Protein AF-A0A377ZGS7-F1 (afdb_monomer_lite)

InterPro domains:
  IPR016156 FAD/NAD-linked reductase, dimerisation domain superfamily [G3DSA:3.30.390.30] (242-316)
  IPR023753 FAD/NAD(P)-binding domain [PF07992] (11-210)
  IPR036188 FAD/NAD(P)-binding domain superfamily [G3DSA:3.50.50.60] (7-205)
  IPR036188 FAD/NAD(P)-binding domain superfamily [G3DSA:3.50.50.60] (42-169)
  IPR036188 FAD/NAD(P)-binding domain superfamily [G3DSA:3.50.50.60] (330-398)
  IPR036188 FAD/NAD(P)-binding domain superfamily [SSF51905] (23-230)
  IPR041575 NADH-rubredoxin oxidoreductase, C-terminal [PF18267] (243-308)
  IPR050260 FAD-dependent oxidoreductase [PTHR43429] (11-305)

Secondary structure (DSSP, 8-state):
---TTS-----S----EEETTTTEEEETTEEEE-SSEEE---EEE-----TTTTSTTEEESSSHHHHHHHHHS-S-EEEE--SHHHHHHHHHHHHT-S-EEEE-SSSSTTTTSS-HHHHHHHHHHHHTTTEEEE-S--EEEE-SSEEEETTS-EEE-SEEEE-S-EEE--HHHHHTT--BSSSEE--TTSB-SSTTEEE-STTEEBTTB---SHHHHHHHHHHHHHHHTT---SPP------EE--BTTB-EEEEE--S--TTEEEEEEEETTTTEEEEEEEETTEEEEEEEES--TTHHHHHHHTT--PPP-THHHH---TT------S----S-EEEEE--SHHHHHHHHHHHHTTHHHHSEEEEE-SSSS--B-GGGGGGGGGT------BSSSS----

Structure (mmCIF, N/CA/C/O backbone):
data_AF-A0A377ZGS7-F1
#
_entry.id   AF-A0A377ZGS7-F1
#
loop_
_atom_site.group_PDB
_atom_site.id
_atom_site.type_symbol
_atom_site.label_atom_id
_atom_site.label_alt_id
_atom_site.label_comp_id
_atom_site.label_asym_id
_atom_site.label_entity_id
_atom_site.label_seq_id
_atom_site.pdbx_PDB_ins_code
_atom_site.Cartn_x
_atom_site.Cartn_y
_atom_site.Cartn_z
_atom_site.occupancy
_atom_site.B_iso_or_equiv
_atom_site.auth_seq_id
_atom_site.auth_comp_id
_atom_site.auth_asym_id
_atom_site.auth_atom_id
_atom_site.pdbx_PDB_model_num
ATOM 1 N N . MET A 1 1 ? 0.607 -9.854 23.680 1.00 36.59 1 MET A N 1
ATOM 2 C CA . MET A 1 1 ? -0.324 -11.001 23.587 1.00 36.59 1 MET A CA 1
ATOM 3 C C . MET A 1 1 ? -1.555 -10.665 24.405 1.00 36.59 1 MET A C 1
ATOM 5 O O . MET A 1 1 ? -1.431 -10.515 25.613 1.00 36.59 1 MET A O 1
ATOM 9 N N . VAL A 1 2 ? -2.705 -10.470 23.760 1.00 42.41 2 VAL A N 1
ATOM 10 C CA . VAL A 1 2 ? -3.985 -10.282 24.458 1.00 42.41 2 VAL A CA 1
ATOM 11 C C . VAL A 1 2 ? -4.354 -11.612 25.118 1.00 42.41 2 VAL A C 1
ATOM 13 O O . VAL A 1 2 ? -4.279 -12.654 24.472 1.00 42.41 2 VAL A O 1
ATOM 16 N N . HIS A 1 3 ? -4.687 -11.601 26.409 1.00 35.06 3 HIS A N 1
ATOM 17 C CA . HIS A 1 3 ? -5.043 -12.819 27.138 1.00 35.06 3 HIS A CA 1
ATOM 18 C C . HIS A 1 3 ? -6.382 -13.357 26.584 1.00 35.06 3 HIS A C 1
ATOM 20 O O . HIS A 1 3 ? -7.385 -12.645 26.661 1.00 35.06 3 HIS A O 1
ATOM 26 N N . PRO A 1 4 ? -6.453 -14.593 26.059 1.00 49.25 4 PRO A N 1
ATOM 27 C CA . PRO A 1 4 ? -7.631 -15.107 25.344 1.00 49.25 4 PRO A CA 1
ATOM 28 C C . PRO A 1 4 ? -8.897 -15.283 26.208 1.00 49.25 4 PRO A C 1
ATOM 30 O O . PRO A 1 4 ? -9.948 -15.632 25.694 1.00 49.25 4 PRO A O 1
ATOM 33 N N . ALA A 1 5 ? -8.834 -15.015 27.516 1.00 55.41 5 ALA A N 1
ATOM 34 C CA . ALA A 1 5 ? -9.937 -15.247 28.449 1.00 55.41 5 ALA A CA 1
ATOM 35 C C . ALA A 1 5 ? -10.957 -14.089 28.551 1.00 55.41 5 ALA A C 1
ATOM 37 O O . ALA A 1 5 ? -11.921 -14.211 29.300 1.00 55.41 5 ALA A O 1
ATOM 38 N N . ARG A 1 6 ? -10.757 -12.957 27.855 1.00 80.25 6 ARG A N 1
ATOM 39 C CA . ARG A 1 6 ? -11.663 -11.784 27.929 1.00 80.25 6 ARG A CA 1
ATOM 40 C C . ARG A 1 6 ? -12.091 -11.203 26.579 1.00 80.25 6 ARG A C 1
ATOM 42 O O . ARG A 1 6 ? -12.817 -10.217 26.556 1.00 80.25 6 ARG A O 1
ATOM 49 N N . VAL A 1 7 ? -11.666 -11.803 25.468 1.00 86.06 7 VAL A N 1
ATOM 50 C CA . VAL A 1 7 ? -12.041 -11.378 24.112 1.00 86.06 7 VAL A CA 1
ATOM 51 C C . VAL A 1 7 ? -12.717 -12.548 23.409 1.00 86.06 7 VAL A C 1
ATOM 53 O O . VAL A 1 7 ? -12.102 -13.595 23.228 1.00 86.06 7 VAL A O 1
ATOM 56 N N . CYS A 1 8 ? -13.980 -12.370 23.019 1.00 88.69 8 CYS A N 1
ATOM 57 C CA . CYS A 1 8 ? -14.705 -13.337 22.200 1.00 88.69 8 CYS A CA 1
ATOM 58 C C . CYS A 1 8 ? -14.406 -13.064 20.721 1.00 88.69 8 CYS A C 1
ATOM 60 O O . CYS A 1 8 ? -14.863 -12.064 20.170 1.00 88.69 8 CYS A O 1
ATOM 62 N N . LEU A 1 9 ? -13.616 -13.933 20.088 1.00 89.69 9 LEU A N 1
ATOM 63 C CA . LEU A 1 9 ? -13.312 -13.849 18.661 1.00 89.69 9 LEU A CA 1
ATOM 64 C C . LEU A 1 9 ? -14.273 -14.741 17.867 1.00 89.69 9 LEU A C 1
ATOM 66 O O . LEU A 1 9 ? -14.303 -15.952 18.072 1.00 89.69 9 LEU A O 1
ATOM 70 N N . ARG A 1 10 ? -15.005 -14.145 16.922 1.00 89.19 10 ARG A N 1
ATOM 71 C CA . ARG A 1 10 ? -15.890 -14.846 15.980 1.00 89.19 10 ARG A CA 1
ATOM 72 C C . ARG A 1 10 ? -15.316 -14.769 14.572 1.00 89.19 10 ARG A C 1
ATOM 74 O O . ARG A 1 10 ? -15.442 -13.753 13.896 1.00 89.19 10 ARG A O 1
ATOM 81 N N . SER A 1 11 ? -14.598 -15.811 14.163 1.00 90.75 11 SER A N 1
ATOM 82 C CA . SER A 1 11 ? -13.928 -15.879 12.858 1.00 90.75 11 SER A CA 1
ATOM 83 C C . SER A 1 11 ? -14.803 -16.562 11.809 1.00 90.75 11 SER A C 1
ATOM 85 O O . SER A 1 11 ? -15.491 -17.529 12.113 1.00 90.75 11 SER A O 1
ATOM 87 N N . GLY A 1 12 ? -14.737 -16.088 10.561 1.00 89.12 12 GLY A N 1
ATOM 88 C CA . GLY A 1 12 ? -15.550 -16.623 9.458 1.00 89.12 12 GLY A CA 1
ATOM 89 C C . GLY A 1 12 ? -17.001 -16.131 9.450 1.00 89.12 12 GLY A C 1
ATOM 90 O O . GLY A 1 12 ? -17.795 -16.594 8.640 1.00 89.12 12 GLY A O 1
ATOM 91 N N . GLU A 1 13 ? -17.337 -15.184 10.324 1.00 93.06 13 GLU A N 1
ATOM 92 C CA . GLU A 1 13 ? -18.677 -14.626 10.468 1.00 93.06 13 GLU A CA 1
ATOM 93 C C . GLU A 1 13 ? -18.689 -13.173 9.980 1.00 93.06 13 GLU A C 1
ATOM 95 O O . GLU A 1 13 ? -17.974 -12.327 10.520 1.00 93.06 13 GLU A O 1
ATOM 100 N N . ALA A 1 14 ? -19.473 -12.883 8.940 1.00 93.25 14 ALA A N 1
ATOM 101 C CA . ALA A 1 14 ? -19.617 -11.535 8.397 1.00 93.25 14 ALA A CA 1
ATOM 102 C C . ALA A 1 14 ? -20.833 -10.832 9.012 1.00 93.25 14 ALA A C 1
ATOM 104 O O . ALA A 1 14 ? -21.884 -11.442 9.193 1.00 93.25 14 ALA A O 1
ATOM 105 N N . VAL A 1 15 ? -20.687 -9.542 9.317 1.00 96.31 15 VAL A N 1
ATOM 106 C CA . VAL A 1 15 ? -21.824 -8.692 9.683 1.00 96.31 15 VAL A CA 1
ATOM 107 C C . VAL A 1 15 ? -22.479 -8.198 8.399 1.00 96.31 15 VAL A C 1
ATOM 109 O O . VAL A 1 15 ? -21.845 -7.492 7.613 1.00 96.31 15 VAL A O 1
ATOM 112 N N . ASP A 1 16 ? -23.738 -8.571 8.202 1.00 94.94 16 ASP A N 1
ATOM 113 C CA . ASP A 1 16 ? -24.502 -8.259 6.993 1.00 94.94 16 ASP A CA 1
ATOM 114 C C . ASP A 1 16 ? -25.229 -6.915 7.100 1.00 94.94 16 ASP A C 1
ATOM 116 O O . ASP A 1 16 ? -25.477 -6.255 6.094 1.00 94.94 16 ASP A O 1
ATOM 120 N N . GLU A 1 17 ? -25.598 -6.522 8.320 1.00 97.56 17 GLU A N 1
ATOM 121 C CA . GLU A 1 17 ? -26.434 -5.351 8.581 1.00 97.56 17 GLU A CA 1
ATOM 122 C C . GLU A 1 17 ? -26.199 -4.810 9.994 1.00 97.56 17 GLU A C 1
ATOM 124 O O . GLU A 1 17 ? -25.944 -5.576 10.930 1.00 97.56 17 GLU A O 1
ATOM 129 N N . VAL A 1 18 ? -26.314 -3.491 10.161 1.00 98.19 18 VAL A N 1
ATOM 130 C CA . VAL A 1 18 ? -26.332 -2.834 11.471 1.00 98.19 18 VAL A CA 1
ATOM 131 C C . VAL A 1 18 ? -27.584 -1.966 11.576 1.00 98.19 18 VAL A C 1
ATOM 133 O O . VAL A 1 18 ? -27.831 -1.084 10.760 1.00 98.19 18 VAL A O 1
ATOM 136 N N . ASP A 1 19 ? -28.359 -2.200 12.630 1.00 97.50 19 ASP A N 1
ATOM 137 C CA . ASP A 1 19 ? -29.525 -1.409 13.005 1.00 97.50 19 ASP A CA 1
ATOM 138 C C . ASP A 1 19 ? -29.121 -0.486 14.160 1.00 97.50 19 ASP A C 1
ATOM 140 O O . ASP A 1 19 ? -28.997 -0.905 15.317 1.00 97.50 19 ASP A O 1
ATOM 144 N N . ILE A 1 20 ? -28.868 0.781 13.828 1.00 96.50 20 ILE A N 1
ATOM 145 C CA . ILE A 1 20 ? -28.411 1.794 14.788 1.00 96.50 20 ILE A CA 1
ATOM 146 C C . ILE A 1 20 ? -29.514 2.249 15.749 1.00 96.50 20 ILE A C 1
ATOM 148 O O . ILE A 1 20 ? -29.205 2.716 16.843 1.00 96.50 20 ILE A O 1
ATOM 152 N N . GLN A 1 21 ? -30.791 2.110 15.369 1.00 95.31 21 GLN A N 1
ATOM 153 C CA . GLN A 1 21 ? -31.918 2.533 16.205 1.00 95.31 21 GLN A CA 1
ATOM 154 C C . GLN A 1 21 ? -32.143 1.541 17.342 1.00 95.31 21 GLN A C 1
ATOM 156 O O . GLN A 1 21 ? -32.358 1.944 18.483 1.00 95.31 21 GLN A O 1
ATOM 161 N N . GLN A 1 22 ? -32.060 0.245 17.035 1.00 96.75 22 GLN A N 1
ATOM 162 C CA . GLN A 1 22 ? -32.219 -0.827 18.020 1.00 96.75 22 GLN A CA 1
ATOM 163 C C . GLN A 1 22 ? -30.892 -1.297 18.629 1.00 96.75 22 GLN A C 1
ATOM 165 O O . GLN A 1 22 ? -30.895 -2.221 19.439 1.00 96.75 22 GLN A O 1
ATOM 170 N N . ARG A 1 23 ? -29.771 -0.677 18.237 1.00 97.38 23 ARG A N 1
ATOM 171 C CA . ARG A 1 23 ? -28.407 -1.014 18.664 1.00 97.38 23 ARG A CA 1
ATOM 172 C C . ARG A 1 23 ? -28.097 -2.504 18.565 1.00 97.38 23 ARG A C 1
ATOM 174 O O . ARG A 1 23 ? -27.745 -3.167 19.539 1.00 97.38 23 ARG A O 1
ATOM 181 N N . ARG A 1 24 ? -28.262 -3.044 17.360 1.00 97.94 24 ARG A N 1
ATOM 182 C CA . ARG A 1 24 ? -27.987 -4.453 17.061 1.00 97.94 24 ARG A CA 1
ATOM 183 C C . ARG A 1 24 ? -27.326 -4.627 15.700 1.00 97.94 24 ARG A C 1
ATOM 185 O O . ARG A 1 24 ? -27.407 -3.755 14.840 1.00 97.94 24 ARG A O 1
ATOM 192 N N . LEU A 1 25 ? -26.646 -5.746 15.514 1.00 97.38 25 LEU A N 1
ATOM 193 C CA . LEU A 1 25 ? -26.038 -6.152 14.250 1.00 97.38 25 LEU A CA 1
ATOM 194 C C . LEU A 1 25 ? -26.523 -7.542 13.852 1.00 97.38 25 LEU A C 1
ATOM 196 O O . LEU A 1 25 ? -26.893 -8.336 14.721 1.00 97.38 25 LEU A O 1
ATOM 200 N N . ARG A 1 26 ? -26.543 -7.828 12.551 1.00 97.44 26 ARG A N 1
ATOM 201 C CA . ARG A 1 26 ? -26.991 -9.109 12.005 1.00 97.44 26 ARG A CA 1
ATOM 202 C C . ARG A 1 26 ? -25.827 -9.892 11.421 1.00 97.44 26 ARG A C 1
ATOM 204 O O . ARG A 1 26 ? -25.023 -9.351 10.667 1.00 97.44 26 ARG A O 1
ATOM 211 N N . ILE A 1 27 ? -25.780 -11.173 11.762 1.00 95.50 27 ILE A N 1
ATOM 212 C CA . ILE A 1 27 ? -24.880 -12.168 11.182 1.00 95.50 27 ILE A CA 1
ATOM 213 C C . ILE A 1 27 ? -25.765 -13.307 10.685 1.00 95.50 27 ILE A C 1
ATOM 215 O O . ILE A 1 27 ? -26.423 -13.968 11.496 1.00 95.50 27 ILE A O 1
ATOM 219 N N . ALA A 1 28 ? -25.809 -13.518 9.369 1.00 92.69 28 ALA A N 1
ATOM 220 C CA . ALA A 1 28 ? -26.783 -14.391 8.723 1.00 92.69 28 ALA A CA 1
ATOM 221 C C . ALA A 1 28 ? -28.218 -14.049 9.186 1.00 92.69 28 ALA A C 1
ATOM 223 O O . ALA A 1 28 ? -28.695 -12.938 8.957 1.00 92.69 28 ALA A O 1
ATOM 224 N N . GLU A 1 29 ? -28.885 -14.963 9.893 1.00 93.38 29 GLU A N 1
ATOM 225 C CA . GLU A 1 29 ? -30.254 -14.783 10.402 1.00 93.38 29 GLU A CA 1
ATOM 226 C C . GLU A 1 29 ? -30.311 -14.334 11.876 1.00 93.38 29 GLU A C 1
ATOM 228 O O . GLU A 1 29 ? -31.390 -14.169 12.444 1.00 93.38 29 GLU A O 1
ATOM 233 N N . THR A 1 30 ? -29.161 -14.158 12.538 1.00 96.19 30 THR A N 1
ATOM 234 C CA . THR A 1 30 ? -29.099 -13.864 13.980 1.00 96.19 30 THR A CA 1
ATOM 235 C C . THR A 1 30 ? -28.814 -12.392 14.245 1.00 96.19 30 THR A C 1
ATOM 237 O O . THR A 1 30 ? -27.829 -11.848 13.750 1.00 96.19 30 THR A O 1
ATOM 240 N N . TRP A 1 31 ? -29.636 -11.770 15.092 1.00 97.50 31 TRP A N 1
ATOM 241 C CA . TRP A 1 31 ? -29.426 -10.413 15.597 1.00 97.50 31 TRP A CA 1
ATOM 242 C C . TRP A 1 31 ? -28.744 -10.419 16.960 1.00 97.50 31 TRP A C 1
ATOM 244 O O . TRP A 1 31 ? -29.136 -11.174 17.848 1.00 97.50 31 TRP A O 1
ATOM 254 N N . LEU A 1 32 ? -27.768 -9.532 17.142 1.00 95.56 32 LEU A N 1
ATOM 255 C CA . LEU A 1 32 ? -27.032 -9.373 18.391 1.00 95.56 32 LEU A CA 1
ATOM 256 C C . LEU A 1 32 ? -26.983 -7.915 18.830 1.00 95.56 32 LEU A C 1
ATOM 258 O O . LEU A 1 32 ? -26.652 -7.067 18.003 1.00 95.56 32 LEU A O 1
ATOM 262 N N . PRO A 1 33 ? -27.281 -7.618 20.105 1.00 97.44 33 PRO A N 1
ATOM 263 C CA . PRO A 1 33 ? -27.214 -6.262 20.627 1.00 97.44 33 PRO A CA 1
ATOM 264 C C . PRO A 1 33 ? -25.763 -5.802 20.827 1.00 97.44 33 PRO A C 1
ATOM 266 O O . PRO A 1 33 ? -24.854 -6.623 20.974 1.00 97.44 33 PRO A O 1
ATOM 269 N N . TRP A 1 34 ? -25.563 -4.489 20.877 1.00 96.44 34 TRP A N 1
ATOM 270 C CA . TRP A 1 34 ? -24.298 -3.848 21.229 1.00 96.44 34 TRP A CA 1
ATOM 271 C C . TRP A 1 34 ? -24.536 -2.565 22.037 1.00 96.44 34 TRP A C 1
ATOM 273 O O . TRP A 1 34 ? -25.557 -1.900 21.882 1.00 96.44 34 TRP A O 1
ATOM 283 N N . ASP A 1 35 ? -23.572 -2.203 22.883 1.00 95.88 35 ASP A N 1
ATOM 284 C CA . ASP A 1 35 ? -23.576 -0.931 23.621 1.00 95.88 35 ASP A CA 1
ATOM 285 C C . ASP A 1 35 ? -22.726 0.133 22.910 1.00 95.88 35 ASP A C 1
ATOM 287 O O . ASP A 1 35 ? -23.163 1.271 22.738 1.00 95.88 35 ASP A O 1
ATOM 291 N N . GLU A 1 36 ? -21.548 -0.280 22.435 1.00 97.25 36 GLU A N 1
ATOM 292 C CA . GLU A 1 36 ? -20.596 0.497 21.639 1.00 97.25 36 GLU A CA 1
ATOM 293 C C . GLU A 1 36 ? -20.268 -0.278 20.355 1.00 97.25 36 GLU A C 1
ATOM 295 O O . GLU A 1 36 ? -20.015 -1.486 20.396 1.00 97.25 36 GLU A O 1
ATOM 300 N N . LEU A 1 37 ? -20.243 0.414 19.216 1.00 98.00 37 LEU A N 1
ATOM 301 C CA . LEU A 1 37 ? -19.935 -0.155 17.908 1.00 98.00 37 LEU A CA 1
ATOM 302 C C . LEU A 1 37 ? -18.715 0.532 17.291 1.00 98.00 37 LEU A C 1
ATOM 304 O O . LEU A 1 37 ? -18.649 1.757 17.191 1.00 98.00 37 LEU A O 1
ATOM 308 N N . VAL A 1 38 ? -17.769 -0.268 16.802 1.00 98.44 38 VAL A N 1
ATOM 309 C CA . VAL A 1 38 ? -16.580 0.223 16.098 1.00 98.44 38 VAL A CA 1
ATOM 310 C C . VAL A 1 38 ? -16.503 -0.420 14.720 1.00 98.44 38 VAL A C 1
ATOM 312 O O . VAL A 1 38 ? -16.361 -1.637 14.601 1.00 98.44 38 VAL A O 1
ATOM 315 N N . PHE A 1 39 ? -16.550 0.394 13.669 1.00 98.50 39 PHE A N 1
ATOM 316 C CA . PHE A 1 39 ? -16.242 -0.058 12.318 1.00 98.50 39 PHE A CA 1
ATOM 317 C C . PHE A 1 39 ? -14.725 -0.122 12.118 1.00 98.50 39 PHE A C 1
ATOM 319 O O . PHE A 1 39 ? -14.031 0.887 12.208 1.00 98.50 39 PHE A O 1
ATOM 326 N N . ALA A 1 40 ? -14.217 -1.316 11.822 1.00 97.56 40 ALA A N 1
ATOM 327 C CA . ALA A 1 40 ? -12.815 -1.568 11.481 1.00 97.56 40 ALA A CA 1
ATOM 328 C C . ALA A 1 40 ? -12.712 -2.394 10.186 1.00 97.56 40 ALA A C 1
ATOM 330 O O . ALA A 1 40 ? -11.941 -3.344 10.077 1.00 97.56 40 ALA A O 1
ATOM 331 N N . THR A 1 41 ? -13.553 -2.062 9.205 1.00 96.25 41 THR A N 1
ATOM 332 C CA . THR A 1 41 ? -13.762 -2.820 7.957 1.00 96.25 41 THR A CA 1
ATOM 333 C C . THR A 1 41 ? -12.644 -2.635 6.927 1.00 96.25 41 THR A C 1
ATOM 335 O O . THR A 1 41 ? -12.637 -3.303 5.894 1.00 96.25 41 THR A O 1
ATOM 338 N N . GLY A 1 42 ? -11.672 -1.762 7.207 1.00 96.56 42 GLY A N 1
ATOM 339 C CA . GLY A 1 42 ? -10.496 -1.555 6.367 1.00 96.56 42 GLY A CA 1
ATOM 340 C C . GLY A 1 42 ? -10.851 -1.028 4.976 1.00 96.56 42 GLY A C 1
ATOM 341 O O . GLY A 1 42 ? -11.695 -0.148 4.820 1.00 96.56 42 GLY A O 1
ATOM 342 N N . SER A 1 43 ? -10.183 -1.545 3.949 1.00 96.00 43 SER A N 1
ATOM 343 C CA . SER A 1 43 ? -10.385 -1.140 2.558 1.00 96.00 43 SER A CA 1
ATOM 344 C C . SER A 1 43 ? -10.580 -2.336 1.624 1.00 96.00 43 SER A C 1
ATOM 346 O O . SER A 1 43 ? -10.138 -3.460 1.892 1.00 96.00 43 SER A O 1
ATOM 348 N N . ARG A 1 44 ? -11.246 -2.076 0.497 1.00 94.88 44 ARG A N 1
ATOM 349 C CA . ARG A 1 44 ? -11.467 -3.017 -0.602 1.00 94.88 44 ARG A CA 1
ATOM 350 C C . ARG A 1 44 ? -10.554 -2.709 -1.783 1.00 94.88 44 ARG A C 1
ATOM 352 O O . ARG A 1 44 ? -10.238 -1.541 -2.005 1.00 94.88 44 ARG A O 1
ATOM 359 N N . PRO A 1 45 ? -10.175 -3.717 -2.585 1.00 95.44 45 PRO A N 1
ATOM 360 C CA . PRO A 1 45 ? -9.470 -3.482 -3.840 1.00 95.44 45 PRO A CA 1
ATOM 361 C C . PRO A 1 45 ? -10.280 -2.571 -4.766 1.00 95.44 45 PRO A C 1
ATOM 363 O O . PRO A 1 45 ? -11.482 -2.776 -4.947 1.00 95.44 45 PRO A O 1
ATOM 366 N N . PHE A 1 46 ? -9.619 -1.603 -5.395 1.00 94.88 46 PHE A N 1
ATOM 367 C CA . PHE A 1 46 ? -10.209 -0.868 -6.506 1.00 94.88 46 PHE A CA 1
ATOM 368 C C . PHE A 1 46 ? -10.148 -1.730 -7.770 1.00 94.88 46 PHE A C 1
ATOM 370 O O . PHE A 1 46 ? -9.061 -2.004 -8.284 1.00 94.88 46 PHE A O 1
ATOM 377 N N . ILE A 1 47 ? -11.312 -2.142 -8.274 1.00 95.31 47 ILE A N 1
ATOM 378 C CA . ILE A 1 47 ? -11.440 -2.945 -9.493 1.00 95.31 47 ILE A CA 1
ATOM 379 C C . ILE A 1 47 ? -11.690 -2.004 -10.683 1.00 95.31 47 ILE A C 1
ATOM 381 O O . ILE A 1 47 ? -12.750 -1.376 -10.742 1.00 95.31 47 ILE A O 1
ATOM 385 N N . PRO A 1 48 ? -10.737 -1.852 -11.622 1.00 93.62 48 PRO A N 1
ATOM 386 C CA . PRO A 1 48 ? -10.911 -0.954 -12.756 1.00 93.62 48 PRO A CA 1
ATOM 387 C C . PRO A 1 48 ? -11.952 -1.511 -13.744 1.00 93.62 48 PRO A C 1
ATOM 389 O O . PRO A 1 48 ? -11.985 -2.721 -13.977 1.00 93.62 48 PRO A O 1
ATOM 392 N N . PRO A 1 49 ? -12.763 -0.653 -14.387 1.00 94.69 49 PRO A N 1
ATOM 393 C CA . PRO A 1 49 ? -13.763 -1.087 -15.359 1.00 94.69 49 PRO A CA 1
ATOM 394 C C . PRO A 1 49 ? -13.089 -1.475 -16.684 1.00 94.69 49 PRO A C 1
ATOM 396 O O . PRO A 1 49 ? -12.958 -0.657 -17.593 1.00 94.69 49 PRO A O 1
ATOM 399 N N . LEU A 1 50 ? -12.621 -2.721 -16.788 1.00 94.94 50 LEU A N 1
ATOM 400 C CA . LEU A 1 50 ? -11.956 -3.259 -17.977 1.00 94.94 50 LEU A CA 1
ATOM 401 C C . LEU A 1 50 ? -12.752 -4.436 -18.562 1.00 94.94 50 LEU A C 1
ATOM 403 O O . LEU A 1 50 ? -13.224 -5.291 -17.811 1.00 94.94 50 LEU A O 1
ATOM 407 N N . PRO A 1 51 ? -12.865 -4.557 -19.897 1.00 98.12 51 PRO A N 1
ATOM 408 C CA . PRO A 1 51 ? -13.406 -5.763 -20.512 1.00 98.12 51 PRO A CA 1
ATOM 409 C C . PRO A 1 51 ? -12.634 -7.008 -20.057 1.00 98.12 51 PRO A C 1
ATOM 411 O O . PRO A 1 51 ? -11.411 -7.062 -20.179 1.00 98.12 51 PRO A O 1
ATOM 414 N N . GLY A 1 52 ? -13.352 -8.006 -19.537 1.00 97.50 52 GLY A N 1
ATOM 415 C CA . GLY A 1 52 ? -12.762 -9.245 -19.021 1.00 97.50 52 GLY A CA 1
ATOM 416 C C . GLY A 1 52 ? -12.234 -9.173 -17.585 1.00 97.50 52 GLY A C 1
ATOM 417 O O . GLY A 1 52 ? -11.566 -10.111 -17.159 1.00 97.50 52 GLY A O 1
ATOM 418 N N . ILE A 1 53 ? -12.537 -8.108 -16.832 1.00 97.25 53 ILE A N 1
ATOM 419 C CA . ILE A 1 53 ? -12.112 -7.966 -15.431 1.00 97.25 53 ILE A CA 1
ATOM 420 C C . ILE A 1 53 ? -12.682 -9.053 -14.505 1.00 97.25 53 ILE A C 1
ATOM 422 O O . ILE A 1 53 ? -11.988 -9.484 -13.593 1.00 97.25 53 ILE A O 1
ATOM 426 N N . ASP A 1 54 ? -13.890 -9.556 -14.779 1.00 96.25 54 ASP A N 1
ATOM 427 C CA . ASP A 1 54 ? -14.574 -10.574 -13.958 1.00 96.25 54 ASP A CA 1
ATOM 428 C C . ASP A 1 54 ? -14.132 -12.014 -14.265 1.00 96.25 54 ASP A C 1
ATOM 430 O O . ASP A 1 54 ? -14.764 -12.989 -13.852 1.00 96.25 54 ASP A O 1
ATOM 434 N N . ARG A 1 55 ? -13.071 -12.182 -15.059 1.00 96.25 55 ARG A N 1
ATOM 435 C CA . ARG A 1 55 ? -12.564 -13.506 -15.416 1.00 96.25 55 ARG A CA 1
ATOM 436 C C . ARG A 1 55 ? -11.947 -14.213 -14.207 1.00 96.25 55 ARG A C 1
ATOM 438 O O . ARG A 1 55 ? -11.296 -13.566 -13.393 1.00 96.25 55 ARG A O 1
ATOM 445 N N . PRO A 1 56 ? -12.058 -15.550 -14.116 1.00 94.94 56 PRO A N 1
ATOM 446 C CA . PRO A 1 56 ? -11.606 -16.302 -12.944 1.00 94.94 56 PRO A CA 1
ATOM 447 C C . PRO A 1 56 ? -10.094 -16.202 -12.696 1.00 94.94 56 PRO A C 1
ATOM 449 O O . PRO A 1 56 ? -9.656 -16.295 -11.552 1.00 94.94 56 PRO A O 1
ATOM 452 N N . GLN A 1 57 ? -9.294 -15.984 -13.744 1.00 95.88 57 GLN A N 1
ATOM 453 C CA . GLN A 1 57 ? -7.850 -15.779 -13.629 1.00 95.88 57 GLN A CA 1
ATOM 454 C C . GLN A 1 57 ? -7.445 -14.357 -13.213 1.00 95.88 57 GLN A C 1
ATOM 456 O O . GLN A 1 57 ? -6.251 -14.086 -13.087 1.00 95.88 57 GLN A O 1
ATOM 461 N N . VAL A 1 58 ? -8.399 -13.439 -13.041 1.00 97.81 58 VAL A N 1
ATOM 462 C CA . VAL A 1 58 ? -8.156 -12.069 -12.584 1.00 97.81 58 VAL A CA 1
ATOM 463 C C . VAL A 1 58 ? -8.457 -11.999 -11.095 1.00 97.81 58 VAL A C 1
ATOM 465 O O . VAL A 1 58 ? -9.575 -12.252 -10.654 1.00 97.81 58 VAL A O 1
ATOM 468 N N . MET A 1 59 ? -7.445 -11.672 -10.299 1.00 97.31 59 MET A N 1
ATOM 469 C CA . MET A 1 59 ? -7.545 -11.683 -8.843 1.00 97.31 59 MET A CA 1
ATOM 470 C C . MET A 1 59 ? -7.018 -10.368 -8.267 1.00 97.31 59 MET A C 1
ATOM 472 O O . MET A 1 59 ? -5.967 -9.890 -8.703 1.00 97.31 59 MET A O 1
ATOM 476 N N . PRO A 1 60 ? -7.708 -9.765 -7.284 1.00 97.38 60 PRO A N 1
ATOM 477 C CA . PRO A 1 60 ? -7.127 -8.674 -6.514 1.00 97.38 60 PRO A CA 1
ATOM 478 C C . PRO A 1 60 ? -5.936 -9.167 -5.689 1.00 97.38 60 PRO A C 1
ATOM 480 O O . PRO A 1 60 ? -5.792 -10.360 -5.458 1.00 97.38 60 PRO A O 1
ATOM 483 N N . PHE A 1 61 ? -5.088 -8.253 -5.224 1.00 95.50 61 PHE A N 1
ATOM 484 C CA . PHE A 1 61 ? -4.001 -8.558 -4.293 1.00 95.50 61 PHE A CA 1
ATOM 485 C C . PHE A 1 61 ? -4.236 -7.854 -2.958 1.00 95.50 61 PHE A C 1
ATOM 487 O O . PHE A 1 61 ? -3.768 -6.733 -2.746 1.00 95.50 61 PHE A O 1
ATOM 494 N N . ARG A 1 62 ? -5.025 -8.479 -2.074 1.00 93.88 62 ARG A N 1
ATOM 495 C CA . ARG A 1 62 ? -5.420 -7.848 -0.806 1.00 93.88 62 ARG A CA 1
ATOM 496 C C . ARG A 1 62 ? -5.486 -8.797 0.383 1.00 93.88 62 ARG A C 1
ATOM 498 O O . ARG A 1 62 ? -5.072 -8.416 1.472 1.00 93.88 62 ARG A O 1
ATOM 505 N N . THR A 1 63 ? -6.014 -9.998 0.196 1.00 93.62 63 THR A N 1
ATOM 506 C CA . THR A 1 63 ? -6.244 -10.972 1.270 1.00 93.62 63 THR A CA 1
ATOM 507 C C . THR A 1 63 ? -5.339 -12.191 1.129 1.00 93.62 63 THR A C 1
ATOM 509 O O . THR A 1 63 ? -4.793 -12.453 0.059 1.00 93.62 63 THR A O 1
ATOM 512 N N . LEU A 1 64 ? -5.201 -12.980 2.198 1.00 94.06 64 LEU A N 1
ATOM 513 C CA . LEU A 1 64 ? -4.487 -14.259 2.128 1.00 94.06 64 LEU A CA 1
ATOM 514 C C . LEU A 1 64 ? -5.136 -15.213 1.112 1.00 94.06 64 LEU A C 1
ATOM 516 O O . LEU A 1 64 ? -4.431 -15.812 0.306 1.00 94.06 64 LEU A O 1
ATOM 520 N N . ALA A 1 65 ? -6.470 -15.271 1.085 1.00 93.12 65 ALA A N 1
ATOM 521 C CA . ALA A 1 65 ? -7.213 -16.061 0.107 1.00 93.12 65 ALA A CA 1
ATOM 522 C C . ALA A 1 65 ? -6.916 -15.628 -1.341 1.00 93.12 65 ALA A C 1
ATOM 524 O O . ALA A 1 65 ? -6.885 -16.458 -2.247 1.00 93.12 65 ALA A O 1
ATOM 525 N N . ASP A 1 66 ? -6.664 -14.339 -1.587 1.00 95.31 66 ASP A N 1
ATOM 526 C CA . ASP A 1 66 ? -6.221 -13.881 -2.905 1.00 95.31 66 ASP A CA 1
ATOM 527 C C . ASP A 1 66 ? -4.852 -14.448 -3.268 1.00 95.31 66 ASP A C 1
ATOM 529 O O . ASP A 1 66 ? -4.672 -14.963 -4.368 1.00 95.31 66 ASP A O 1
ATOM 533 N N . VAL A 1 67 ? -3.897 -14.390 -2.337 1.00 94.81 67 VAL A N 1
ATOM 534 C CA . VAL A 1 67 ? -2.544 -14.924 -2.541 1.00 94.81 67 VAL A CA 1
ATOM 535 C C . VAL A 1 67 ? -2.593 -16.421 -2.835 1.00 94.81 67 VAL A C 1
ATOM 537 O O . VAL A 1 67 ? -1.952 -16.876 -3.781 1.00 94.81 67 VAL A O 1
ATOM 540 N N . GLU A 1 68 ? -3.382 -17.181 -2.079 1.00 95.06 68 GLU A N 1
ATOM 541 C CA . GLU A 1 68 ? -3.562 -18.62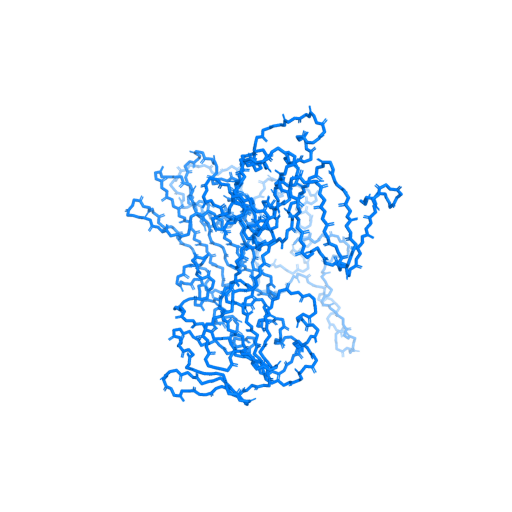0 -2.290 1.00 95.06 68 GLU A CA 1
ATOM 542 C C . GLU A 1 68 ? -4.122 -18.923 -3.685 1.00 95.06 68 GLU A C 1
ATOM 544 O O . GLU A 1 68 ? -3.559 -19.750 -4.405 1.00 95.06 68 GLU A O 1
ATOM 549 N N . ARG A 1 69 ? -5.168 -18.204 -4.118 1.00 95.88 69 ARG A N 1
ATOM 550 C CA . ARG A 1 69 ? -5.736 -18.355 -5.470 1.00 95.88 69 ARG A CA 1
ATOM 551 C C . ARG A 1 69 ? -4.736 -17.985 -6.564 1.00 95.88 69 ARG A C 1
ATOM 553 O O . ARG A 1 69 ? -4.621 -18.709 -7.551 1.00 95.88 69 ARG A O 1
ATOM 560 N N . ILE A 1 70 ? -3.986 -16.897 -6.379 1.00 95.56 70 ILE A N 1
ATOM 561 C CA . ILE A 1 70 ? -2.951 -16.461 -7.324 1.00 95.56 70 ILE A CA 1
ATOM 562 C C . ILE A 1 70 ? -1.892 -17.555 -7.472 1.00 95.56 70 ILE A C 1
ATOM 564 O O . ILE A 1 70 ? -1.539 -17.915 -8.596 1.00 95.56 70 ILE A O 1
ATOM 568 N N . LEU A 1 71 ? -1.395 -18.099 -6.358 1.00 93.81 71 LEU A N 1
ATOM 569 C CA . LEU A 1 71 ? -0.347 -19.120 -6.351 1.00 93.81 71 LEU A CA 1
ATOM 570 C C . LEU A 1 71 ? -0.827 -20.480 -6.874 1.00 93.81 71 LEU A C 1
ATOM 572 O O . LEU A 1 71 ? -0.020 -21.202 -7.459 1.00 93.81 71 LEU A O 1
ATOM 576 N N . ALA A 1 72 ? -2.114 -20.803 -6.729 1.00 94.56 72 ALA A N 1
ATOM 577 C CA . ALA A 1 72 ? -2.703 -22.044 -7.228 1.00 94.56 72 ALA A CA 1
ATOM 578 C C . ALA A 1 72 ? -2.695 -22.162 -8.765 1.00 94.56 72 ALA A C 1
ATOM 580 O O . ALA A 1 72 ? -2.745 -23.274 -9.289 1.00 94.56 72 ALA A O 1
ATOM 581 N N . ILE A 1 73 ? -2.614 -21.044 -9.496 1.00 93.94 73 ILE A N 1
ATOM 582 C CA . ILE A 1 73 ? -2.555 -21.032 -10.964 1.00 93.94 73 ILE A CA 1
ATOM 583 C C . ILE A 1 73 ? -1.087 -20.930 -11.414 1.00 93.94 73 ILE A C 1
ATOM 585 O O . ILE A 1 73 ? -0.492 -19.861 -11.280 1.00 93.94 73 ILE A O 1
ATOM 589 N N . PRO A 1 74 ? -0.460 -21.991 -11.954 1.00 92.19 74 PRO A N 1
ATOM 590 C CA . PRO A 1 74 ? 0.926 -21.926 -12.411 1.00 92.19 74 PRO A CA 1
ATOM 591 C C . PRO A 1 74 ? 1.064 -21.149 -13.729 1.00 92.19 74 PRO A C 1
ATOM 593 O O . PRO A 1 74 ? 0.118 -21.010 -14.500 1.00 92.19 74 PRO A O 1
ATOM 596 N N . GLY A 1 75 ? 2.286 -20.701 -14.025 1.00 92.50 75 GLY A N 1
ATOM 597 C CA . GLY A 1 75 ? 2.636 -20.085 -15.306 1.00 92.50 75 GLY A CA 1
ATOM 598 C C . GLY A 1 75 ? 2.828 -18.563 -15.255 1.00 92.50 75 GLY A C 1
ATOM 599 O O . GLY A 1 75 ? 2.936 -17.982 -14.169 1.00 92.50 75 GLY A O 1
ATOM 600 N N . PRO A 1 76 ? 2.936 -17.916 -16.434 1.00 96.31 76 PRO A N 1
ATOM 601 C CA . PRO A 1 76 ? 3.228 -16.490 -16.546 1.00 96.31 76 PRO A CA 1
ATOM 602 C C . PRO A 1 76 ? 2.169 -15.621 -15.871 1.00 96.31 76 PRO A C 1
ATOM 604 O O . PRO A 1 76 ? 0.972 -15.867 -16.037 1.00 96.31 76 PRO A O 1
ATOM 607 N N . ALA A 1 77 ? 2.599 -14.575 -15.170 1.00 97.94 77 ALA A N 1
ATOM 608 C CA . ALA A 1 77 ? 1.732 -13.640 -14.462 1.00 97.94 77 ALA A CA 1
ATOM 609 C C . ALA A 1 77 ? 1.836 -12.219 -15.029 1.00 97.94 77 ALA A C 1
ATOM 611 O O . ALA A 1 77 ? 2.927 -11.735 -15.343 1.00 97.94 77 ALA A O 1
ATOM 612 N N . VAL A 1 78 ? 0.702 -11.526 -15.083 1.00 98.62 78 VAL A N 1
ATOM 613 C CA . VAL A 1 78 ? 0.646 -10.080 -15.315 1.00 98.62 78 VAL A CA 1
ATOM 614 C C . VAL A 1 78 ? 0.186 -9.391 -14.036 1.00 98.62 78 VAL A C 1
ATOM 616 O O . VAL A 1 78 ? -0.867 -9.718 -13.501 1.00 98.62 78 VAL A O 1
ATOM 619 N N . VAL A 1 79 ? 0.953 -8.416 -13.556 1.00 98.62 79 VAL A N 1
ATOM 620 C CA . VAL A 1 79 ? 0.558 -7.533 -12.453 1.00 98.62 79 VAL A CA 1
ATOM 621 C C . VAL A 1 79 ? 0.124 -6.195 -13.037 1.00 98.62 79 VAL A C 1
ATOM 623 O O . VAL A 1 79 ? 0.864 -5.593 -13.812 1.00 98.62 79 VAL A O 1
ATOM 626 N N . ILE A 1 80 ? -1.068 -5.725 -12.679 1.00 98.44 80 ILE A N 1
ATOM 627 C CA . ILE A 1 80 ? -1.608 -4.435 -13.115 1.00 98.44 80 ILE A CA 1
ATOM 628 C C . ILE A 1 80 ? -1.531 -3.452 -11.949 1.00 98.44 80 ILE A C 1
ATOM 630 O O . ILE A 1 80 ? -2.203 -3.630 -10.935 1.00 98.44 80 ILE A O 1
ATOM 634 N N . GLY A 1 81 ? -0.760 -2.381 -12.133 1.00 97.62 81 GLY A N 1
ATOM 635 C CA . GLY A 1 81 ? -0.531 -1.342 -11.132 1.00 97.62 81 GLY A CA 1
ATOM 636 C C . GLY A 1 81 ? 0.912 -1.357 -10.641 1.00 97.62 81 GLY A C 1
ATOM 637 O O . GLY A 1 81 ? 1.372 -2.345 -10.095 1.00 97.62 81 GLY A O 1
ATOM 638 N N . GLY A 1 82 ? 1.624 -0.245 -10.828 1.00 97.00 82 GLY A N 1
ATOM 639 C CA . GLY A 1 82 ? 3.039 -0.079 -10.491 1.00 97.00 82 GLY A CA 1
ATOM 640 C C . GLY A 1 82 ? 3.273 0.669 -9.183 1.00 97.00 82 GLY A C 1
ATOM 641 O O . GLY A 1 82 ? 4.345 1.230 -9.010 1.00 97.00 82 GLY A O 1
ATOM 642 N N . GLY A 1 83 ? 2.279 0.737 -8.290 1.00 95.19 83 GLY A N 1
ATOM 643 C CA . GLY A 1 83 ? 2.465 1.267 -6.934 1.00 95.19 83 GLY A CA 1
ATOM 644 C C . GLY A 1 83 ? 3.244 0.292 -6.041 1.00 95.19 83 GLY A C 1
ATOM 645 O O . GLY A 1 83 ? 3.612 -0.791 -6.491 1.00 95.19 83 GLY A O 1
ATOM 646 N N . VAL A 1 84 ? 3.433 0.639 -4.762 1.00 93.38 84 VAL A N 1
ATOM 647 C CA . VAL A 1 84 ? 4.196 -0.168 -3.780 1.00 93.38 84 VAL A CA 1
ATOM 648 C C . VAL A 1 84 ? 3.793 -1.645 -3.812 1.00 93.38 84 VAL A C 1
ATOM 650 O O . VAL A 1 84 ? 4.615 -2.507 -4.109 1.00 93.38 84 VAL A O 1
ATOM 653 N N . LEU A 1 85 ? 2.505 -1.936 -3.601 1.00 93.88 85 LEU A N 1
ATOM 654 C CA . LEU A 1 85 ? 2.004 -3.314 -3.566 1.00 93.88 85 LEU A CA 1
ATOM 655 C C . LEU A 1 85 ? 2.173 -4.048 -4.897 1.00 93.88 85 LEU A C 1
ATOM 657 O O . LEU A 1 85 ? 2.404 -5.249 -4.901 1.00 93.88 85 LEU A O 1
ATOM 661 N N . GLY A 1 86 ? 2.063 -3.350 -6.027 1.00 97.00 86 GLY A N 1
ATOM 662 C CA . GLY A 1 86 ? 2.226 -3.966 -7.340 1.00 97.00 86 GLY A CA 1
ATOM 663 C C . GLY A 1 86 ? 3.676 -4.333 -7.640 1.00 97.00 86 GLY A C 1
ATOM 664 O O . GLY A 1 86 ? 3.947 -5.422 -8.143 1.00 97.00 86 GLY A O 1
ATOM 665 N N . VAL A 1 87 ? 4.614 -3.466 -7.253 1.00 97.75 87 VAL A N 1
ATOM 666 C CA . VAL A 1 87 ? 6.053 -3.749 -7.319 1.00 97.75 87 VAL A CA 1
ATOM 667 C C . VAL A 1 87 ? 6.415 -4.923 -6.402 1.00 97.75 87 VAL A C 1
ATOM 669 O O . VAL A 1 87 ? 7.079 -5.864 -6.841 1.00 97.75 87 VAL A O 1
ATOM 672 N N . GLU A 1 88 ? 5.929 -4.921 -5.159 1.00 96.44 88 GLU A N 1
ATOM 673 C CA . GLU A 1 88 ? 6.152 -6.015 -4.206 1.00 96.44 88 GLU A CA 1
ATOM 674 C C . GLU A 1 88 ? 5.537 -7.336 -4.686 1.00 96.44 88 GLU A C 1
ATOM 676 O O . GLU A 1 88 ? 6.198 -8.375 -4.633 1.00 96.44 88 GLU A O 1
ATOM 681 N N . ALA A 1 89 ? 4.311 -7.307 -5.218 1.00 96.31 89 ALA A N 1
ATOM 682 C CA . ALA A 1 89 ? 3.641 -8.480 -5.775 1.00 96.31 89 ALA A CA 1
ATOM 683 C C . ALA A 1 89 ? 4.403 -9.046 -6.979 1.00 96.31 89 ALA A C 1
ATOM 685 O O . ALA A 1 89 ? 4.630 -10.254 -7.044 1.00 96.31 89 ALA A O 1
ATOM 686 N N . ALA A 1 90 ? 4.852 -8.194 -7.906 1.00 97.94 90 ALA A N 1
ATOM 687 C CA . ALA A 1 90 ? 5.636 -8.624 -9.062 1.00 97.94 90 ALA A CA 1
ATOM 688 C C . ALA A 1 90 ? 6.959 -9.282 -8.636 1.00 97.94 90 ALA A C 1
ATOM 690 O O . ALA A 1 90 ? 7.311 -10.356 -9.132 1.00 97.94 90 ALA A O 1
ATOM 691 N N . ALA A 1 91 ? 7.660 -8.689 -7.666 1.00 96.25 91 ALA A N 1
ATOM 692 C CA . ALA A 1 91 ? 8.888 -9.254 -7.118 1.00 96.25 91 ALA A CA 1
ATOM 693 C C . ALA A 1 91 ? 8.652 -10.569 -6.361 1.00 96.25 91 ALA A C 1
ATOM 695 O O . ALA A 1 91 ? 9.426 -11.518 -6.504 1.00 96.25 91 ALA A O 1
ATOM 696 N N . ALA A 1 92 ? 7.578 -10.663 -5.575 1.00 94.44 92 ALA A N 1
ATOM 697 C CA . ALA A 1 92 ? 7.202 -11.890 -4.886 1.00 94.44 92 ALA A CA 1
ATOM 698 C C . ALA A 1 92 ? 6.872 -13.012 -5.880 1.00 94.44 92 ALA A C 1
ATOM 700 O O . ALA A 1 92 ? 7.446 -14.094 -5.778 1.00 94.44 92 ALA A O 1
ATOM 701 N N . LEU A 1 93 ? 6.035 -12.739 -6.884 1.00 95.19 93 LEU A N 1
ATOM 702 C CA . LEU A 1 93 ? 5.685 -13.699 -7.933 1.00 95.19 93 LEU A CA 1
ATOM 703 C C . LEU A 1 93 ? 6.913 -14.193 -8.688 1.00 95.19 93 LEU A C 1
ATOM 705 O O . LEU A 1 93 ? 7.046 -15.391 -8.917 1.00 95.19 93 LEU A O 1
ATOM 709 N N . ARG A 1 94 ? 7.850 -13.296 -9.014 1.00 95.44 94 ARG A N 1
ATOM 710 C CA . ARG A 1 94 ? 9.076 -13.676 -9.717 1.00 95.44 94 ARG A CA 1
ATOM 711 C C . ARG A 1 94 ? 9.921 -14.669 -8.916 1.00 95.44 94 ARG A C 1
ATOM 713 O O . ARG A 1 94 ? 10.493 -15.581 -9.509 1.00 95.44 94 ARG A O 1
ATOM 720 N N . ARG A 1 95 ? 9.957 -14.550 -7.582 1.00 91.25 95 ARG A N 1
ATOM 721 C CA . ARG A 1 95 ? 10.627 -15.525 -6.696 1.00 91.25 95 ARG A CA 1
ATOM 722 C C . ARG A 1 95 ? 9.935 -16.890 -6.674 1.00 91.25 95 ARG A C 1
ATOM 724 O O . ARG A 1 95 ? 10.611 -17.890 -6.463 1.00 91.25 95 ARG A O 1
ATOM 731 N N . HIS A 1 96 ? 8.627 -16.943 -6.926 1.00 86.81 96 HIS A N 1
ATOM 732 C CA . HIS A 1 96 ? 7.877 -18.194 -7.095 1.00 86.81 96 HIS A CA 1
ATOM 733 C C . HIS A 1 96 ? 8.039 -18.823 -8.494 1.00 86.81 96 HIS A C 1
ATOM 735 O O . HIS A 1 96 ? 7.511 -19.906 -8.740 1.00 86.81 96 HIS A O 1
ATOM 741 N N . GLY A 1 97 ? 8.795 -18.185 -9.394 1.00 82.50 97 GLY A N 1
ATOM 742 C CA . GLY A 1 97 ? 9.079 -18.678 -10.739 1.00 82.50 97 GLY A CA 1
ATOM 743 C C . GLY A 1 97 ? 8.076 -18.210 -11.799 1.00 82.50 97 GLY A C 1
ATOM 744 O O . GLY A 1 97 ? 7.060 -17.581 -11.513 1.00 82.50 97 GLY A O 1
ATOM 745 N N . GLY A 1 98 ? 8.386 -18.520 -13.059 1.00 85.75 98 GLY A N 1
ATOM 746 C CA . GLY A 1 98 ? 7.612 -18.071 -14.218 1.00 85.75 98 GLY A CA 1
ATOM 747 C C . GLY A 1 98 ? 7.956 -16.652 -14.682 1.00 85.75 98 GLY A C 1
ATOM 748 O O . GLY A 1 98 ? 8.728 -15.919 -14.056 1.00 85.75 98 GLY A O 1
ATOM 749 N N . GLU A 1 99 ? 7.416 -16.285 -15.841 1.00 96.19 99 GLU A N 1
ATOM 750 C CA . GLU A 1 99 ? 7.538 -14.936 -16.392 1.00 96.19 99 GLU A CA 1
ATOM 751 C C . GLU A 1 99 ? 6.589 -13.981 -15.662 1.00 96.19 99 GLU A C 1
ATOM 753 O O . GLU A 1 99 ? 5.428 -14.316 -15.426 1.00 96.19 99 GLU A O 1
ATOM 758 N N . VAL A 1 100 ? 7.071 -12.785 -15.322 1.00 98.50 100 VAL A N 1
ATOM 759 C CA . VAL A 1 100 ? 6.258 -11.740 -14.692 1.00 98.50 100 VAL A CA 1
ATOM 760 C C . VAL A 1 100 ? 6.350 -10.472 -15.525 1.00 98.50 100 VAL A C 1
ATOM 762 O O . VAL A 1 100 ? 7.448 -9.992 -15.810 1.00 98.50 100 VAL A O 1
ATOM 765 N N . THR A 1 101 ? 5.194 -9.926 -15.899 1.00 98.75 101 THR A N 1
ATOM 766 C CA . THR A 1 101 ? 5.088 -8.605 -16.526 1.00 98.75 101 THR A CA 1
ATOM 767 C C . THR A 1 101 ? 4.329 -7.655 -15.604 1.00 98.75 101 THR A C 1
ATOM 769 O O . THR A 1 101 ? 3.200 -7.940 -15.218 1.00 98.75 101 THR A O 1
ATOM 772 N N . LEU A 1 102 ? 4.935 -6.520 -15.268 1.00 98.69 102 LEU A N 1
ATOM 773 C CA . LEU A 1 102 ? 4.325 -5.430 -14.515 1.00 98.69 102 LEU A CA 1
ATOM 774 C C . LEU A 1 102 ? 3.837 -4.355 -15.490 1.00 98.69 102 LEU A C 1
ATOM 776 O O . LEU A 1 102 ? 4.642 -3.687 -16.137 1.00 98.69 102 LEU A O 1
ATOM 780 N N . LEU A 1 103 ? 2.520 -4.193 -15.594 1.00 98.69 103 LEU A N 1
ATOM 781 C CA . LEU A 1 103 ? 1.871 -3.179 -16.418 1.00 98.69 103 LEU A CA 1
ATOM 782 C C . LEU A 1 103 ? 1.502 -1.971 -15.558 1.00 98.69 103 LEU A C 1
ATOM 784 O O . LEU A 1 103 ? 0.781 -2.091 -14.561 1.00 98.69 103 LEU A O 1
ATOM 788 N N . HIS A 1 104 ? 1.943 -0.787 -15.967 1.00 98.12 104 HIS A N 1
ATOM 789 C CA . HIS A 1 104 ? 1.592 0.457 -15.304 1.00 98.12 104 HIS A CA 1
ATOM 790 C C . HIS A 1 104 ? 1.223 1.550 -16.307 1.00 98.12 104 HIS A C 1
ATOM 792 O O . HIS A 1 104 ? 1.856 1.710 -17.347 1.00 98.12 104 HIS A O 1
ATOM 798 N N . ARG A 1 105 ? 0.178 2.316 -15.976 1.00 96.12 105 ARG A N 1
ATOM 799 C CA . ARG A 1 105 ? -0.310 3.422 -16.811 1.00 96.12 105 ARG A CA 1
ATOM 800 C C . ARG A 1 105 ? 0.545 4.686 -16.726 1.00 96.12 105 ARG A C 1
ATOM 802 O O . ARG A 1 105 ? 0.479 5.503 -17.633 1.00 96.12 105 ARG A O 1
ATOM 809 N N . GLY A 1 106 ? 1.247 4.883 -15.611 1.00 95.56 106 GLY A N 1
ATOM 810 C CA . GLY A 1 106 ? 2.101 6.045 -15.386 1.00 95.56 106 GLY A CA 1
ATOM 811 C C . GLY A 1 106 ? 3.480 5.863 -16.008 1.00 95.56 106 GLY A C 1
ATOM 812 O O . GLY A 1 106 ? 3.864 4.744 -16.355 1.00 95.56 106 GLY A O 1
ATOM 813 N N . SER A 1 107 ? 4.215 6.967 -16.111 1.00 94.75 107 SER A N 1
ATOM 814 C CA . SER A 1 107 ? 5.593 7.010 -16.612 1.00 94.75 107 SER A CA 1
ATOM 815 C C . SER A 1 107 ? 6.633 6.520 -15.605 1.00 94.75 107 SER A C 1
ATOM 817 O O . SER A 1 107 ? 7.742 6.186 -16.000 1.00 94.75 107 SER A O 1
ATOM 819 N N . GLY A 1 108 ? 6.280 6.433 -14.319 1.00 95.44 108 GLY A N 1
ATOM 820 C CA . GLY A 1 108 ? 7.167 5.970 -13.256 1.00 95.44 108 GLY A CA 1
ATOM 821 C C . GLY A 1 108 ? 6.467 5.010 -12.301 1.00 95.44 108 GLY A C 1
ATOM 822 O O . GLY A 1 108 ? 5.288 5.177 -11.984 1.00 95.44 108 GLY A O 1
ATOM 823 N N . LEU A 1 109 ? 7.194 3.992 -11.846 1.00 97.50 109 LEU A N 1
ATOM 824 C CA . LEU A 1 109 ? 6.754 3.115 -10.761 1.00 97.50 109 LEU A CA 1
ATOM 825 C C . LEU A 1 109 ? 6.705 3.896 -9.449 1.00 97.50 109 LEU A C 1
ATOM 827 O O . LEU A 1 109 ? 7.490 4.808 -9.265 1.00 97.50 109 LEU A O 1
ATOM 831 N N . MET A 1 110 ? 5.798 3.527 -8.547 1.00 95.25 110 MET A N 1
ATOM 832 C CA . MET A 1 110 ? 5.616 4.104 -7.210 1.00 95.25 110 MET A CA 1
ATOM 833 C C . MET A 1 110 ? 5.287 5.602 -7.147 1.00 95.25 110 MET A C 1
ATOM 835 O O . MET A 1 110 ? 5.140 6.125 -6.049 1.00 95.25 110 MET A O 1
ATOM 839 N N . ALA A 1 111 ? 5.048 6.280 -8.270 1.00 90.94 111 ALA A N 1
ATOM 840 C CA . ALA A 1 111 ? 4.593 7.667 -8.262 1.00 90.94 111 ALA A CA 1
ATOM 841 C C . ALA A 1 111 ? 3.296 7.848 -7.428 1.00 90.94 111 ALA A C 1
ATOM 843 O O . ALA A 1 111 ? 2.388 7.012 -7.516 1.00 90.94 111 ALA A O 1
ATOM 844 N N . PRO A 1 112 ? 3.173 8.931 -6.635 1.00 90.88 112 PRO A N 1
ATOM 845 C CA . PRO A 1 112 ? 4.110 10.052 -6.499 1.00 90.88 112 PRO A CA 1
ATOM 846 C C . PRO A 1 112 ? 5.200 9.852 -5.426 1.00 90.88 112 PRO A C 1
ATOM 848 O O . PRO A 1 112 ? 5.885 10.808 -5.095 1.00 90.88 112 PRO A O 1
ATOM 851 N N . LEU A 1 113 ? 5.361 8.650 -4.855 1.00 92.19 113 LEU A N 1
ATOM 852 C CA . LEU A 1 113 ? 6.351 8.386 -3.797 1.00 92.19 113 LEU A CA 1
ATOM 853 C C . LEU A 1 113 ? 7.804 8.476 -4.281 1.00 92.19 113 LEU A C 1
ATOM 855 O O . LEU A 1 113 ? 8.716 8.650 -3.480 1.00 92.19 113 LEU A O 1
ATOM 859 N N . THR A 1 114 ? 8.017 8.335 -5.584 1.00 95.12 114 THR A N 1
ATOM 860 C CA . THR A 1 114 ? 9.315 8.456 -6.244 1.00 95.12 114 THR A CA 1
ATOM 861 C C . THR A 1 114 ? 9.280 9.580 -7.265 1.00 95.12 114 THR A C 1
ATOM 863 O O . THR A 1 114 ? 8.241 9.851 -7.875 1.00 95.12 114 THR A O 1
ATOM 866 N N . ASP A 1 115 ? 10.439 10.174 -7.519 1.00 94.88 115 ASP A N 1
ATOM 867 C CA . ASP A 1 115 ? 10.643 11.019 -8.685 1.00 94.88 115 ASP A CA 1
ATOM 868 C C . ASP A 1 115 ? 10.984 10.183 -9.935 1.00 94.88 115 ASP A C 1
ATOM 870 O O . ASP A 1 115 ? 11.020 8.950 -9.897 1.00 94.88 115 ASP A O 1
ATOM 874 N N . ALA A 1 116 ? 11.195 10.854 -11.071 1.00 94.62 116 ALA A N 1
ATOM 875 C CA . ALA A 1 116 ? 11.466 10.182 -12.341 1.00 94.62 116 ALA A CA 1
ATOM 876 C C . ALA A 1 116 ? 12.777 9.377 -12.317 1.00 94.62 116 ALA A C 1
ATOM 878 O O . ALA A 1 116 ? 12.833 8.294 -12.897 1.00 94.62 116 ALA A O 1
ATOM 879 N N . PHE A 1 117 ? 13.804 9.884 -11.626 1.00 94.88 117 PHE A N 1
ATOM 880 C CA . PHE A 1 117 ? 15.100 9.220 -11.531 1.00 94.88 117 PHE A CA 1
ATOM 881 C C . PHE A 1 117 ? 14.997 7.922 -10.724 1.00 94.88 117 PHE A C 1
ATOM 883 O O . PHE A 1 117 ? 15.314 6.850 -11.238 1.00 94.88 117 PHE A O 1
ATOM 890 N N . ALA A 1 118 ? 14.469 7.986 -9.498 1.00 96.31 118 ALA A N 1
ATOM 891 C CA . ALA A 1 118 ? 14.289 6.796 -8.674 1.00 96.31 118 ALA A CA 1
ATOM 892 C C . ALA A 1 118 ? 13.314 5.796 -9.316 1.00 96.31 118 ALA A C 1
ATOM 894 O O . ALA A 1 118 ? 13.505 4.588 -9.206 1.00 96.31 118 ALA A O 1
ATOM 895 N N . ALA A 1 119 ? 12.278 6.267 -10.017 1.00 97.00 119 ALA A N 1
ATOM 896 C CA . ALA A 1 119 ? 11.363 5.381 -10.730 1.00 97.00 119 ALA A CA 1
ATOM 897 C C . ALA A 1 119 ? 12.060 4.585 -11.849 1.00 97.00 119 ALA A C 1
ATOM 899 O O . ALA A 1 119 ? 11.771 3.395 -12.014 1.00 97.00 119 ALA A O 1
ATOM 900 N N . ASP A 1 120 ? 12.972 5.210 -12.602 1.00 96.69 120 ASP A N 1
ATOM 901 C CA . ASP A 1 120 ? 13.736 4.518 -13.643 1.00 96.69 120 ASP A CA 1
ATOM 902 C C . ASP A 1 120 ? 14.774 3.557 -13.049 1.00 96.69 120 ASP A C 1
ATOM 904 O O . ASP A 1 120 ? 14.870 2.407 -13.483 1.00 96.69 120 ASP A O 1
ATOM 908 N N . GLU A 1 121 ? 15.472 3.966 -11.989 1.00 96.00 121 GLU A N 1
ATOM 909 C CA . GLU A 1 121 ? 16.394 3.092 -11.261 1.00 96.00 121 GLU A CA 1
ATOM 910 C C . GLU A 1 121 ? 15.677 1.856 -10.693 1.00 96.00 121 GLU A C 1
ATOM 912 O O . GLU A 1 121 ? 16.136 0.722 -10.868 1.00 96.00 121 GLU A O 1
ATOM 917 N N . LEU A 1 122 ? 14.493 2.039 -10.099 1.00 97.38 122 LEU A N 1
ATOM 918 C CA . LEU A 1 122 ? 13.643 0.940 -9.642 1.00 97.38 122 LEU A CA 1
ATOM 919 C C . LEU A 1 122 ? 13.248 0.016 -10.800 1.00 97.38 122 LEU A C 1
ATOM 921 O O . LEU A 1 122 ? 13.348 -1.207 -10.676 1.00 97.38 122 LEU A O 1
ATOM 925 N N . ARG A 1 123 ? 12.820 0.581 -11.936 1.00 97.94 123 ARG A N 1
ATOM 926 C CA . ARG A 1 123 ? 12.455 -0.180 -13.140 1.00 97.94 123 ARG A CA 1
ATOM 927 C C . ARG A 1 123 ? 13.619 -1.055 -13.608 1.00 97.94 123 ARG A C 1
ATOM 929 O O . ARG A 1 123 ? 13.438 -2.261 -13.774 1.00 97.94 123 ARG A O 1
ATOM 936 N N . GLN A 1 124 ? 14.812 -0.481 -13.763 1.00 96.12 124 GLN A N 1
ATOM 937 C CA . GLN A 1 124 ? 16.010 -1.215 -14.177 1.00 96.12 124 GLN A CA 1
ATOM 938 C C . GLN A 1 124 ? 16.364 -2.337 -13.188 1.00 96.12 124 GLN A C 1
ATOM 940 O O . GLN A 1 124 ? 16.705 -3.451 -13.592 1.00 96.12 124 GLN A O 1
ATOM 945 N N . GLN A 1 125 ? 16.255 -2.079 -11.881 1.00 96.00 125 GLN A N 1
ATOM 946 C CA . GLN A 1 125 ? 16.516 -3.083 -10.850 1.00 96.00 125 GLN A CA 1
ATOM 947 C C . GLN A 1 125 ? 15.503 -4.240 -10.872 1.00 96.00 125 GLN A C 1
ATOM 949 O O . GLN A 1 125 ? 15.878 -5.387 -10.603 1.00 96.00 125 GLN A O 1
ATOM 954 N N . LEU A 1 126 ? 14.237 -3.981 -11.203 1.00 97.62 126 LEU A N 1
ATOM 955 C CA . LEU A 1 126 ? 13.224 -5.025 -11.390 1.00 97.62 126 LEU A CA 1
ATOM 956 C C . LEU A 1 126 ? 13.470 -5.828 -12.677 1.00 97.62 126 LEU A C 1
ATOM 958 O O . LEU A 1 126 ? 13.392 -7.059 -12.663 1.00 97.62 126 LEU A O 1
ATOM 962 N N . GLU A 1 127 ? 13.838 -5.161 -13.770 1.00 97.56 127 GLU A N 1
ATOM 963 C CA . GLU A 1 127 ? 14.171 -5.807 -15.046 1.00 97.56 127 GLU A CA 1
ATOM 964 C C . GLU A 1 127 ? 15.400 -6.711 -14.937 1.00 97.56 127 GLU A C 1
ATOM 966 O O . GLU A 1 127 ? 15.365 -7.847 -15.414 1.00 97.56 127 GLU A O 1
ATOM 971 N N . ALA A 1 128 ? 16.436 -6.282 -14.210 1.00 95.25 128 ALA A N 1
ATOM 972 C CA . ALA A 1 128 ? 17.603 -7.109 -13.896 1.00 95.25 128 ALA A CA 1
ATOM 973 C C . ALA A 1 128 ? 17.238 -8.387 -13.111 1.00 95.25 128 ALA A C 1
ATOM 975 O O . ALA A 1 128 ? 17.960 -9.382 -13.154 1.00 95.25 128 ALA A O 1
ATOM 976 N N . ARG A 1 129 ? 16.088 -8.393 -12.424 1.00 94.88 129 ARG A N 1
ATOM 977 C CA . ARG A 1 129 ? 15.531 -9.557 -11.710 1.00 94.88 129 ARG A CA 1
ATOM 978 C C . ARG A 1 129 ? 14.578 -10.391 -12.579 1.00 94.88 129 ARG A C 1
ATOM 980 O O . ARG A 1 129 ? 13.980 -11.364 -12.111 1.00 94.88 129 ARG A O 1
ATOM 987 N N . GLY A 1 130 ? 14.454 -10.059 -13.862 1.00 96.19 130 GLY A N 1
ATOM 988 C CA . GLY A 1 130 ? 13.607 -10.756 -14.827 1.00 96.19 130 GLY A CA 1
ATOM 989 C C . GLY A 1 130 ? 12.125 -10.397 -14.727 1.00 96.19 130 GLY A C 1
ATOM 990 O O . GLY A 1 130 ? 11.284 -11.212 -15.104 1.00 96.19 130 GLY A O 1
ATOM 991 N N . ILE A 1 131 ? 11.799 -9.213 -14.201 1.00 98.44 131 ILE A N 1
ATOM 992 C CA . ILE A 1 131 ? 10.438 -8.668 -14.192 1.00 98.44 131 ILE A CA 1
ATOM 993 C C . ILE A 1 131 ? 10.333 -7.679 -15.347 1.00 98.44 131 ILE A C 1
ATOM 995 O O . ILE A 1 131 ? 10.967 -6.627 -15.332 1.00 98.44 131 ILE A O 1
ATOM 999 N N . ARG A 1 132 ? 9.525 -7.997 -16.358 1.00 98.44 132 ARG A N 1
ATOM 1000 C CA . ARG A 1 132 ? 9.312 -7.088 -17.487 1.00 98.44 132 ARG A CA 1
ATOM 1001 C C . ARG A 1 132 ? 8.435 -5.925 -17.036 1.00 98.44 132 ARG A C 1
ATOM 1003 O O . ARG A 1 132 ? 7.269 -6.141 -16.723 1.00 98.44 132 ARG A O 1
ATOM 1010 N N .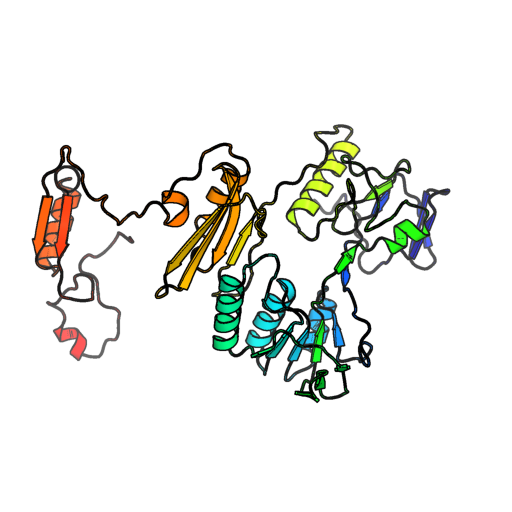 CYS A 1 133 ? 8.959 -4.707 -17.046 1.00 98.50 133 CYS A N 1
ATOM 1011 C CA . CYS A 1 133 ? 8.181 -3.513 -16.732 1.00 98.50 133 CYS A CA 1
ATOM 1012 C C . CYS A 1 133 ? 7.664 -2.866 -18.022 1.00 98.50 133 CYS A C 1
ATOM 1014 O O . CYS A 1 133 ? 8.421 -2.642 -18.962 1.00 98.50 133 CYS A O 1
ATOM 1016 N N . VAL A 1 134 ? 6.366 -2.573 -18.083 1.00 98.50 134 VAL A N 1
ATOM 1017 C CA . VAL A 1 134 ? 5.738 -1.877 -19.212 1.00 98.50 134 VAL A CA 1
ATOM 1018 C C . VAL A 1 134 ? 4.996 -0.673 -18.659 1.00 98.50 134 VAL A C 1
ATOM 1020 O O . VAL A 1 134 ? 3.926 -0.798 -18.060 1.00 98.50 134 VAL A O 1
ATOM 1023 N N . LEU A 1 135 ? 5.609 0.491 -18.830 1.00 98.12 135 LEU A N 1
ATOM 1024 C CA . LEU A 1 135 ? 5.091 1.773 -18.368 1.00 98.12 135 LEU A CA 1
ATOM 1025 C C . LEU A 1 135 ? 4.280 2.456 -19.473 1.00 98.12 135 LEU A C 1
ATOM 1027 O O . LEU A 1 135 ? 4.263 1.992 -20.617 1.00 98.12 135 LEU A O 1
ATOM 1031 N N . GLU A 1 136 ? 3.574 3.523 -19.102 1.00 97.31 136 GLU A N 1
ATOM 1032 C CA . GLU A 1 136 ? 2.761 4.348 -20.010 1.00 97.31 136 GLU A CA 1
ATOM 1033 C C . GLU A 1 136 ? 1.786 3.538 -20.879 1.00 97.31 136 GLU A C 1
ATOM 1035 O O . GLU A 1 136 ? 1.447 3.905 -22.005 1.00 97.31 136 GLU A O 1
ATOM 1040 N N . CYS A 1 137 ? 1.313 2.405 -20.354 1.00 97.25 137 CYS A N 1
ATOM 1041 C CA . CYS A 1 137 ? 0.447 1.502 -21.093 1.00 97.25 137 CYS A CA 1
ATOM 1042 C C . CYS A 1 137 ? -1.021 1.652 -20.690 1.00 97.25 137 CYS A C 1
ATOM 1044 O O . CYS A 1 137 ? -1.374 1.841 -19.524 1.00 97.25 137 CYS A O 1
ATOM 1046 N N . ARG A 1 138 ? -1.911 1.522 -21.678 1.00 97.38 138 ARG A N 1
ATOM 1047 C CA . ARG A 1 138 ? -3.357 1.417 -21.455 1.00 97.38 138 ARG A CA 1
ATOM 1048 C C . ARG A 1 138 ? -3.811 0.013 -21.799 1.00 97.38 138 ARG A C 1
ATOM 1050 O O . ARG A 1 138 ? -3.536 -0.472 -22.893 1.00 97.38 138 ARG A O 1
ATOM 1057 N N . ILE A 1 139 ? -4.515 -0.621 -20.872 1.00 98.19 139 ILE A N 1
ATOM 1058 C CA . ILE A 1 139 ? -5.099 -1.945 -21.077 1.00 98.19 139 ILE A CA 1
ATOM 1059 C C . ILE A 1 139 ? -6.411 -1.770 -21.839 1.00 98.19 139 ILE A C 1
ATOM 1061 O O . ILE A 1 139 ? -7.252 -0.970 -21.437 1.00 98.19 139 ILE A O 1
ATOM 1065 N N . ALA A 1 140 ? -6.569 -2.505 -22.937 1.00 98.00 140 ALA A N 1
ATOM 1066 C CA . ALA A 1 140 ? -7.797 -2.524 -23.724 1.00 98.00 140 ALA A CA 1
ATOM 1067 C C . ALA A 1 140 ? -8.763 -3.610 -23.236 1.00 98.00 140 ALA A C 1
ATOM 1069 O O . ALA A 1 140 ? -9.960 -3.362 -23.134 1.00 98.00 140 ALA A O 1
ATOM 1070 N N . ALA A 1 141 ? -8.252 -4.811 -22.951 1.00 98.25 141 ALA A N 1
ATOM 1071 C CA . ALA A 1 141 ? -9.051 -5.939 -22.480 1.00 98.25 141 ALA A CA 1
ATOM 1072 C C . ALA A 1 141 ? -8.181 -7.012 -21.812 1.00 98.25 141 ALA A C 1
ATOM 1074 O O . ALA A 1 141 ? -6.979 -7.115 -22.077 1.00 98.25 141 ALA A O 1
ATOM 1075 N N . ILE A 1 142 ? -8.822 -7.843 -20.994 1.00 98.50 142 ILE A N 1
ATOM 1076 C CA . ILE A 1 142 ? -8.276 -9.088 -20.463 1.00 98.50 142 ILE A CA 1
ATOM 1077 C C . ILE A 1 142 ? -8.994 -10.251 -21.161 1.00 98.50 142 ILE A C 1
ATOM 1079 O O . ILE A 1 142 ? -10.202 -10.460 -21.015 1.00 98.50 142 ILE A O 1
ATOM 1083 N N . ASP A 1 143 ? -8.248 -11.012 -21.949 1.00 96.94 143 ASP A N 1
ATOM 1084 C CA . ASP A 1 143 ? -8.737 -12.186 -22.664 1.00 96.94 143 ASP A CA 1
ATOM 1085 C C . ASP A 1 143 ? -8.482 -13.464 -21.838 1.00 96.94 143 ASP A C 1
ATOM 1087 O O . ASP A 1 143 ? -7.999 -13.415 -20.705 1.00 96.94 143 ASP A O 1
ATOM 1091 N N . ALA A 1 144 ? -8.867 -14.628 -22.368 1.00 94.25 144 ALA A N 1
ATOM 1092 C CA . ALA A 1 144 ? -8.723 -15.902 -21.657 1.00 94.25 144 ALA A CA 1
ATOM 1093 C C . ALA A 1 144 ? -7.252 -16.297 -21.422 1.00 94.25 144 ALA A C 1
ATOM 1095 O O . ALA A 1 144 ? -6.941 -16.899 -20.399 1.00 94.25 144 ALA A O 1
ATOM 1096 N N . ASP A 1 145 ? -6.364 -15.943 -22.349 1.00 92.31 145 ASP A N 1
ATOM 1097 C CA . ASP A 1 145 ? -4.957 -16.349 -22.385 1.00 92.31 145 ASP A CA 1
ATOM 1098 C C . ASP A 1 145 ? -3.976 -15.167 -22.296 1.00 92.31 145 ASP A C 1
ATOM 1100 O O . ASP A 1 145 ? -2.764 -15.349 -22.455 1.00 92.31 145 ASP A O 1
ATOM 1104 N N . GLY A 1 146 ? -4.462 -13.944 -22.052 1.00 96.19 146 GLY A N 1
ATOM 1105 C CA . GLY A 1 146 ? -3.598 -12.771 -22.058 1.00 96.19 146 GLY A CA 1
ATOM 1106 C C . GLY A 1 146 ? -4.254 -11.437 -21.722 1.00 96.19 146 GLY A C 1
ATOM 1107 O O . GLY A 1 146 ? -5.467 -11.315 -21.572 1.00 96.19 146 GLY A O 1
ATOM 1108 N N . VAL A 1 147 ? -3.415 -10.407 -21.640 1.00 98.44 147 VAL A N 1
ATOM 1109 C CA . VAL A 1 147 ? -3.817 -9.001 -21.516 1.00 98.44 147 VAL A CA 1
ATOM 1110 C C . VAL A 1 147 ? -3.458 -8.270 -22.806 1.00 98.44 147 VAL A C 1
ATOM 1112 O O . VAL A 1 147 ? -2.297 -8.282 -23.223 1.00 98.44 147 VAL A O 1
ATOM 1115 N N . ARG A 1 148 ? -4.443 -7.617 -23.431 1.00 98.31 148 ARG A N 1
ATOM 1116 C CA . ARG A 1 148 ? -4.260 -6.801 -24.638 1.00 98.31 148 ARG A CA 1
ATOM 1117 C C . ARG A 1 148 ? -4.183 -5.325 -24.268 1.00 98.31 148 ARG A C 1
ATOM 1119 O O . ARG A 1 148 ? -5.054 -4.798 -23.573 1.00 98.31 148 ARG A O 1
ATOM 1126 N N . LEU A 1 149 ? -3.158 -4.648 -24.768 1.00 98.44 149 LEU A N 1
ATOM 1127 C CA . LEU A 1 149 ? -3.002 -3.204 -24.660 1.00 98.44 149 LEU A CA 1
ATOM 1128 C C . LEU A 1 149 ? -3.726 -2.474 -25.797 1.00 98.44 149 LEU A C 1
ATOM 1130 O O . LEU A 1 149 ? -4.001 -3.041 -26.853 1.00 98.44 149 LEU A O 1
ATOM 1134 N N . ALA A 1 150 ? -4.006 -1.191 -25.585 1.00 97.94 150 ALA A N 1
ATOM 1135 C CA . ALA A 1 150 ? -4.634 -0.318 -26.576 1.00 97.94 150 ALA A CA 1
ATOM 1136 C C . ALA A 1 150 ? -3.761 -0.080 -27.821 1.00 97.94 150 ALA A C 1
ATOM 1138 O O . ALA A 1 150 ? -4.292 0.227 -28.881 1.00 97.94 150 ALA A O 1
ATOM 1139 N N . ASP A 1 151 ? -2.443 -0.255 -27.706 1.00 97.00 151 ASP A N 1
ATOM 1140 C CA . ASP A 1 151 ? -1.491 -0.168 -28.822 1.00 97.00 151 ASP A CA 1
ATOM 1141 C C . ASP A 1 151 ? -1.338 -1.487 -29.607 1.00 97.00 151 ASP A C 1
ATOM 1143 O O . ASP A 1 151 ? -0.494 -1.592 -30.494 1.00 97.00 151 ASP A O 1
ATOM 1147 N N . GLY A 1 152 ? -2.143 -2.505 -29.282 1.00 96.38 152 GLY A N 1
ATOM 1148 C CA . GLY A 1 152 ? -2.154 -3.799 -29.961 1.00 96.38 152 GLY A CA 1
ATOM 1149 C C . GLY A 1 152 ? -1.171 -4.830 -29.405 1.00 96.38 152 GLY A C 1
ATOM 1150 O O . GLY A 1 152 ? -1.269 -6.000 -29.778 1.00 96.38 152 GLY A O 1
ATOM 1151 N N . ARG A 1 153 ? -0.264 -4.465 -28.485 1.00 97.94 153 ARG A N 1
ATOM 1152 C CA . ARG A 1 153 ? 0.596 -5.452 -27.809 1.00 97.94 153 ARG A CA 1
ATOM 1153 C C . ARG A 1 153 ? -0.245 -6.414 -26.968 1.00 97.94 153 ARG A C 1
ATOM 1155 O O . ARG A 1 153 ? -1.218 -6.015 -26.327 1.00 97.94 153 ARG A O 1
ATOM 1162 N N . VAL A 1 154 ? 0.163 -7.681 -26.931 1.00 97.81 154 VAL A N 1
ATOM 1163 C CA . VAL A 1 154 ? -0.504 -8.737 -26.156 1.00 97.81 154 VAL A CA 1
ATOM 1164 C C . VAL A 1 154 ? 0.510 -9.436 -25.261 1.00 97.81 154 VAL A C 1
ATOM 1166 O O . VAL A 1 154 ? 1.571 -9.859 -25.717 1.00 97.81 154 VAL A O 1
ATOM 1169 N N . PHE A 1 155 ? 0.159 -9.582 -23.987 1.00 97.94 155 PHE A N 1
ATOM 1170 C CA . PHE A 1 155 ? 0.954 -10.283 -22.987 1.00 97.94 155 PHE A CA 1
ATOM 1171 C C . PHE A 1 155 ? 0.232 -11.561 -22.592 1.00 97.94 155 PHE A C 1
ATOM 1173 O O . PHE A 1 155 ? -0.791 -11.506 -21.911 1.00 97.94 155 PHE A O 1
ATOM 1180 N N . ARG A 1 156 ? 0.756 -12.710 -23.030 1.00 97.06 156 ARG A N 1
ATOM 1181 C CA . ARG A 1 156 ? 0.205 -14.012 -22.642 1.00 97.06 156 ARG A CA 1
ATOM 1182 C C . ARG A 1 156 ? 0.383 -14.236 -21.150 1.00 97.06 156 ARG A C 1
ATOM 1184 O O . ARG A 1 156 ? 1.465 -14.008 -20.612 1.00 97.06 156 ARG A O 1
ATOM 1191 N N . THR A 1 157 ? -0.670 -14.690 -20.487 1.00 97.38 157 THR A N 1
ATOM 1192 C CA . THR A 1 157 ? -0.633 -14.933 -19.049 1.00 97.38 157 THR A CA 1
ATOM 1193 C C . THR A 1 157 ? -1.682 -15.940 -18.616 1.00 97.38 157 THR A C 1
ATOM 1195 O O . THR A 1 157 ? -2.779 -15.986 -19.161 1.00 97.38 157 THR A O 1
ATOM 1198 N N . ALA A 1 158 ? -1.325 -16.744 -17.616 1.00 96.12 158 ALA A N 1
ATOM 1199 C CA . ALA A 1 158 ? -2.248 -17.654 -16.956 1.00 96.12 158 ALA A CA 1
ATOM 1200 C C . ALA A 1 158 ? -3.031 -16.964 -15.829 1.00 96.12 158 ALA A C 1
ATOM 1202 O O . ALA A 1 158 ? -4.090 -17.450 -15.447 1.00 96.12 158 ALA A O 1
ATOM 1203 N N . ARG A 1 159 ? -2.513 -15.855 -15.277 1.00 96.69 159 ARG A N 1
ATOM 1204 C CA . ARG A 1 159 ? -3.086 -15.161 -14.116 1.00 96.69 159 ARG A CA 1
ATOM 1205 C C . ARG A 1 159 ? -2.783 -13.667 -14.123 1.00 96.69 159 ARG A C 1
ATOM 1207 O O . ARG A 1 159 ? -1.652 -13.242 -14.355 1.00 96.69 159 ARG A O 1
ATOM 1214 N N . VAL A 1 160 ? -3.792 -12.878 -13.789 1.00 98.19 160 VAL A N 1
ATOM 1215 C CA . VAL A 1 160 ? -3.706 -11.424 -13.688 1.00 98.19 160 VAL A CA 1
ATOM 1216 C C . VAL A 1 160 ? -3.902 -11.015 -12.235 1.00 98.19 160 VAL A C 1
ATOM 1218 O O . VAL A 1 160 ? -4.877 -11.404 -11.598 1.00 98.19 160 VAL A O 1
ATOM 1221 N N . VAL A 1 161 ? -2.979 -10.211 -11.721 1.00 98.25 161 VAL A N 1
ATOM 1222 C CA . VAL A 1 161 ? -2.995 -9.697 -10.352 1.00 98.25 161 VAL A CA 1
ATOM 1223 C C . VAL A 1 161 ? -3.290 -8.204 -10.378 1.00 98.25 161 VAL A C 1
ATOM 1225 O O . VAL A 1 161 ? -2.547 -7.432 -10.985 1.00 98.25 161 VAL A O 1
ATOM 1228 N N . LEU A 1 162 ? -4.368 -7.785 -9.720 1.00 98.25 162 LEU A N 1
ATOM 1229 C CA . LEU A 1 162 ? -4.765 -6.382 -9.630 1.00 98.25 162 LEU A CA 1
ATOM 1230 C C . LEU A 1 162 ? -4.178 -5.741 -8.369 1.00 98.25 162 LEU A C 1
ATOM 1232 O O . LEU A 1 162 ? -4.565 -6.071 -7.247 1.00 98.25 162 LEU A O 1
ATOM 1236 N N . ALA A 1 163 ? -3.282 -4.780 -8.576 1.00 96.88 163 ALA A N 1
ATOM 1237 C CA . ALA A 1 163 ? -2.690 -3.914 -7.560 1.00 96.88 163 ALA A CA 1
ATOM 1238 C C . ALA A 1 163 ? -2.980 -2.435 -7.891 1.00 96.88 163 ALA A C 1
ATOM 1240 O O . ALA A 1 163 ? -2.104 -1.569 -7.878 1.00 96.88 163 ALA A O 1
ATOM 1241 N N . THR A 1 164 ? -4.236 -2.147 -8.232 1.00 94.75 164 THR A N 1
ATOM 1242 C CA . THR A 1 164 ? -4.713 -0.864 -8.778 1.00 94.75 164 THR A CA 1
ATOM 1243 C C . THR A 1 164 ? -5.192 0.136 -7.723 1.00 94.75 164 THR A C 1
ATOM 1245 O O . THR A 1 164 ? -5.869 1.105 -8.059 1.00 94.75 164 THR A O 1
ATOM 1248 N N . GLY A 1 165 ? -4.813 -0.067 -6.461 1.00 92.12 165 GLY A N 1
ATOM 1249 C CA . GLY A 1 165 ? -5.223 0.758 -5.325 1.00 92.12 165 GLY A CA 1
ATOM 1250 C C . GLY A 1 165 ? -6.384 0.157 -4.534 1.00 92.12 165 GLY A C 1
ATOM 1251 O O . GLY A 1 165 ? -6.865 -0.939 -4.829 1.00 92.12 165 GLY A O 1
ATOM 1252 N N . VAL A 1 166 ? -6.812 0.879 -3.501 1.00 93.50 166 VAL A N 1
ATOM 1253 C CA . VAL A 1 166 ? -7.879 0.466 -2.581 1.00 93.50 166 VAL A CA 1
ATOM 1254 C C . VAL A 1 166 ? -8.854 1.611 -2.319 1.00 93.50 166 VAL A C 1
ATOM 1256 O O . VAL A 1 166 ? -8.537 2.775 -2.558 1.00 93.50 166 VAL A O 1
ATOM 1259 N N . GLN A 1 167 ? -10.039 1.272 -1.820 1.00 94.56 167 GLN A N 1
ATOM 1260 C CA . GLN A 1 167 ? -11.072 2.210 -1.386 1.00 94.56 167 GLN A CA 1
ATOM 1261 C C . GLN A 1 167 ? -11.539 1.840 0.028 1.00 94.56 167 GLN A C 1
ATOM 1263 O O . GLN A 1 167 ? -11.766 0.651 0.268 1.00 94.56 167 GLN A O 1
ATOM 1268 N N . PRO A 1 168 ? -11.711 2.804 0.950 1.00 96.94 168 PRO A N 1
ATOM 1269 C CA . PRO A 1 168 ? -12.295 2.554 2.271 1.00 96.94 168 PRO A CA 1
ATOM 1270 C C . PRO A 1 168 ? -13.584 1.717 2.186 1.00 96.94 168 PRO A C 1
ATOM 1272 O O . PRO A 1 168 ? -14.453 1.988 1.352 1.00 96.94 168 PRO A O 1
ATOM 1275 N N . ASP A 1 169 ? -13.729 0.681 3.020 1.00 97.25 169 ASP A N 1
ATOM 1276 C CA . ASP A 1 169 ? -14.955 -0.126 3.048 1.00 97.25 169 ASP A CA 1
ATOM 1277 C C . ASP A 1 169 ? -15.990 0.463 4.008 1.00 97.25 169 ASP A C 1
ATOM 1279 O O . ASP A 1 169 ? -16.214 -0.035 5.108 1.00 97.25 169 ASP A O 1
ATOM 1283 N N . SER A 1 170 ? -16.640 1.537 3.572 1.00 97.56 170 SER A N 1
ATOM 1284 C CA . SER A 1 170 ? -17.690 2.230 4.323 1.00 97.56 170 SER A CA 1
ATOM 1285 C C . SER A 1 170 ? -19.105 1.699 4.052 1.00 97.56 170 SER A C 1
ATOM 1287 O O . SER A 1 170 ? -20.069 2.262 4.561 1.00 97.56 170 SER A O 1
ATOM 1289 N N . ARG A 1 171 ? -19.270 0.618 3.270 1.00 97.31 171 ARG A N 1
ATOM 1290 C CA . ARG A 1 171 ? -20.597 0.153 2.808 1.00 97.31 171 ARG A CA 1
ATOM 1291 C C . ARG A 1 171 ? -21.552 -0.163 3.948 1.00 97.31 171 ARG A C 1
ATOM 1293 O O . ARG A 1 171 ? -22.677 0.323 3.930 1.00 97.31 171 ARG A O 1
ATOM 1300 N N . LEU A 1 172 ? -21.098 -0.964 4.914 1.00 97.50 172 LEU A N 1
ATOM 1301 C CA . LEU A 1 172 ? -21.930 -1.387 6.038 1.00 97.50 172 LEU A CA 1
ATOM 1302 C C . LEU A 1 172 ? -22.363 -0.170 6.863 1.00 97.50 172 LEU A C 1
ATOM 1304 O O . LEU A 1 172 ? -23.543 -0.005 7.145 1.00 97.50 172 LEU A O 1
ATOM 1308 N N . ALA A 1 173 ? -21.431 0.735 7.167 1.00 98.12 173 ALA A N 1
ATOM 1309 C CA . ALA A 1 173 ? -21.717 1.967 7.895 1.00 98.12 173 ALA A CA 1
ATOM 1310 C C . ALA A 1 173 ? -22.706 2.876 7.139 1.00 98.12 173 ALA A C 1
ATOM 1312 O O . ALA A 1 173 ? -23.697 3.317 7.720 1.00 98.12 173 ALA A O 1
ATOM 1313 N N . ALA A 1 174 ? -22.495 3.087 5.836 1.00 97.75 174 ALA A N 1
ATOM 1314 C CA . ALA A 1 174 ? -23.367 3.905 4.994 1.00 97.75 174 ALA A CA 1
ATOM 1315 C C . ALA A 1 174 ? -24.793 3.336 4.901 1.00 97.75 174 ALA A C 1
ATOM 1317 O O . ALA A 1 174 ? -25.763 4.075 5.050 1.00 97.75 174 ALA A O 1
ATOM 1318 N N . GLN A 1 175 ? -24.930 2.019 4.710 1.00 97.62 175 GLN A N 1
ATOM 1319 C CA . GLN A 1 175 ? -26.229 1.331 4.704 1.00 97.62 175 GLN A CA 1
ATOM 1320 C C . GLN A 1 175 ? -26.959 1.449 6.046 1.00 97.62 175 GLN A C 1
ATOM 1322 O O . GLN A 1 175 ? -28.184 1.456 6.083 1.00 97.62 175 GLN A O 1
ATOM 1327 N N . SER A 1 176 ? -26.200 1.598 7.130 1.00 97.00 176 SER A N 1
ATOM 1328 C CA . SER A 1 176 ? -26.714 1.728 8.494 1.00 97.00 176 SER A CA 1
ATOM 1329 C C . SER A 1 176 ? -27.036 3.177 8.880 1.00 97.00 176 SER A C 1
ATOM 1331 O O . SER A 1 176 ? -27.412 3.440 10.018 1.00 97.00 176 SER A O 1
ATOM 1333 N N . GLY A 1 177 ? -26.875 4.131 7.953 1.00 97.12 177 GLY A N 1
ATOM 1334 C CA . GLY A 1 177 ? -27.161 5.551 8.172 1.00 97.12 177 GLY A CA 1
ATOM 1335 C C . GLY A 1 177 ? -26.021 6.358 8.803 1.00 97.12 177 GLY A C 1
ATOM 1336 O O . GLY A 1 177 ? -26.232 7.515 9.162 1.00 97.12 177 GLY A O 1
ATOM 1337 N N . VAL A 1 178 ? -24.816 5.793 8.934 1.00 98.06 178 VAL A N 1
ATOM 1338 C CA . VAL A 1 178 ? -23.631 6.531 9.401 1.00 98.06 178 VAL A CA 1
ATOM 1339 C C . VAL A 1 178 ? -23.106 7.419 8.272 1.00 98.06 178 VAL A C 1
ATOM 1341 O O . VAL A 1 178 ? -22.970 6.971 7.131 1.00 98.06 178 VAL A O 1
ATOM 1344 N N . LEU A 1 179 ? -22.768 8.674 8.586 1.00 98.44 179 LEU A N 1
ATOM 1345 C CA . LEU A 1 179 ? -22.203 9.607 7.610 1.00 98.44 179 LEU A CA 1
ATOM 1346 C C . LEU A 1 179 ? -20.899 9.058 7.014 1.00 98.44 179 LEU A C 1
ATOM 1348 O O . LEU A 1 179 ? -19.923 8.818 7.727 1.00 98.44 179 LEU A O 1
ATOM 1352 N N . CYS A 1 180 ? -20.880 8.912 5.692 1.00 98.31 180 CYS A N 1
ATOM 1353 C CA . CYS A 1 180 ? -19.716 8.476 4.935 1.00 98.31 180 CYS A CA 1
ATOM 1354 C C . CYS A 1 180 ? -19.479 9.415 3.746 1.00 98.31 180 CYS A C 1
ATOM 1356 O O . CYS A 1 180 ? -20.437 9.841 3.100 1.00 98.31 180 CYS A O 1
ATOM 1358 N N . GLN A 1 181 ? -18.215 9.699 3.434 1.00 96.81 181 GLN A N 1
ATOM 1359 C CA . GLN A 1 181 ? -17.804 10.367 2.198 1.00 96.81 181 GLN A CA 1
ATOM 1360 C C . GLN A 1 181 ? -16.770 9.510 1.456 1.00 96.81 181 GLN A C 1
ATOM 1362 O O . GLN A 1 181 ? -17.136 8.540 0.793 1.00 96.81 181 GLN A O 1
ATOM 1367 N N . ARG A 1 182 ? -15.479 9.826 1.585 1.00 96.12 182 ARG A N 1
ATOM 1368 C CA . ARG A 1 182 ? -14.373 8.978 1.118 1.00 96.12 182 ARG A CA 1
ATOM 1369 C C . ARG A 1 182 ? -14.244 7.734 1.995 1.00 96.12 182 ARG A C 1
ATOM 1371 O O . ARG A 1 182 ? -13.938 6.666 1.474 1.00 96.12 182 ARG A O 1
ATOM 1378 N N . GLY A 1 183 ? -14.492 7.882 3.294 1.00 97.94 183 GLY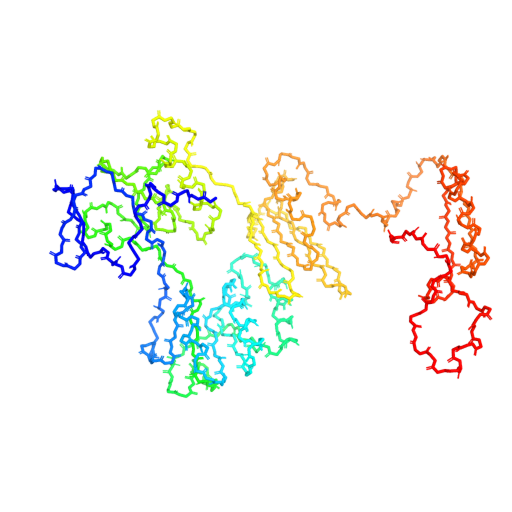 A N 1
ATOM 1379 C CA . GLY A 1 183 ? -14.588 6.829 4.303 1.00 97.94 183 GLY A CA 1
ATOM 1380 C C . GLY A 1 183 ? -15.723 7.114 5.290 1.00 97.94 183 GLY A C 1
ATOM 1381 O O . GLY A 1 183 ? -16.604 7.927 5.018 1.00 97.94 183 GLY A O 1
ATOM 1382 N N . ILE A 1 184 ? -15.725 6.419 6.424 1.00 98.69 184 ILE A N 1
ATOM 1383 C CA . ILE A 1 184 ? -16.638 6.669 7.544 1.00 98.69 184 ILE A CA 1
ATOM 1384 C C . ILE A 1 184 ? -16.148 7.921 8.267 1.00 98.69 184 ILE A C 1
ATOM 1386 O O . ILE A 1 184 ? -15.028 7.923 8.776 1.00 98.69 184 ILE A O 1
ATOM 1390 N N . VAL A 1 185 ? -16.968 8.972 8.295 1.00 98.75 185 VAL A N 1
ATOM 1391 C CA . VAL A 1 185 ? -16.567 10.275 8.839 1.00 98.75 185 VAL A CA 1
ATOM 1392 C C . VAL A 1 185 ? -16.558 10.218 10.361 1.00 98.75 185 VAL A C 1
ATOM 1394 O O . VAL A 1 185 ? -17.594 9.960 10.983 1.00 98.75 185 VAL A O 1
ATOM 1397 N N . VAL A 1 186 ? -15.400 10.503 10.952 1.00 98.69 186 VAL A N 1
ATOM 1398 C CA . VAL A 1 186 ? -15.228 10.623 12.400 1.00 98.69 186 VAL A CA 1
ATOM 1399 C C . VAL A 1 186 ? -14.409 11.858 12.771 1.00 98.69 186 VAL A C 1
ATOM 1401 O O . VAL A 1 186 ? -13.670 12.412 11.957 1.00 98.69 186 VAL A O 1
ATOM 1404 N N . ASP A 1 187 ? -14.550 12.300 14.016 1.00 98.12 187 ASP A N 1
ATOM 1405 C CA . ASP A 1 187 ? -13.714 13.349 14.590 1.00 98.12 187 ASP A CA 1
ATOM 1406 C C . ASP A 1 187 ? -12.319 12.826 14.987 1.00 98.12 187 ASP A C 1
ATOM 1408 O O . ASP A 1 187 ? -11.999 11.641 14.872 1.00 98.12 187 ASP A O 1
ATOM 1412 N N . ARG A 1 188 ? -11.463 13.709 15.512 1.00 97.69 188 ARG A N 1
ATOM 1413 C CA . ARG A 1 188 ? -10.116 13.329 15.971 1.00 97.69 188 ARG A CA 1
ATOM 1414 C C . ARG A 1 188 ? -10.118 12.407 17.193 1.00 97.69 188 ARG A C 1
ATOM 1416 O O . ARG A 1 188 ? -9.075 11.867 17.523 1.00 97.69 188 ARG A O 1
ATOM 1423 N N . GLN A 1 189 ? -11.247 12.189 17.855 1.00 97.94 189 GLN A N 1
ATOM 1424 C CA . GLN A 1 189 ? -11.415 11.206 18.928 1.00 97.94 189 GLN A CA 1
ATOM 1425 C C . GLN A 1 189 ? -12.034 9.897 18.397 1.00 97.94 189 GLN A C 1
ATOM 1427 O O . GLN A 1 189 ? -12.511 9.071 19.174 1.00 97.94 189 GLN A O 1
ATOM 1432 N N . MET A 1 190 ? -12.030 9.694 17.074 1.00 98.38 190 MET A N 1
ATOM 1433 C CA . MET A 1 190 ? -12.594 8.542 16.360 1.00 98.38 190 MET A CA 1
ATOM 1434 C C . MET A 1 190 ? -14.118 8.399 16.516 1.00 98.38 190 MET A C 1
ATOM 1436 O O . MET A 1 190 ? -14.668 7.327 16.259 1.00 98.38 190 MET A O 1
ATOM 1440 N N . ALA A 1 191 ? -14.824 9.444 16.960 1.00 98.31 191 ALA A N 1
ATOM 1441 C CA . ALA A 1 191 ? -16.275 9.431 17.127 1.00 98.31 191 ALA A CA 1
ATOM 1442 C C . ALA A 1 191 ? -16.974 9.759 15.811 1.00 98.31 191 ALA A C 1
ATOM 1444 O O . ALA A 1 191 ? -16.653 10.758 15.170 1.00 98.31 191 ALA A O 1
ATOM 1445 N N . SER A 1 192 ? -17.969 8.961 15.427 1.00 98.50 192 SER A N 1
ATOM 1446 C CA . SER A 1 192 ? -18.903 9.391 14.387 1.00 98.50 192 SER A CA 1
ATOM 1447 C C . SER A 1 192 ? -19.863 10.459 14.933 1.00 98.50 192 SER A C 1
ATOM 1449 O O . SER A 1 192 ? -19.909 10.732 16.132 1.00 98.50 192 SER A O 1
ATOM 1451 N N . SER A 1 193 ? -20.697 11.026 14.062 1.00 97.12 193 SER A N 1
ATOM 1452 C CA . SER A 1 193 ? -21.789 11.923 14.480 1.00 97.12 193 SER A CA 1
ATOM 1453 C C . SER A 1 193 ? -22.891 11.230 15.300 1.00 97.12 193 SER A C 1
ATOM 1455 O O . SER A 1 193 ? -23.750 11.908 15.865 1.00 97.12 193 SER A O 1
ATOM 1457 N N . LEU A 1 194 ? -22.883 9.894 15.371 1.00 97.81 194 LEU A N 1
ATOM 1458 C CA . LEU A 1 194 ? -23.863 9.095 16.097 1.00 97.81 194 LEU A CA 1
ATOM 1459 C C . LEU A 1 194 ? -23.275 8.586 17.429 1.00 97.81 194 LEU A C 1
ATOM 1461 O O . LEU A 1 194 ? -22.200 7.978 17.428 1.00 97.81 194 LEU A O 1
ATOM 1465 N N . PRO A 1 195 ? -23.972 8.778 18.568 1.00 95.25 195 PRO A N 1
ATOM 1466 C CA . PRO A 1 195 ? -23.488 8.333 19.874 1.00 95.25 195 PRO A CA 1
ATOM 1467 C C . PRO A 1 195 ? -23.274 6.818 19.950 1.00 95.25 195 PRO A C 1
ATOM 1469 O O . PRO A 1 195 ? -24.154 6.042 19.575 1.00 95.25 195 PRO A O 1
ATOM 1472 N N . GLY A 1 196 ? -22.134 6.407 20.508 1.00 95.81 196 GLY A N 1
ATOM 1473 C CA . GLY A 1 196 ? -21.768 4.997 20.672 1.00 95.81 196 GLY A CA 1
ATOM 1474 C C . GLY A 1 196 ? -21.269 4.319 19.391 1.00 95.81 196 GLY A C 1
ATOM 1475 O O . GLY A 1 196 ? -21.178 3.095 19.343 1.00 95.81 196 GLY A O 1
ATOM 1476 N N . ILE A 1 197 ? -20.989 5.087 18.328 1.00 98.50 197 ILE A N 1
ATOM 1477 C CA . ILE A 1 197 ? -20.509 4.567 17.041 1.00 98.50 197 ILE A CA 1
ATOM 1478 C C . ILE A 1 197 ? -19.197 5.256 16.654 1.00 98.50 197 ILE A C 1
ATOM 1480 O O . ILE A 1 197 ? -19.104 6.485 16.609 1.00 98.50 197 ILE A O 1
ATOM 1484 N N . SER A 1 198 ? -18.185 4.448 16.346 1.00 98.75 198 SER A N 1
ATOM 1485 C CA . SER A 1 198 ? -16.818 4.876 16.020 1.00 98.75 198 SER A CA 1
ATOM 1486 C C . SER A 1 198 ? -16.291 4.159 14.781 1.00 98.75 198 SER A C 1
ATOM 1488 O O . SER A 1 198 ? -16.858 3.151 14.354 1.00 98.75 198 SER A O 1
ATOM 1490 N N . ALA A 1 199 ? -15.178 4.633 14.222 1.00 98.62 199 ALA A N 1
ATOM 1491 C CA . ALA A 1 199 ? -14.468 3.929 13.157 1.00 98.62 199 ALA A CA 1
ATOM 1492 C C . ALA A 1 199 ? -12.949 4.088 13.286 1.00 98.62 199 ALA A C 1
ATOM 1494 O O . ALA A 1 199 ? -12.465 5.149 13.671 1.00 98.62 199 ALA A O 1
ATOM 1495 N N . ILE A 1 200 ? -12.208 3.034 12.946 1.00 98.38 200 ILE A N 1
ATOM 1496 C CA . ILE A 1 200 ? -10.738 2.994 12.949 1.00 98.38 200 ILE A CA 1
ATOM 1497 C C . ILE A 1 200 ? -10.226 2.201 11.745 1.00 98.38 200 ILE A C 1
ATOM 1499 O O . ILE A 1 200 ? -10.920 1.349 11.194 1.00 98.38 200 ILE A O 1
ATOM 1503 N N . GLY A 1 201 ? -8.979 2.430 11.358 1.00 96.94 201 GLY A N 1
ATOM 1504 C CA . GLY A 1 201 ? -8.347 1.764 10.227 1.00 96.94 201 GLY A CA 1
ATOM 1505 C C . GLY A 1 201 ? -8.600 2.469 8.893 1.00 96.94 201 GLY A C 1
ATOM 1506 O O . GLY A 1 201 ? -9.099 3.589 8.831 1.00 96.94 201 GLY A O 1
ATOM 1507 N N . GLU A 1 202 ? -8.294 1.788 7.788 1.00 96.50 202 GLU A N 1
ATOM 1508 C CA . GLU A 1 202 ? -8.412 2.362 6.436 1.00 96.50 202 GLU A CA 1
ATOM 1509 C C . GLU A 1 202 ? -9.853 2.734 6.037 1.00 96.50 202 GLU A C 1
ATOM 1511 O O . GLU A 1 202 ? -10.041 3.456 5.059 1.00 96.50 202 GLU A O 1
ATOM 1516 N N . CYS A 1 203 ? -10.875 2.250 6.757 1.00 97.56 203 CYS A N 1
ATOM 1517 C CA . CYS A 1 203 ? -12.268 2.633 6.510 1.00 97.56 203 CYS A CA 1
ATOM 1518 C C . CYS A 1 203 ? -12.599 4.045 7.016 1.00 97.56 203 CYS A C 1
ATOM 1520 O O . CYS A 1 203 ? -13.663 4.564 6.689 1.00 97.56 203 CYS A O 1
ATOM 1522 N N . CYS A 1 204 ? -11.724 4.639 7.827 1.00 96.31 204 CYS A N 1
ATOM 1523 C CA . CYS A 1 204 ? -11.935 5.890 8.541 1.00 96.31 204 CYS A CA 1
ATOM 1524 C C . CYS A 1 204 ? -11.555 7.122 7.699 1.00 96.31 204 CYS A C 1
ATOM 1526 O O . CYS A 1 204 ? -10.554 7.118 6.976 1.00 96.31 204 CYS A O 1
ATOM 1528 N N . GLU A 1 205 ? -12.351 8.183 7.826 1.00 97.69 205 GLU A N 1
ATOM 1529 C CA . GLU A 1 205 ? -12.079 9.515 7.292 1.00 97.69 205 GLU A CA 1
ATOM 1530 C C . GLU A 1 205 ? -12.092 10.558 8.414 1.00 97.69 205 GLU A C 1
ATOM 1532 O O . GLU A 1 205 ? -13.073 10.663 9.149 1.00 97.69 205 GLU A O 1
ATOM 1537 N N . ILE A 1 206 ? -11.024 11.355 8.513 1.00 97.50 206 ILE A N 1
ATOM 1538 C CA . ILE A 1 206 ? -10.871 12.428 9.509 1.00 97.50 206 ILE A CA 1
ATOM 1539 C C . ILE A 1 206 ? -10.421 13.683 8.765 1.00 97.50 206 ILE A C 1
ATOM 1541 O O . ILE A 1 206 ? -9.469 13.626 7.985 1.00 97.50 206 ILE A O 1
ATOM 1545 N N . ASP A 1 207 ? -11.108 14.808 8.971 1.00 94.88 207 ASP A N 1
ATOM 1546 C CA . ASP A 1 207 ? -10.810 16.092 8.315 1.00 94.88 207 ASP A CA 1
ATOM 1547 C C . ASP A 1 207 ? -10.671 15.978 6.773 1.00 94.88 207 ASP A C 1
ATOM 1549 O O . ASP A 1 207 ? -9.816 16.610 6.150 1.00 94.88 207 ASP A O 1
ATOM 1553 N N . GLY A 1 208 ? -11.493 15.127 6.141 1.00 94.94 208 GLY A N 1
ATOM 1554 C CA . GLY A 1 208 ? -11.485 14.888 4.689 1.00 94.94 208 GLY A CA 1
ATOM 1555 C C . GLY A 1 208 ? -10.359 13.976 4.181 1.00 94.94 208 GLY A C 1
ATOM 1556 O O . GLY A 1 208 ? -10.201 13.809 2.965 1.00 94.94 208 GLY A O 1
ATOM 1557 N N . GLN A 1 209 ? -9.559 13.390 5.077 1.00 94.44 209 GLN A N 1
ATOM 1558 C CA . GLN A 1 209 ? -8.393 12.561 4.760 1.00 94.44 209 GLN A CA 1
ATOM 1559 C C . GLN A 1 209 ? -8.591 11.098 5.165 1.00 94.44 209 GLN A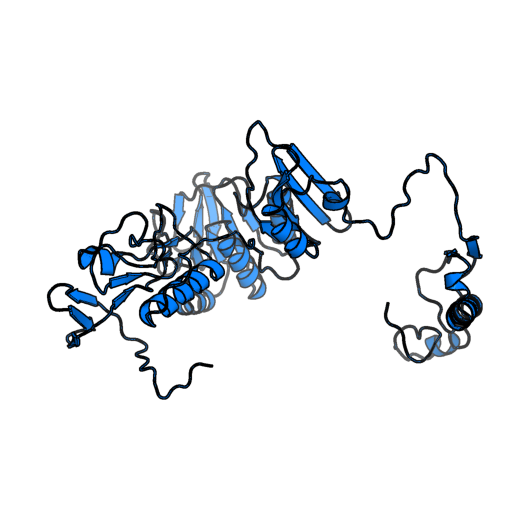 C 1
ATOM 1561 O O . GLN A 1 209 ? -9.350 10.785 6.074 1.00 94.44 209 GLN A O 1
ATOM 1566 N N . THR A 1 210 ? -7.887 10.196 4.478 1.00 94.50 210 THR A N 1
ATOM 1567 C CA . THR A 1 210 ? -7.937 8.737 4.682 1.00 94.50 210 THR A CA 1
ATOM 1568 C C . THR A 1 210 ? -6.520 8.174 4.694 1.00 94.50 210 THR A C 1
ATOM 1570 O O . THR A 1 210 ? -5.698 8.608 3.883 1.00 94.50 210 THR A O 1
ATOM 1573 N N . TRP A 1 211 ? -6.245 7.158 5.516 1.00 89.81 211 TRP A N 1
ATOM 1574 C CA . TRP A 1 211 ? -4.903 6.584 5.665 1.00 89.81 211 TRP A CA 1
ATOM 1575 C C . TRP A 1 211 ? -4.845 5.130 5.201 1.00 89.81 211 TRP A C 1
ATOM 1577 O O . TRP A 1 211 ? -5.514 4.269 5.759 1.00 89.81 211 TRP A O 1
ATOM 1587 N N . GLY A 1 212 ? -3.999 4.858 4.205 1.00 85.75 212 GLY A N 1
ATOM 1588 C CA . GLY A 1 212 ? -3.737 3.520 3.652 1.00 85.75 212 GLY A CA 1
ATOM 1589 C C . GLY A 1 212 ? -2.525 2.811 4.269 1.00 85.75 212 GLY A C 1
ATOM 1590 O O . GLY A 1 212 ? -1.877 2.018 3.590 1.00 85.75 212 GLY A O 1
ATOM 1591 N N . LEU A 1 213 ? -2.148 3.159 5.504 1.00 84.00 213 LEU A N 1
ATOM 1592 C CA . LEU A 1 213 ? -0.905 2.723 6.149 1.00 84.00 213 LEU A CA 1
ATOM 1593 C C . LEU A 1 213 ? -1.189 2.108 7.524 1.00 84.00 213 LEU A C 1
ATOM 1595 O O . LEU A 1 213 ? -2.098 2.533 8.231 1.00 84.00 213 LEU A O 1
ATOM 1599 N N . VAL A 1 214 ? -0.371 1.138 7.939 1.00 86.56 214 VAL A N 1
ATOM 1600 C CA . VAL A 1 214 ? -0.564 0.409 9.208 1.00 86.56 214 VAL A CA 1
ATOM 1601 C C . VAL A 1 214 ? -0.384 1.315 10.427 1.00 86.56 214 VAL A C 1
ATOM 1603 O O . VAL A 1 214 ? -1.214 1.302 11.328 1.00 86.56 214 VAL A O 1
ATOM 1606 N N . ALA A 1 215 ? 0.685 2.109 10.456 1.00 86.25 215 ALA A N 1
ATOM 1607 C CA . ALA A 1 215 ? 1.031 2.927 11.612 1.00 86.25 215 ALA A CA 1
ATOM 1608 C C . ALA A 1 215 ? -0.050 3.972 12.000 1.00 86.25 215 ALA A C 1
ATOM 1610 O O . ALA A 1 215 ? -0.422 3.992 13.175 1.00 86.25 215 ALA A O 1
ATOM 1611 N N . PRO A 1 216 ? -0.662 4.743 11.070 1.00 90.62 216 PRO A N 1
ATOM 1612 C CA . PRO A 1 216 ? -1.790 5.607 11.428 1.00 90.62 216 PRO A CA 1
ATOM 1613 C C . PRO A 1 216 ? -3.001 4.815 11.916 1.00 90.62 216 PRO A C 1
ATOM 1615 O O . PRO A 1 216 ? -3.648 5.233 12.868 1.00 90.62 216 PRO A O 1
ATOM 1618 N N . CYS A 1 217 ? -3.291 3.652 11.324 1.00 93.88 217 CYS A N 1
ATOM 1619 C CA . CYS A 1 217 ? -4.407 2.813 11.764 1.00 93.88 217 CYS A CA 1
ATOM 1620 C C . CYS A 1 217 ? -4.224 2.315 13.209 1.00 93.88 217 CYS A C 1
ATOM 1622 O O . CYS A 1 217 ? -5.191 2.256 13.966 1.00 93.88 217 CYS A O 1
ATOM 1624 N N . LEU A 1 218 ? -2.991 1.982 13.611 1.00 93.00 218 LEU A N 1
ATOM 1625 C CA . LEU A 1 218 ? -2.679 1.620 14.998 1.00 93.00 218 LEU A CA 1
ATOM 1626 C C . LEU A 1 218 ? -2.868 2.812 15.940 1.00 93.00 218 LEU A C 1
ATOM 1628 O O . LEU A 1 218 ? -3.511 2.666 16.976 1.00 93.00 218 LEU A O 1
ATOM 1632 N N . ARG A 1 219 ? -2.408 4.005 15.544 1.00 94.00 219 ARG A N 1
ATOM 1633 C CA . ARG A 1 219 ? -2.606 5.219 16.344 1.00 94.00 219 ARG A CA 1
ATOM 1634 C C . ARG A 1 219 ? -4.088 5.573 16.515 1.00 94.00 219 ARG A C 1
ATOM 1636 O O . ARG A 1 219 ? -4.495 5.972 17.601 1.00 94.00 219 ARG A O 1
ATOM 1643 N N . GLN A 1 220 ? -4.914 5.391 15.483 1.00 97.00 220 GLN A N 1
ATOM 1644 C CA . GLN A 1 220 ? -6.374 5.551 15.585 1.00 97.00 220 GLN A CA 1
ATOM 1645 C C . GLN A 1 220 ? -6.977 4.601 16.631 1.00 97.00 220 GLN A C 1
ATOM 1647 O O . GLN A 1 220 ? -7.820 5.011 17.428 1.00 97.00 220 GLN A O 1
ATOM 1652 N N . ALA A 1 221 ? -6.529 3.342 16.653 1.00 97.00 221 ALA A N 1
ATOM 1653 C CA . ALA A 1 221 ? -6.992 2.358 17.628 1.00 97.00 221 ALA A CA 1
ATOM 1654 C C . ALA A 1 221 ? -6.615 2.742 19.069 1.00 97.00 221 ALA A C 1
ATOM 1656 O O . ALA A 1 221 ? -7.441 2.586 19.965 1.00 97.00 221 ALA A O 1
ATOM 1657 N N . GLU A 1 222 ? -5.411 3.278 19.287 1.00 96.06 222 GLU A N 1
ATOM 1658 C CA . GLU A 1 222 ? -4.973 3.791 20.594 1.00 96.06 222 GLU A CA 1
ATOM 1659 C C . GLU A 1 222 ? -5.849 4.955 21.071 1.00 96.06 222 GLU A C 1
ATOM 1661 O O . GLU A 1 222 ? -6.374 4.905 22.179 1.00 96.06 222 GLU A O 1
ATOM 1666 N N . VAL A 1 223 ? -6.082 5.957 20.213 1.00 97.56 223 VAL A N 1
ATOM 1667 C CA . VAL A 1 223 ? -6.943 7.112 20.536 1.00 97.56 223 VAL A CA 1
ATOM 1668 C C . VAL A 1 223 ? -8.349 6.658 20.935 1.00 97.56 223 VAL A C 1
ATOM 1670 O O . VAL A 1 223 ? -8.895 7.114 21.940 1.00 97.56 223 VAL A O 1
ATOM 1673 N N . LEU A 1 224 ? -8.939 5.730 20.174 1.00 97.81 224 LEU A N 1
ATOM 1674 C CA . LEU A 1 224 ? -10.261 5.203 20.498 1.00 97.81 224 LEU A CA 1
ATOM 1675 C C . LEU A 1 224 ? -10.258 4.416 21.817 1.00 97.81 224 LEU A C 1
ATOM 1677 O O . LEU A 1 224 ? -11.196 4.545 22.605 1.00 97.81 224 LEU A O 1
ATOM 1681 N N . ALA A 1 225 ? -9.223 3.612 22.068 1.00 96.75 225 ALA A N 1
ATOM 1682 C CA . ALA A 1 225 ? -9.103 2.838 23.298 1.00 96.75 225 ALA A CA 1
ATOM 1683 C C . ALA A 1 225 ? -9.011 3.744 24.537 1.00 96.75 225 ALA A C 1
ATOM 1685 O O . ALA A 1 225 ? -9.732 3.505 25.507 1.00 96.75 225 ALA A O 1
ATOM 1686 N N . ASP A 1 226 ? -8.209 4.810 24.486 1.00 96.62 226 ASP A N 1
ATOM 1687 C CA . ASP A 1 226 ? -8.077 5.796 25.568 1.00 96.62 226 ASP A CA 1
ATOM 1688 C C . ASP A 1 226 ? -9.423 6.474 25.872 1.00 96.62 226 ASP A C 1
ATOM 1690 O O . ASP A 1 226 ? -9.862 6.552 27.026 1.00 96.62 226 ASP A O 1
ATOM 1694 N N . ARG A 1 227 ? -10.141 6.888 24.820 1.00 97.12 227 ARG A N 1
ATOM 1695 C CA . ARG A 1 227 ? -11.470 7.497 24.944 1.00 97.12 227 ARG A CA 1
ATOM 1696 C C . ARG A 1 227 ? -12.490 6.544 25.570 1.00 97.12 227 ARG A C 1
ATOM 1698 O O . ARG A 1 227 ? -13.225 6.951 26.468 1.00 97.12 227 ARG A O 1
ATOM 1705 N N . LEU A 1 228 ? -12.544 5.288 25.121 1.00 93.69 228 LEU A N 1
ATOM 1706 C CA . LEU A 1 228 ? -13.465 4.277 25.662 1.00 93.69 228 LEU A CA 1
ATOM 1707 C C . LEU A 1 228 ? -13.129 3.884 27.111 1.00 93.69 228 LEU A C 1
ATOM 1709 O O . LEU A 1 228 ? -14.025 3.504 27.861 1.00 93.69 228 LEU A O 1
ATOM 1713 N N . CYS A 1 229 ? -11.872 4.034 27.537 1.00 95.69 229 CYS A N 1
ATOM 1714 C CA . CYS A 1 229 ? -11.470 3.886 28.939 1.00 95.69 229 CYS A CA 1
ATOM 1715 C C . CYS A 1 229 ? -11.869 5.083 29.825 1.00 95.69 229 CYS A C 1
ATOM 1717 O O . CYS A 1 229 ? -11.593 5.066 31.025 1.00 95.69 229 CYS A O 1
ATOM 1719 N N . GLY A 1 230 ? -12.495 6.125 29.265 1.00 94.38 230 GLY A N 1
ATOM 1720 C CA . GLY A 1 230 ? -12.857 7.345 29.991 1.00 94.38 230 GLY A CA 1
ATOM 1721 C C . GLY A 1 230 ? -11.673 8.275 30.272 1.00 94.38 230 GLY A C 1
ATOM 1722 O O . GLY A 1 230 ? -11.797 9.183 31.091 1.00 94.38 230 GLY A O 1
ATOM 1723 N N . ALA A 1 231 ? -10.539 8.066 29.599 1.00 95.25 231 ALA A N 1
ATOM 1724 C CA . ALA A 1 231 ? -9.330 8.873 29.728 1.00 95.25 231 ALA A CA 1
ATOM 1725 C C . ALA A 1 231 ? -8.905 9.421 28.353 1.00 95.25 231 ALA A C 1
ATOM 1727 O O . ALA A 1 231 ? -7.826 9.077 27.873 1.00 95.25 231 ALA A O 1
ATOM 1728 N N . PRO A 1 232 ? -9.746 10.237 27.682 1.00 93.25 232 PRO A N 1
ATOM 1729 C CA . PRO A 1 232 ? -9.422 10.750 26.357 1.00 93.25 232 PRO A CA 1
ATOM 1730 C C . PRO A 1 232 ? -8.134 11.577 26.413 1.00 93.25 232 PRO A C 1
ATOM 1732 O O . PRO A 1 232 ? -8.061 12.594 27.105 1.00 93.25 232 PRO A O 1
ATOM 1735 N N . GLY A 1 233 ? -7.118 11.113 25.688 1.00 91.31 233 GLY A N 1
ATOM 1736 C CA . GLY A 1 233 ? -5.885 11.853 25.463 1.00 91.31 233 GLY A CA 1
ATOM 1737 C C . GLY A 1 233 ? -6.030 12.870 24.333 1.00 91.31 233 GLY A C 1
ATOM 1738 O O . GLY A 1 233 ? -7.133 13.252 23.925 1.00 91.31 233 GLY A O 1
ATOM 1739 N N . GLU A 1 234 ? -4.893 13.287 23.783 1.00 93.25 234 GLU A N 1
ATOM 1740 C CA . GLU A 1 234 ? -4.885 14.090 22.564 1.00 93.25 234 GLU A CA 1
ATOM 1741 C C . GLU A 1 234 ? -5.547 13.333 21.408 1.00 93.25 234 GLU A C 1
ATOM 1743 O O . GLU A 1 234 ? -5.372 12.122 21.242 1.00 93.25 234 GLU A O 1
ATOM 1748 N N . GLY A 1 235 ? -6.317 14.069 20.604 1.00 94.00 235 GLY A N 1
ATOM 1749 C CA . GLY A 1 235 ? -6.945 13.513 19.414 1.00 94.00 235 GLY A CA 1
ATOM 1750 C C . GLY A 1 235 ? -5.911 13.027 18.401 1.00 94.00 235 GLY A C 1
ATOM 1751 O O . GLY A 1 235 ? -4.727 13.355 18.459 1.00 94.00 235 GLY A O 1
ATOM 1752 N N . PHE A 1 236 ? -6.376 12.253 17.433 1.00 96.00 236 PHE A N 1
ATOM 1753 C CA . PHE A 1 236 ? -5.571 11.762 16.337 1.00 96.00 236 PHE A CA 1
ATOM 1754 C C . PHE A 1 236 ? -4.912 12.914 15.575 1.00 96.00 236 PHE A C 1
ATOM 1756 O O . PHE A 1 236 ? -5.570 13.781 14.995 1.00 96.00 236 PHE A O 1
ATOM 1763 N N . VAL A 1 237 ? -3.586 12.859 15.563 1.00 89.56 237 VAL A N 1
ATOM 1764 C CA . VAL A 1 237 ? -2.687 13.629 14.716 1.00 89.56 237 VAL A CA 1
ATOM 1765 C C . VAL A 1 237 ? -1.730 12.611 14.113 1.00 89.56 237 VAL A C 1
ATOM 1767 O O . VAL A 1 237 ? -1.262 11.712 14.814 1.00 89.56 237 VAL A O 1
ATOM 1770 N N . TRP A 1 238 ? -1.476 12.715 12.810 1.00 85.50 238 TRP A N 1
ATOM 1771 C CA . TRP A 1 238 ? -0.558 11.814 12.126 1.00 85.50 238 TRP A CA 1
ATOM 1772 C C . TRP A 1 238 ? 0.596 12.572 11.501 1.00 85.50 238 TRP A C 1
ATOM 1774 O O . TRP A 1 238 ? 0.392 13.550 10.782 1.00 85.50 238 TRP A O 1
ATOM 1784 N N . GLN A 1 239 ? 1.791 12.053 11.745 1.00 76.75 239 GLN A N 1
ATOM 1785 C CA . GLN A 1 239 ? 3.031 12.472 11.116 1.00 76.75 239 GLN A CA 1
ATOM 1786 C C . GLN A 1 239 ? 3.525 11.324 10.243 1.00 76.75 239 GLN A C 1
ATOM 1788 O O . GLN A 1 239 ? 3.468 10.155 10.629 1.00 76.75 239 GLN A O 1
ATOM 1793 N N . ASP A 1 240 ? 3.959 11.646 9.030 1.00 74.62 240 ASP A N 1
ATOM 1794 C CA . ASP A 1 240 ? 4.426 10.636 8.093 1.00 74.62 240 ASP A CA 1
ATOM 1795 C C . ASP A 1 240 ? 5.738 10.007 8.585 1.00 74.62 240 ASP A C 1
ATOM 1797 O O . ASP A 1 240 ? 6.794 10.630 8.553 1.00 74.62 240 ASP A O 1
ATOM 1801 N N . ALA A 1 241 ? 5.670 8.744 9.011 1.00 78.06 241 ALA A N 1
ATOM 1802 C CA . ALA A 1 241 ? 6.836 7.941 9.386 1.00 78.06 241 ALA A CA 1
ATOM 1803 C C . ALA A 1 241 ? 7.588 7.361 8.168 1.00 78.06 241 ALA A C 1
ATOM 1805 O O . ALA A 1 241 ? 8.534 6.582 8.317 1.00 78.06 241 ALA A O 1
ATOM 1806 N N . GLY A 1 242 ? 7.141 7.710 6.963 1.00 87.00 242 GLY A N 1
ATOM 1807 C CA . GLY A 1 242 ? 7.692 7.262 5.705 1.00 87.00 242 GLY A CA 1
ATOM 1808 C C . GLY A 1 242 ? 7.176 5.903 5.244 1.00 87.00 242 GLY A C 1
ATOM 1809 O O . GLY A 1 242 ? 6.628 5.086 5.987 1.00 87.00 242 GLY A O 1
ATOM 1810 N N . THR A 1 243 ? 7.375 5.651 3.958 1.00 89.81 243 THR A N 1
ATOM 1811 C CA . THR A 1 243 ? 7.044 4.409 3.269 1.00 89.81 243 THR A CA 1
ATOM 1812 C C . THR A 1 243 ? 8.328 3.722 2.831 1.00 89.81 243 THR A C 1
ATOM 1814 O O . THR A 1 243 ? 9.211 4.344 2.243 1.00 89.81 243 THR A O 1
ATOM 1817 N N . ARG A 1 244 ? 8.428 2.416 3.097 1.00 92.12 244 ARG A N 1
ATOM 1818 C CA . ARG A 1 244 ? 9.557 1.576 2.686 1.00 92.12 244 ARG A CA 1
ATOM 1819 C C . ARG A 1 244 ? 9.092 0.477 1.742 1.00 92.12 244 ARG A C 1
ATOM 1821 O O . ARG A 1 244 ? 8.109 -0.202 2.036 1.00 92.12 244 ARG A O 1
ATOM 1828 N N . LEU A 1 245 ? 9.837 0.273 0.659 1.00 92.31 245 LEU A N 1
ATOM 1829 C CA . LEU A 1 245 ? 9.618 -0.832 -0.270 1.00 92.31 245 LEU A CA 1
ATOM 1830 C C . LEU A 1 245 ? 10.134 -2.155 0.314 1.00 92.31 245 LEU A C 1
ATOM 1832 O O . LEU A 1 245 ? 11.255 -2.225 0.819 1.00 92.31 245 LEU A O 1
ATOM 1836 N N . LYS A 1 246 ? 9.342 -3.226 0.210 1.00 86.00 246 LYS A N 1
ATOM 1837 C CA . LYS A 1 246 ? 9.685 -4.568 0.712 1.00 86.00 246 LYS A CA 1
ATOM 1838 C C . LYS A 1 246 ? 10.056 -5.524 -0.417 1.00 86.00 246 LYS A C 1
ATOM 1840 O O . LYS A 1 246 ? 9.473 -6.598 -0.571 1.00 86.00 246 LYS A O 1
ATOM 1845 N N . VAL A 1 247 ? 11.062 -5.154 -1.201 1.00 89.19 247 VAL A N 1
ATOM 1846 C CA . VAL A 1 247 ? 11.636 -6.034 -2.223 1.00 89.19 247 VAL A CA 1
ATOM 1847 C C . VAL A 1 247 ? 13.050 -6.413 -1.814 1.00 89.19 247 VAL A C 1
ATOM 1849 O O . VAL A 1 247 ? 13.910 -5.561 -1.635 1.00 89.19 247 VAL A O 1
ATOM 1852 N N . THR A 1 248 ? 13.316 -7.711 -1.660 1.00 82.75 248 THR A N 1
ATOM 1853 C CA . THR A 1 248 ? 14.646 -8.187 -1.263 1.00 82.75 248 THR A CA 1
ATOM 1854 C C . THR A 1 248 ? 15.721 -7.701 -2.243 1.00 82.75 248 THR A C 1
ATOM 1856 O O . THR A 1 248 ? 15.664 -7.983 -3.444 1.00 82.75 248 THR A O 1
ATOM 1859 N N . GLY A 1 249 ? 16.713 -6.984 -1.711 1.00 83.75 249 GLY A N 1
ATOM 1860 C CA . GLY A 1 249 ? 17.822 -6.409 -2.472 1.00 83.75 249 GLY A CA 1
ATOM 1861 C C . GLY A 1 249 ? 17.492 -5.118 -3.228 1.00 83.75 249 GLY A C 1
ATOM 1862 O O . GLY A 1 249 ? 18.328 -4.680 -4.009 1.00 83.75 249 GLY A O 1
ATOM 1863 N N . ILE A 1 250 ? 16.300 -4.542 -3.051 1.00 90.81 250 ILE A N 1
ATOM 1864 C CA . ILE A 1 250 ? 15.983 -3.180 -3.492 1.00 90.81 250 ILE A CA 1
ATOM 1865 C C . ILE A 1 250 ? 15.540 -2.406 -2.258 1.00 90.81 250 ILE A C 1
ATOM 1867 O O . ILE A 1 250 ? 14.447 -2.620 -1.733 1.00 90.81 250 ILE A O 1
ATOM 1871 N N . GLU A 1 251 ? 16.397 -1.511 -1.798 1.00 91.88 251 GLU A N 1
ATOM 1872 C CA . GLU A 1 251 ? 16.086 -0.622 -0.691 1.00 91.88 251 GLU A CA 1
ATOM 1873 C C . GLU A 1 251 ? 15.580 0.708 -1.245 1.00 91.88 251 GLU A C 1
ATOM 1875 O O . GLU A 1 251 ? 16.218 1.318 -2.102 1.00 91.88 251 GLU A O 1
ATOM 1880 N N . LEU A 1 252 ? 14.393 1.118 -0.800 1.00 95.44 252 LEU A N 1
ATOM 1881 C CA . LEU A 1 252 ? 13.776 2.392 -1.152 1.00 95.44 252 LEU A CA 1
ATOM 1882 C C . LEU A 1 252 ? 12.958 2.876 0.041 1.00 95.44 252 LEU A C 1
ATOM 1884 O O . LEU A 1 252 ? 12.146 2.122 0.590 1.00 95.44 252 LEU A O 1
ATOM 1888 N N . PHE A 1 253 ? 13.172 4.126 0.428 1.00 95.56 253 PHE A N 1
ATOM 1889 C CA . PHE A 1 253 ? 12.456 4.803 1.496 1.00 95.56 253 PHE A CA 1
ATOM 1890 C C . PHE A 1 253 ? 12.055 6.211 1.060 1.00 95.56 253 PHE A C 1
ATOM 1892 O O . PHE A 1 253 ? 12.859 6.922 0.471 1.00 95.56 253 PHE A O 1
ATOM 1899 N N . CYS A 1 254 ? 10.845 6.646 1.388 1.00 94.44 254 CYS A N 1
ATOM 1900 C CA . CYS A 1 254 ? 10.429 8.034 1.205 1.00 94.44 254 CYS A CA 1
ATOM 1901 C C . CYS A 1 254 ? 9.620 8.521 2.406 1.00 94.44 254 CYS A C 1
ATOM 1903 O O . CYS A 1 254 ? 8.888 7.734 2.998 1.00 94.44 254 CYS A O 1
ATOM 1905 N N . ALA A 1 255 ? 9.706 9.804 2.739 1.00 92.62 255 ALA A N 1
ATOM 1906 C CA . ALA A 1 255 ? 8.894 10.437 3.777 1.00 92.62 255 ALA A CA 1
ATOM 1907 C C . ALA A 1 255 ? 8.639 11.907 3.434 1.00 92.62 255 ALA A C 1
ATOM 1909 O O . ALA A 1 255 ? 9.498 12.560 2.835 1.00 92.62 255 ALA A O 1
ATOM 1910 N N . GLY A 1 256 ? 7.476 12.426 3.819 1.00 90.50 256 GLY A N 1
ATOM 1911 C CA . GLY A 1 256 ? 7.103 13.818 3.579 1.00 90.50 256 GLY A CA 1
ATOM 1912 C C . GLY A 1 256 ? 6.731 14.114 2.122 1.00 90.50 256 GLY A C 1
ATOM 1913 O O . GLY A 1 256 ? 6.424 13.219 1.328 1.00 90.50 256 GLY A O 1
ATOM 1914 N N . GLU A 1 257 ? 6.743 15.398 1.769 1.00 90.44 257 GLU A N 1
ATOM 1915 C CA . GLU A 1 257 ? 6.352 15.913 0.455 1.00 90.44 257 GLU A CA 1
ATOM 1916 C C . GLU A 1 257 ? 7.302 15.396 -0.634 1.00 90.44 257 GLU A C 1
ATOM 1918 O O . GLU A 1 257 ? 8.503 15.625 -0.591 1.00 90.44 257 GLU A O 1
ATOM 1923 N N . GLN A 1 258 ? 6.779 14.703 -1.646 1.00 90.12 258 GLN A N 1
ATOM 1924 C CA . GLN A 1 258 ? 7.612 14.213 -2.756 1.00 90.12 258 GLN A CA 1
ATOM 1925 C C . GLN A 1 258 ? 7.580 15.137 -3.969 1.00 90.12 258 GLN A C 1
ATOM 1927 O O . GLN A 1 258 ? 8.522 15.162 -4.767 1.00 90.12 258 GLN A O 1
ATOM 1932 N N . GLN A 1 259 ? 6.515 15.919 -4.094 1.00 88.75 259 GLN A N 1
ATOM 1933 C CA . GLN A 1 259 ? 6.281 16.808 -5.216 1.00 88.75 259 GLN A CA 1
ATOM 1934 C C . GLN A 1 259 ? 6.691 18.228 -4.831 1.00 88.75 259 GLN A C 1
ATOM 1936 O O . GLN A 1 259 ? 6.181 18.769 -3.858 1.00 88.75 259 GLN A O 1
ATOM 1941 N N . ALA A 1 260 ? 7.624 18.799 -5.590 1.00 87.94 260 ALA A N 1
ATOM 1942 C CA . ALA A 1 260 ? 8.103 20.157 -5.373 1.00 87.94 260 ALA A CA 1
ATOM 1943 C C . ALA A 1 260 ? 7.124 21.186 -5.946 1.00 87.94 260 ALA A C 1
ATOM 1945 O O . ALA A 1 260 ? 6.635 21.029 -7.068 1.00 87.94 260 ALA A O 1
ATOM 1946 N N . GLY A 1 261 ? 6.854 22.226 -5.165 1.00 89.62 261 GLY A N 1
ATOM 1947 C CA . GLY A 1 261 ? 6.258 23.479 -5.604 1.00 89.62 261 GLY A CA 1
ATOM 1948 C C . GLY A 1 261 ? 7.305 24.453 -6.149 1.00 89.62 261 GLY A C 1
ATOM 1949 O O . GLY A 1 261 ? 8.501 24.181 -6.153 1.00 89.62 261 GLY A O 1
ATOM 1950 N N . GLU A 1 262 ? 6.849 25.623 -6.598 1.00 87.62 262 GLU A N 1
ATOM 1951 C CA . GLU A 1 262 ? 7.706 26.648 -7.223 1.00 87.62 262 GLU A CA 1
ATOM 1952 C C . GLU A 1 262 ? 8.757 27.248 -6.275 1.00 87.62 262 GLU A C 1
ATOM 1954 O O . GLU A 1 262 ? 9.756 27.792 -6.734 1.00 87.62 262 GLU A O 1
ATOM 1959 N N . GLN A 1 263 ? 8.520 27.166 -4.964 1.00 89.19 263 GLN A N 1
ATOM 1960 C CA . GLN A 1 263 ? 9.381 27.724 -3.913 1.00 89.19 263 GLN A CA 1
ATOM 1961 C C . GLN A 1 263 ? 10.319 26.680 -3.292 1.00 89.19 263 GLN A C 1
ATOM 1963 O O . GLN A 1 263 ? 11.001 26.983 -2.315 1.00 89.19 263 GLN A O 1
ATOM 1968 N N . ASP A 1 264 ? 10.317 25.453 -3.816 1.00 92.88 264 ASP A N 1
ATOM 1969 C CA . ASP A 1 264 ? 11.066 24.349 -3.230 1.00 92.88 264 ASP A CA 1
ATOM 1970 C C . ASP A 1 264 ? 12.410 24.149 -3.919 1.00 92.88 264 ASP A C 1
ATOM 1972 O O . ASP A 1 264 ? 12.497 24.060 -5.146 1.00 92.88 264 ASP A O 1
ATOM 1976 N N . ASP A 1 265 ? 13.446 23.965 -3.109 1.00 89.88 265 ASP A N 1
ATOM 1977 C CA . ASP A 1 265 ? 14.752 23.522 -3.572 1.00 89.88 265 ASP A CA 1
ATOM 1978 C C . ASP A 1 265 ? 14.822 21.992 -3.531 1.00 89.88 265 ASP A C 1
ATOM 1980 O O . ASP A 1 265 ? 14.436 21.346 -2.552 1.00 89.88 265 ASP A O 1
ATOM 1984 N N . ILE A 1 266 ? 15.350 21.390 -4.596 1.00 91.62 266 ILE A N 1
ATOM 1985 C CA . ILE A 1 266 ? 15.607 19.949 -4.661 1.00 91.62 266 ILE A CA 1
ATOM 1986 C C . ILE A 1 266 ? 17.112 19.718 -4.650 1.00 91.62 266 ILE A C 1
ATOM 1988 O O . ILE A 1 266 ? 17.816 20.119 -5.577 1.00 91.62 266 ILE A O 1
ATOM 1992 N N . TYR A 1 267 ? 17.592 18.992 -3.645 1.00 88.88 267 TYR A N 1
ATOM 1993 C CA . TYR A 1 267 ? 18.979 18.544 -3.555 1.00 88.88 267 TYR A CA 1
ATOM 1994 C C . TYR A 1 267 ? 19.067 17.045 -3.803 1.00 88.88 267 TYR A C 1
ATOM 1996 O O . TYR A 1 267 ? 18.328 16.269 -3.199 1.00 88.88 267 TYR A O 1
ATOM 2004 N N . THR A 1 268 ? 19.983 16.627 -4.679 1.00 89.62 268 THR A N 1
ATOM 2005 C CA . THR A 1 268 ? 20.157 15.216 -5.053 1.00 89.62 268 THR A CA 1
ATOM 2006 C C . THR A 1 268 ? 21.612 14.770 -5.003 1.00 89.62 268 THR A C 1
ATOM 2008 O O . THR A 1 268 ? 22.493 15.502 -5.446 1.00 89.62 268 THR A O 1
ATOM 2011 N N . SER A 1 269 ? 21.846 13.543 -4.543 1.00 85.94 269 SER A N 1
ATOM 2012 C CA . SER A 1 269 ? 23.115 12.823 -4.658 1.00 85.94 269 SER A CA 1
ATOM 2013 C C . SER A 1 269 ? 22.868 11.470 -5.317 1.00 85.94 269 SER A C 1
ATOM 2015 O O . SER A 1 269 ? 21.846 10.828 -5.067 1.00 85.94 269 SER A O 1
ATOM 2017 N N . TRP A 1 270 ? 23.792 11.059 -6.182 1.00 86.19 270 TRP A N 1
ATOM 2018 C CA . TRP A 1 270 ? 23.741 9.794 -6.900 1.00 86.19 270 TRP A CA 1
ATOM 2019 C C . TRP A 1 270 ? 25.133 9.176 -6.974 1.00 86.19 270 TRP A C 1
ATOM 2021 O O . TRP A 1 270 ? 26.038 9.758 -7.574 1.00 86.19 270 TRP A O 1
ATOM 2031 N N . ASP A 1 271 ? 25.280 7.985 -6.402 1.00 82.19 271 ASP A N 1
ATOM 2032 C CA . ASP A 1 271 ? 26.440 7.125 -6.606 1.00 82.19 271 ASP A CA 1
ATOM 2033 C C . ASP A 1 271 ? 26.112 6.068 -7.676 1.00 82.19 271 ASP A C 1
ATOM 2035 O O . ASP A 1 271 ? 25.326 5.160 -7.405 1.00 82.19 271 ASP A O 1
ATOM 2039 N N . PRO A 1 272 ? 26.701 6.138 -8.884 1.00 79.06 272 PRO A N 1
ATOM 2040 C CA . PRO A 1 272 ? 26.445 5.169 -9.947 1.00 79.06 272 PRO A CA 1
ATOM 2041 C C . PRO A 1 272 ? 27.081 3.790 -9.718 1.00 79.06 272 PRO A C 1
ATOM 2043 O O . PRO A 1 272 ? 26.708 2.845 -10.415 1.00 79.06 272 PRO A O 1
ATOM 2046 N N . ILE A 1 273 ? 28.049 3.665 -8.805 1.00 77.38 273 ILE A N 1
ATOM 2047 C CA . ILE A 1 273 ? 28.743 2.404 -8.511 1.00 77.38 273 ILE A CA 1
ATOM 2048 C C . ILE A 1 273 ? 27.880 1.570 -7.571 1.00 77.38 273 ILE A C 1
ATOM 2050 O O . ILE A 1 273 ? 27.495 0.451 -7.916 1.00 77.38 273 ILE A O 1
ATOM 2054 N N . ASP A 1 274 ? 27.532 2.147 -6.423 1.00 79.81 274 ASP A N 1
ATOM 2055 C CA . ASP A 1 274 ? 26.722 1.474 -5.402 1.00 79.81 274 ASP A CA 1
ATOM 2056 C C . ASP A 1 274 ? 25.212 1.623 -5.657 1.00 79.81 274 ASP A C 1
ATOM 2058 O O . ASP A 1 274 ? 24.386 0.965 -5.026 1.00 79.81 274 ASP A O 1
ATOM 2062 N N . ARG A 1 275 ? 24.841 2.447 -6.644 1.00 82.75 275 ARG A N 1
ATOM 2063 C CA . ARG A 1 275 ? 23.461 2.789 -7.007 1.00 82.75 275 ARG A CA 1
ATOM 2064 C C . ARG A 1 275 ? 22.675 3.397 -5.847 1.00 82.75 275 ARG A C 1
ATOM 2066 O O . ARG A 1 275 ? 21.499 3.087 -5.642 1.00 82.75 275 ARG A O 1
ATOM 2073 N N . HIS A 1 276 ? 23.331 4.275 -5.094 1.00 89.00 276 HIS A N 1
ATOM 2074 C CA . HIS A 1 276 ? 22.728 5.000 -3.983 1.00 89.00 276 HIS A CA 1
ATOM 2075 C C . HIS A 1 276 ? 22.210 6.349 -4.454 1.00 89.00 276 HIS A C 1
ATOM 2077 O O . HIS A 1 276 ? 22.978 7.203 -4.891 1.00 89.00 276 HIS A O 1
ATOM 2083 N N . TYR A 1 277 ? 20.904 6.549 -4.343 1.00 91.44 277 TYR A N 1
ATOM 2084 C CA . TYR A 1 277 ? 20.254 7.802 -4.680 1.00 91.44 277 TYR A CA 1
ATOM 2085 C C . TYR A 1 277 ? 19.649 8.435 -3.436 1.00 91.44 277 TYR A C 1
ATOM 2087 O O . TYR A 1 277 ? 18.925 7.787 -2.679 1.00 91.44 277 TYR A O 1
ATOM 2095 N N . ARG A 1 278 ? 19.912 9.724 -3.251 1.00 93.94 278 ARG A N 1
ATOM 2096 C CA . ARG A 1 278 ? 19.295 10.543 -2.215 1.00 93.94 278 ARG A CA 1
ATOM 2097 C C . ARG A 1 278 ? 18.709 11.785 -2.846 1.00 93.94 278 ARG A C 1
ATOM 2099 O O . ARG A 1 278 ? 19.393 12.482 -3.588 1.00 93.94 278 ARG A O 1
ATOM 2106 N N . ARG A 1 279 ? 17.477 12.100 -2.474 1.00 94.69 279 ARG A N 1
ATOM 2107 C CA . ARG A 1 279 ? 16.802 13.347 -2.802 1.00 94.69 279 ARG A CA 1
ATOM 2108 C C . ARG A 1 279 ? 16.200 13.954 -1.546 1.00 94.69 279 ARG A C 1
ATOM 2110 O O . ARG A 1 279 ? 15.485 13.279 -0.808 1.00 94.69 279 ARG A O 1
ATOM 2117 N N . LEU A 1 280 ? 16.482 15.232 -1.337 1.00 93.94 280 LEU A N 1
ATOM 2118 C CA . LEU A 1 280 ? 15.913 16.061 -0.285 1.00 93.94 280 LEU A CA 1
ATOM 2119 C C . LEU A 1 280 ? 15.134 17.199 -0.938 1.00 93.94 280 LEU A C 1
ATOM 2121 O O . LEU A 1 280 ? 15.630 17.841 -1.863 1.00 93.94 280 LEU A O 1
ATOM 2125 N N . LEU A 1 281 ? 13.921 17.433 -0.456 1.00 94.00 281 LEU A N 1
ATOM 2126 C CA . LEU A 1 281 ? 13.086 18.564 -0.839 1.00 94.00 281 LEU A CA 1
ATOM 2127 C C . LEU A 1 281 ? 13.078 19.551 0.322 1.00 94.00 281 LEU A C 1
ATOM 2129 O O . LEU A 1 281 ? 12.747 19.172 1.452 1.00 94.00 281 LEU A O 1
ATOM 2133 N N . LEU A 1 282 ? 13.462 20.792 0.042 1.00 92.56 282 LEU A N 1
ATOM 2134 C CA . LEU A 1 282 ? 13.576 21.863 1.019 1.00 92.56 282 LEU A CA 1
ATOM 2135 C C . LEU A 1 282 ? 12.624 23.011 0.688 1.00 92.56 282 LEU A C 1
ATOM 2137 O O . LEU A 1 282 ? 12.440 23.341 -0.477 1.00 92.56 282 LEU A O 1
ATOM 2141 N N . ARG A 1 283 ? 12.081 23.652 1.723 1.00 91.25 283 ARG A N 1
ATOM 2142 C CA . ARG A 1 283 ? 11.330 24.911 1.624 1.00 91.25 283 ARG A CA 1
ATOM 2143 C C . ARG A 1 283 ? 11.796 25.833 2.735 1.00 91.25 283 ARG A C 1
ATOM 2145 O O . ARG A 1 283 ? 11.856 25.401 3.885 1.00 91.25 283 ARG A O 1
ATOM 2152 N N . ASP A 1 284 ? 12.176 27.061 2.394 1.00 89.00 284 ASP A N 1
ATOM 2153 C CA . ASP A 1 284 ? 12.724 28.039 3.347 1.00 89.00 284 ASP A CA 1
ATOM 2154 C C . ASP A 1 284 ? 13.903 27.479 4.172 1.00 89.00 284 ASP A C 1
ATOM 2156 O O . ASP A 1 284 ? 14.031 27.708 5.375 1.00 89.00 284 ASP A O 1
ATOM 2160 N N . GLY A 1 285 ? 14.751 26.672 3.524 1.00 86.06 285 GLY A N 1
ATOM 2161 C CA . GLY A 1 285 ? 15.888 25.998 4.153 1.00 86.06 285 GLY A CA 1
ATOM 2162 C C . GLY A 1 285 ? 15.529 24.810 5.052 1.00 86.06 285 GLY A C 1
ATOM 2163 O O . GLY A 1 285 ? 16.433 24.230 5.641 1.00 86.06 285 GLY A O 1
ATOM 2164 N N . ARG A 1 286 ? 14.257 24.412 5.161 1.00 90.38 286 ARG A N 1
ATOM 2165 C CA . ARG A 1 286 ? 13.790 23.316 6.031 1.00 90.38 286 ARG A CA 1
ATOM 2166 C C . ARG A 1 286 ? 13.453 22.070 5.235 1.00 90.38 286 ARG A C 1
ATOM 2168 O O . ARG A 1 286 ? 12.946 22.169 4.120 1.00 90.38 286 ARG A O 1
ATOM 2175 N N . LEU A 1 287 ? 13.674 20.896 5.823 1.00 92.44 287 LEU A N 1
ATOM 2176 C CA . LEU A 1 287 ? 13.357 19.623 5.179 1.00 92.44 287 LEU A CA 1
ATOM 2177 C C . LEU A 1 287 ? 11.850 19.394 5.116 1.00 92.44 287 LEU A C 1
ATOM 2179 O O . LEU A 1 287 ? 11.157 19.427 6.128 1.00 92.44 287 LEU A O 1
ATOM 2183 N N . ARG A 1 288 ? 11.350 19.131 3.912 1.00 92.94 288 ARG A N 1
ATOM 2184 C CA . ARG A 1 288 ? 9.934 18.849 3.642 1.00 92.94 288 ARG A CA 1
ATOM 2185 C C . ARG A 1 288 ? 9.713 17.465 3.057 1.00 92.94 288 ARG A C 1
ATOM 2187 O O . ARG A 1 288 ? 8.625 16.915 3.209 1.00 92.94 288 ARG A O 1
ATOM 2194 N N . GLY A 1 289 ? 10.734 16.904 2.414 1.00 93.56 289 GLY A N 1
ATOM 2195 C CA . GLY A 1 289 ? 10.648 15.619 1.742 1.00 93.56 289 GLY A CA 1
ATOM 2196 C C . GLY A 1 289 ? 11.979 14.904 1.641 1.00 93.56 289 GLY A C 1
ATOM 2197 O O . GLY A 1 289 ? 13.025 15.526 1.464 1.00 93.56 289 GLY A O 1
ATOM 2198 N N . VAL A 1 290 ? 11.925 13.582 1.733 1.00 95.19 290 VAL A N 1
ATOM 2199 C CA . VAL A 1 290 ? 13.078 12.688 1.632 1.00 95.19 290 VAL A CA 1
ATOM 2200 C C . VAL A 1 290 ? 12.716 11.529 0.719 1.00 95.19 290 VAL A C 1
ATOM 2202 O O . VAL A 1 290 ? 11.643 10.943 0.866 1.00 95.19 290 VAL A O 1
ATOM 2205 N N . LEU A 1 291 ? 13.636 11.169 -0.170 1.00 96.31 291 LEU A N 1
ATOM 2206 C CA . LEU A 1 291 ? 13.607 9.949 -0.968 1.00 96.31 291 LEU A CA 1
ATOM 2207 C C . LEU A 1 291 ? 15.015 9.348 -1.003 1.00 96.31 291 LEU A C 1
ATOM 2209 O O . LEU A 1 291 ? 15.968 10.000 -1.421 1.00 96.31 291 LEU A O 1
ATOM 2213 N N . LEU A 1 292 ? 15.134 8.109 -0.543 1.00 95.31 292 LEU A N 1
ATOM 2214 C CA . LEU A 1 292 ? 16.359 7.321 -0.483 1.00 95.31 292 LEU A CA 1
ATOM 2215 C C . LEU A 1 292 ? 16.169 6.045 -1.302 1.00 95.31 292 LEU A C 1
ATOM 2217 O O . LEU A 1 292 ? 15.118 5.404 -1.224 1.00 95.31 292 LEU A O 1
ATOM 2221 N N . MET A 1 293 ? 17.190 5.653 -2.050 1.00 94.38 293 MET A N 1
ATOM 2222 C CA . MET A 1 293 ? 17.276 4.364 -2.728 1.00 94.38 293 MET A CA 1
ATOM 2223 C C . MET A 1 293 ? 18.695 3.817 -2.610 1.00 94.38 293 MET A C 1
ATOM 2225 O O . MET A 1 293 ? 19.659 4.570 -2.723 1.00 94.38 293 MET A O 1
ATOM 2229 N N . GLY A 1 294 ? 18.819 2.510 -2.387 1.00 89.94 294 GLY A N 1
ATOM 2230 C CA . GLY A 1 294 ? 20.073 1.920 -1.932 1.00 89.94 294 GLY A CA 1
ATOM 2231 C C . GLY A 1 294 ? 20.232 2.187 -0.439 1.00 89.94 294 GLY A C 1
ATOM 2232 O O . GLY A 1 294 ? 19.403 1.730 0.339 1.00 89.94 294 GLY A O 1
ATOM 2233 N N . ASP A 1 295 ? 21.227 2.967 -0.024 1.00 86.56 295 ASP A N 1
ATOM 2234 C CA . ASP A 1 295 ? 21.429 3.270 1.394 1.00 86.56 295 ASP A CA 1
ATOM 2235 C C . ASP A 1 295 ? 20.252 4.043 2.027 1.00 86.56 295 ASP A C 1
ATOM 2237 O O . ASP A 1 295 ? 20.038 5.237 1.796 1.00 86.56 295 ASP A O 1
ATOM 2241 N N . CYS A 1 296 ? 19.497 3.339 2.874 1.00 90.81 296 CYS A N 1
ATOM 2242 C CA . CYS A 1 296 ? 18.383 3.881 3.647 1.00 90.81 296 CYS A CA 1
ATOM 2243 C C . CYS A 1 296 ? 18.694 4.020 5.152 1.00 90.81 296 CYS A C 1
ATOM 2245 O O . CYS A 1 296 ? 17.762 4.138 5.958 1.00 90.81 296 CYS A O 1
ATOM 2247 N N . THR A 1 297 ? 19.964 3.981 5.569 1.00 87.19 297 THR A N 1
ATOM 2248 C CA . THR A 1 297 ? 20.366 4.060 6.989 1.00 87.19 297 THR A CA 1
ATOM 2249 C C . THR A 1 297 ? 19.950 5.381 7.640 1.00 87.19 297 THR A C 1
ATOM 2251 O O . THR A 1 297 ? 19.458 5.389 8.771 1.00 87.19 297 THR A O 1
ATOM 2254 N N . ALA A 1 298 ? 20.030 6.487 6.897 1.00 87.31 298 ALA A N 1
ATOM 2255 C CA . ALA A 1 298 ? 19.646 7.821 7.355 1.00 87.31 298 ALA A CA 1
ATOM 2256 C C . ALA A 1 298 ? 18.123 8.055 7.448 1.00 87.31 298 ALA A C 1
ATOM 2258 O O . ALA A 1 298 ? 17.702 9.120 7.902 1.00 87.31 298 ALA A O 1
ATOM 2259 N N . ALA A 1 299 ? 17.281 7.088 7.053 1.00 90.31 299 ALA A N 1
ATOM 2260 C CA . ALA A 1 299 ? 15.826 7.251 6.974 1.00 90.31 299 ALA A CA 1
ATOM 2261 C C . ALA A 1 299 ? 15.204 7.782 8.276 1.00 90.31 299 ALA A C 1
ATOM 2263 O O . ALA A 1 299 ? 14.464 8.761 8.252 1.00 90.31 299 ALA A O 1
ATOM 2264 N N . ALA A 1 300 ? 15.536 7.179 9.422 1.00 87.62 300 ALA A N 1
ATOM 2265 C CA . ALA A 1 300 ? 14.973 7.583 10.711 1.00 87.62 300 ALA A CA 1
ATOM 2266 C C . ALA A 1 300 ? 15.414 8.999 11.120 1.00 87.62 300 ALA A C 1
ATOM 2268 O O . ALA A 1 300 ? 14.587 9.809 11.534 1.00 87.62 300 ALA A O 1
ATOM 2269 N N . ALA A 1 301 ? 16.703 9.315 10.952 1.00 87.94 301 ALA A N 1
ATOM 2270 C CA . ALA A 1 301 ? 17.254 10.625 11.294 1.00 87.94 301 ALA A CA 1
ATOM 2271 C C . ALA A 1 301 ? 16.668 11.741 10.415 1.00 87.94 301 ALA A C 1
ATOM 2273 O O . ALA A 1 301 ? 16.311 12.801 10.919 1.00 87.94 301 ALA A O 1
ATOM 2274 N N . LEU A 1 302 ? 16.530 11.496 9.109 1.00 89.75 302 LEU A N 1
ATOM 2275 C CA . LEU A 1 302 ? 15.930 12.452 8.180 1.00 89.75 302 LEU A CA 1
ATOM 2276 C C . LEU A 1 302 ? 14.419 12.605 8.400 1.00 89.75 302 LEU A C 1
ATOM 2278 O O . LEU A 1 302 ? 13.911 13.715 8.295 1.00 89.75 302 LEU A O 1
ATOM 2282 N N . THR A 1 303 ? 13.714 11.535 8.774 1.00 89.62 303 THR A N 1
ATOM 2283 C CA . THR A 1 303 ? 12.281 11.613 9.112 1.00 89.62 303 THR A CA 1
ATOM 2284 C C . THR A 1 303 ? 12.056 12.490 10.340 1.00 89.62 303 THR A C 1
ATOM 2286 O O . THR A 1 303 ? 11.221 13.383 10.299 1.00 89.62 303 THR A O 1
ATOM 2289 N N . ALA A 1 304 ? 12.864 12.325 11.394 1.00 87.00 304 ALA A N 1
ATOM 2290 C CA . ALA A 1 304 ? 12.788 13.177 12.584 1.00 87.00 304 ALA A CA 1
ATOM 2291 C C . ALA A 1 304 ? 13.054 14.667 12.278 1.00 87.00 304 ALA A C 1
ATOM 2293 O O . ALA A 1 304 ? 12.538 15.547 12.961 1.00 87.00 304 ALA A O 1
ATOM 2294 N N . ARG A 1 305 ? 13.838 14.966 11.234 1.00 89.00 305 ARG A N 1
ATOM 2295 C CA . ARG A 1 305 ? 14.126 16.342 10.798 1.00 89.00 305 ARG A CA 1
ATOM 2296 C C . ARG A 1 305 ? 13.001 16.995 10.000 1.00 89.00 305 ARG A C 1
ATOM 2298 O O . ARG A 1 305 ? 13.011 18.215 9.902 1.00 89.00 305 ARG A O 1
ATOM 2305 N N . LEU A 1 306 ? 12.033 16.242 9.469 1.00 87.75 306 LEU A N 1
ATOM 2306 C CA . LEU A 1 306 ? 10.867 16.818 8.773 1.00 87.75 306 LEU A CA 1
ATOM 2307 C C . LEU A 1 306 ? 10.019 17.720 9.688 1.00 87.75 306 LEU A C 1
ATOM 2309 O O . LEU A 1 306 ? 9.271 18.572 9.212 1.00 87.75 306 LEU A O 1
ATOM 2313 N N . GLU A 1 307 ? 10.144 17.526 10.998 1.00 77.19 307 GLU A N 1
ATOM 2314 C CA . GLU A 1 307 ? 9.451 18.284 12.045 1.00 77.19 307 GLU A CA 1
ATOM 2315 C C . GLU A 1 307 ? 10.334 19.362 12.678 1.00 77.19 307 GLU A C 1
ATOM 2317 O O . GLU A 1 307 ? 9.873 20.145 13.506 1.00 77.19 307 GLU A O 1
ATOM 2322 N N . SER A 1 308 ? 11.611 19.388 12.305 1.00 80.38 308 SER A N 1
ATOM 2323 C CA . SER A 1 308 ? 12.584 20.315 12.850 1.00 80.38 308 SER A CA 1
ATOM 2324 C C . SER A 1 308 ? 12.613 21.604 12.038 1.00 80.38 308 SER A C 1
ATOM 2326 O O . SER A 1 308 ? 12.560 21.599 10.809 1.00 80.38 308 SER A O 1
ATOM 2328 N N . ASP A 1 309 ? 12.799 22.715 12.743 1.00 80.38 309 ASP A N 1
ATOM 2329 C CA . ASP A 1 309 ? 13.120 24.011 12.146 1.00 80.38 309 ASP A CA 1
ATOM 2330 C C . ASP A 1 309 ? 14.624 24.151 11.832 1.00 80.38 309 ASP A C 1
ATOM 2332 O O . ASP A 1 309 ? 15.087 25.232 11.461 1.00 80.38 309 ASP A O 1
ATOM 2336 N N . GLU A 1 310 ? 15.398 23.070 11.992 1.00 83.31 310 GLU A N 1
ATOM 2337 C CA . GLU A 1 310 ? 16.824 23.033 11.676 1.00 83.31 310 GLU A CA 1
ATOM 2338 C C . GLU A 1 310 ? 17.050 23.313 10.178 1.00 83.31 310 GLU A C 1
ATOM 2340 O O . GLU A 1 310 ? 16.436 22.663 9.324 1.00 83.31 310 GLU A O 1
ATOM 2345 N N . PRO A 1 311 ? 17.930 24.271 9.836 1.00 81.44 311 PRO A N 1
ATOM 2346 C CA . PRO A 1 311 ? 18.263 24.540 8.451 1.00 81.44 311 PRO A CA 1
ATOM 2347 C C . PRO A 1 311 ? 19.054 23.371 7.861 1.00 81.44 311 PRO A C 1
ATOM 2349 O O . PRO A 1 311 ? 19.972 22.835 8.484 1.00 81.44 311 PRO A O 1
ATOM 2352 N N . ALA A 1 312 ? 18.724 23.007 6.628 1.00 80.06 312 ALA A N 1
ATOM 2353 C CA . ALA A 1 312 ? 19.392 21.939 5.918 1.00 80.06 312 ALA A CA 1
ATOM 2354 C C . ALA A 1 312 ? 20.866 22.252 5.678 1.00 80.06 312 ALA A C 1
ATOM 2356 O O . ALA A 1 312 ? 21.235 23.339 5.227 1.00 80.06 312 ALA A O 1
ATOM 2357 N N . THR A 1 313 ? 21.710 21.258 5.935 1.00 75.62 313 THR A N 1
ATOM 2358 C CA . THR A 1 313 ? 23.141 21.314 5.645 1.00 75.62 313 THR A CA 1
ATOM 2359 C C . THR A 1 313 ? 23.496 20.333 4.534 1.00 75.62 313 THR A C 1
ATOM 2361 O O . THR A 1 313 ? 22.797 19.346 4.293 1.00 75.62 313 THR A O 1
ATOM 2364 N N . VAL A 1 314 ? 24.613 20.591 3.849 1.00 65.06 314 VAL A N 1
ATOM 2365 C CA . VAL A 1 314 ? 25.125 19.710 2.785 1.00 65.06 314 VAL A CA 1
ATOM 2366 C C . VAL A 1 314 ? 25.374 18.279 3.283 1.00 65.06 314 VAL A C 1
ATOM 2368 O O . VAL A 1 314 ? 25.191 17.321 2.536 1.00 65.06 314 VAL A O 1
ATOM 2371 N N . ASP A 1 315 ? 25.689 18.121 4.570 1.00 70.75 315 ASP A N 1
ATOM 2372 C CA . ASP A 1 315 ? 25.935 16.825 5.210 1.00 70.75 315 ASP A CA 1
ATOM 2373 C C . ASP A 1 315 ? 24.687 15.934 5.243 1.00 70.75 315 ASP A C 1
ATOM 2375 O O . ASP A 1 315 ? 24.789 14.719 5.387 1.00 70.75 315 ASP A O 1
ATOM 2379 N N . TRP A 1 316 ? 23.487 16.502 5.090 1.00 76.75 316 TRP A N 1
ATOM 2380 C CA . TRP A 1 316 ? 22.266 15.703 4.975 1.00 76.75 316 TRP A CA 1
ATOM 2381 C C . TRP A 1 316 ? 22.174 15.000 3.621 1.00 76.75 316 TRP A C 1
ATOM 2383 O O . TRP A 1 316 ? 21.471 13.995 3.510 1.00 76.75 316 TRP A O 1
ATOM 2393 N N . LEU A 1 317 ? 22.864 15.510 2.596 1.00 70.25 317 LEU A N 1
ATOM 2394 C CA . LEU A 1 317 ? 22.818 14.984 1.235 1.00 70.25 317 LEU A CA 1
ATOM 2395 C C . LEU A 1 317 ? 23.864 13.891 0.977 1.00 70.25 317 LEU A C 1
ATOM 2397 O O . LEU A 1 317 ? 23.605 12.959 0.219 1.00 70.25 317 LEU A O 1
ATOM 2401 N N . PHE A 1 318 ? 25.030 13.993 1.607 1.00 63.97 318 PHE A N 1
ATOM 2402 C CA . PHE A 1 318 ? 26.148 13.070 1.381 1.00 63.97 318 PHE A CA 1
ATOM 2403 C C . PHE A 1 318 ? 26.380 12.099 2.540 1.00 63.97 318 PHE A C 1
ATOM 2405 O O . PHE A 1 318 ? 27.338 11.330 2.502 1.00 63.97 318 PHE A O 1
ATOM 2412 N N . ASP A 1 319 ? 25.515 12.162 3.563 1.00 58.22 319 ASP A N 1
ATOM 2413 C CA . ASP A 1 319 ? 25.859 11.806 4.941 1.00 58.22 319 ASP A CA 1
ATOM 2414 C C . ASP A 1 319 ? 27.131 12.557 5.398 1.00 58.22 319 ASP A C 1
ATOM 2416 O O . ASP A 1 319 ? 27.907 13.068 4.581 1.00 58.22 319 ASP A O 1
ATOM 2420 N N . PRO A 1 320 ? 27.400 12.715 6.704 1.00 45.12 320 PRO A N 1
ATOM 2421 C CA . PRO A 1 320 ? 28.742 13.085 7.109 1.00 45.12 320 PRO A CA 1
ATOM 2422 C C . PRO A 1 320 ? 29.648 11.971 6.602 1.00 45.12 320 PRO A C 1
ATOM 2424 O O . PRO A 1 320 ? 29.666 10.868 7.149 1.00 45.12 320 PRO A O 1
ATOM 2427 N N . SER A 1 321 ? 30.375 12.245 5.522 1.00 37.28 321 SER A N 1
ATOM 2428 C CA . SER A 1 321 ? 31.415 11.348 5.074 1.00 37.28 321 SER A CA 1
ATOM 2429 C C . SER A 1 321 ? 32.283 11.053 6.302 1.00 37.28 321 SER A C 1
ATOM 2431 O O . SER A 1 321 ? 32.887 11.949 6.893 1.00 37.28 321 SER A O 1
ATOM 2433 N N . SER A 1 322 ? 32.379 9.790 6.706 1.00 40.19 322 SER A N 1
ATOM 2434 C CA . SER A 1 322 ? 33.526 9.378 7.519 1.00 40.19 322 SER A CA 1
ATOM 2435 C C . SER A 1 322 ? 34.826 9.494 6.702 1.00 40.19 322 SER A C 1
ATOM 2437 O O . SER A 1 322 ? 35.923 9.320 7.229 1.00 40.19 322 SER A O 1
ATOM 2439 N N . THR A 1 323 ? 34.716 9.849 5.416 1.00 35.97 323 THR A N 1
ATOM 2440 C CA . THR A 1 323 ? 35.798 9.932 4.445 1.00 35.97 323 THR A CA 1
ATOM 2441 C C . THR A 1 323 ? 35.552 10.993 3.367 1.00 35.97 323 THR A C 1
ATOM 2443 O O . THR A 1 323 ? 35.410 10.669 2.192 1.00 35.97 323 THR A O 1
ATOM 2446 N N . GLN A 1 324 ? 35.568 12.276 3.715 1.00 29.34 324 GLN A N 1
ATOM 2447 C CA . GLN A 1 324 ? 35.994 13.309 2.773 1.00 29.34 324 GLN A CA 1
ATOM 2448 C C . GLN A 1 324 ? 36.603 14.500 3.529 1.00 29.34 324 GLN A C 1
ATOM 2450 O O . GLN A 1 324 ? 35.934 15.161 4.323 1.00 29.34 324 GLN A O 1
ATOM 2455 N N . PRO A 1 325 ? 37.913 14.752 3.350 1.00 33.59 325 PRO A N 1
ATOM 2456 C CA . PRO A 1 325 ? 38.597 15.853 4.003 1.00 33.59 325 PRO A CA 1
ATOM 2457 C C . PRO A 1 325 ? 38.112 17.172 3.396 1.00 33.59 325 PRO A C 1
ATOM 2459 O O . PRO A 1 325 ? 38.228 17.382 2.189 1.00 33.59 325 PRO A O 1
ATOM 2462 N N . GLN A 1 326 ? 37.601 18.071 4.240 1.00 31.70 326 GLN A N 1
ATOM 2463 C CA . GLN A 1 326 ? 37.384 19.467 3.869 1.00 31.70 326 GLN A CA 1
ATOM 2464 C C . GLN A 1 326 ? 38.660 20.034 3.238 1.00 31.70 326 GLN A C 1
ATOM 2466 O O . GLN A 1 326 ? 39.749 19.944 3.815 1.00 31.70 326 GLN A O 1
ATOM 2471 N N . ALA A 1 327 ? 38.517 20.628 2.053 1.00 32.09 327 ALA A N 1
ATOM 2472 C CA . ALA A 1 327 ? 39.550 21.452 1.452 1.00 32.09 327 ALA A CA 1
ATOM 2473 C C . ALA A 1 327 ? 39.911 22.569 2.443 1.00 32.09 327 ALA A C 1
ATOM 2475 O O . ALA A 1 327 ? 39.108 23.453 2.740 1.00 32.09 327 ALA A O 1
ATOM 2476 N N . ALA A 1 328 ? 41.113 22.477 3.007 1.00 33.56 328 ALA A N 1
ATOM 2477 C CA . ALA A 1 328 ? 41.593 23.372 4.041 1.00 33.56 328 ALA A CA 1
ATOM 2478 C C . ALA A 1 328 ? 41.901 24.760 3.460 1.00 33.56 328 ALA A C 1
ATOM 2480 O O . ALA A 1 328 ? 43.002 25.022 2.978 1.00 33.56 328 ALA A O 1
ATOM 2481 N N . GLY A 1 329 ? 40.954 25.684 3.606 1.00 33.06 329 GLY A N 1
ATOM 2482 C CA . GLY A 1 329 ? 41.291 27.064 3.935 1.00 33.06 329 GLY A CA 1
ATOM 2483 C C . GLY A 1 329 ? 41.790 27.097 5.379 1.00 33.06 329 GLY A C 1
ATOM 2484 O O . GLY A 1 329 ? 40.989 27.198 6.295 1.00 33.06 329 GLY A O 1
ATOM 2485 N N . ILE A 1 330 ? 43.097 26.873 5.541 1.00 42.12 330 ILE A N 1
ATOM 2486 C CA . ILE A 1 330 ? 43.976 27.082 6.709 1.00 42.12 330 ILE A CA 1
ATOM 2487 C C . ILE A 1 330 ? 43.264 27.325 8.059 1.00 42.12 330 ILE A C 1
ATOM 2489 O O . ILE A 1 330 ? 42.714 28.398 8.259 1.00 42.12 330 ILE A O 1
ATOM 2493 N N . MET A 1 331 ? 43.413 26.393 9.019 1.00 31.38 331 MET A N 1
ATOM 2494 C CA . MET A 1 331 ? 44.085 26.611 10.322 1.00 31.38 331 MET A CA 1
ATOM 2495 C C . MET A 1 331 ? 44.214 25.293 11.137 1.00 31.38 331 MET A C 1
ATOM 2497 O O . MET A 1 331 ? 43.237 24.725 11.605 1.00 31.38 331 MET A O 1
ATOM 2501 N N . THR A 1 332 ? 45.473 24.881 11.353 1.00 36.69 332 THR A N 1
ATOM 2502 C CA . THR A 1 332 ? 46.047 24.105 12.486 1.00 36.69 332 THR A CA 1
ATOM 2503 C C . THR A 1 332 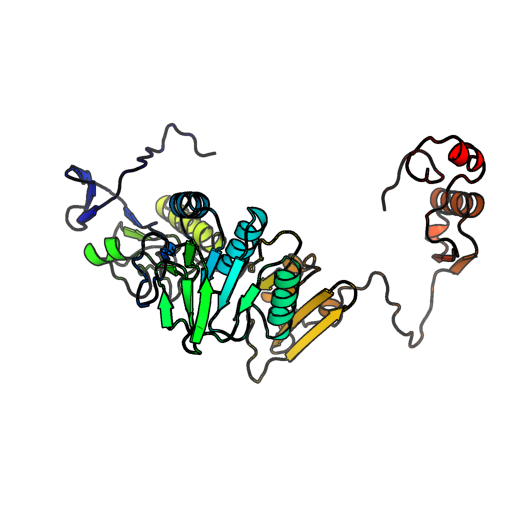? 45.600 22.652 12.768 1.00 36.69 332 THR A C 1
ATOM 2505 O O . THR A 1 332 ? 44.646 22.389 13.491 1.00 36.69 332 THR A O 1
ATOM 2508 N N . MET A 1 333 ? 46.406 21.687 12.291 1.00 38.75 333 MET A N 1
ATOM 2509 C CA . MET A 1 333 ? 46.386 20.267 12.693 1.00 38.75 333 MET A CA 1
ATOM 2510 C C . MET A 1 333 ? 47.017 20.058 14.075 1.00 38.75 333 MET A C 1
ATOM 2512 O O . MET A 1 333 ? 48.122 20.538 14.316 1.00 38.75 333 MET A O 1
ATOM 2516 N N . THR A 1 334 ? 46.392 19.262 14.946 1.00 54.06 334 THR A N 1
ATOM 2517 C CA . THR A 1 334 ? 46.943 18.934 16.278 1.00 54.06 334 THR A CA 1
ATOM 2518 C C . THR A 1 334 ? 47.414 17.488 16.463 1.00 54.06 334 THR A C 1
ATOM 2520 O O . THR A 1 334 ? 47.897 17.167 17.544 1.00 54.06 334 THR A O 1
ATOM 2523 N N . LYS A 1 335 ? 47.375 16.615 15.440 1.00 62.06 335 LYS A N 1
ATOM 2524 C CA . LYS A 1 335 ? 48.051 15.301 15.509 1.00 62.06 335 LYS A CA 1
ATOM 2525 C C . LYS A 1 335 ? 49.025 15.091 14.344 1.00 62.06 335 LYS A C 1
ATOM 2527 O O . LYS A 1 335 ? 48.614 15.257 13.193 1.00 62.06 335 LYS A O 1
ATOM 2532 N N . PRO A 1 336 ? 50.290 14.714 14.604 1.00 65.19 336 PRO A N 1
ATOM 2533 C CA . PRO A 1 336 ? 51.216 14.306 13.552 1.00 65.19 336 PRO A CA 1
ATOM 2534 C C . PRO A 1 336 ? 50.710 13.047 12.821 1.00 65.19 336 PRO A C 1
ATOM 2536 O O . PRO A 1 336 ? 50.037 12.195 13.403 1.00 65.19 336 PRO A O 1
ATOM 2539 N N . VAL A 1 337 ? 51.007 12.927 11.524 1.00 73.38 337 VAL A N 1
ATOM 2540 C CA . VAL A 1 337 ? 50.573 11.795 10.682 1.00 73.38 337 VAL A CA 1
ATOM 2541 C C . VAL A 1 337 ? 51.692 10.760 10.602 1.00 73.38 337 VAL A C 1
ATOM 2543 O O . VAL A 1 337 ? 52.826 11.105 10.282 1.00 73.38 337 VAL A O 1
ATOM 2546 N N . LEU A 1 338 ? 51.370 9.494 10.867 1.00 73.69 338 LEU A N 1
ATOM 2547 C CA . LEU A 1 338 ? 52.274 8.355 10.708 1.00 73.69 338 LEU A CA 1
ATOM 2548 C C . LEU A 1 338 ? 51.818 7.532 9.501 1.00 73.69 338 LEU A C 1
ATOM 2550 O O . LEU A 1 338 ? 50.716 6.988 9.502 1.00 73.69 338 LEU A O 1
ATOM 2554 N N . VAL A 1 339 ? 52.658 7.440 8.472 1.00 77.38 339 VAL A N 1
ATOM 2555 C CA . VAL A 1 339 ? 52.346 6.681 7.255 1.00 77.38 339 VAL A CA 1
ATOM 2556 C C . VAL A 1 339 ? 53.104 5.358 7.259 1.00 77.38 339 VAL A C 1
ATOM 2558 O O . VAL A 1 339 ? 54.327 5.346 7.382 1.00 77.38 339 VAL A O 1
ATOM 2561 N N . LEU A 1 340 ? 52.380 4.252 7.094 1.00 75.38 340 LEU A N 1
ATOM 2562 C CA . LEU A 1 340 ? 52.935 2.919 6.877 1.00 75.38 340 LEU A CA 1
ATOM 2563 C C . LEU A 1 340 ? 52.732 2.522 5.411 1.00 75.38 340 LEU A C 1
ATOM 2565 O O . LEU A 1 340 ? 51.604 2.479 4.927 1.00 75.38 340 LEU A O 1
ATOM 2569 N N . VAL A 1 341 ? 53.815 2.201 4.707 1.00 78.88 341 VAL A N 1
ATOM 2570 C CA . VAL A 1 341 ? 53.759 1.675 3.336 1.00 78.88 341 VAL A CA 1
ATOM 2571 C C . VAL A 1 341 ? 54.099 0.184 3.377 1.00 78.88 341 VAL A C 1
ATOM 2573 O O . VAL A 1 341 ? 55.199 -0.194 3.773 1.00 78.88 341 VAL A O 1
ATOM 2576 N N . GLY A 1 342 ? 53.132 -0.649 2.993 1.00 72.19 342 GLY A N 1
ATOM 2577 C CA . GLY A 1 342 ? 53.144 -2.111 3.066 1.00 72.19 342 GLY A CA 1
ATOM 2578 C C . GLY A 1 342 ? 52.255 -2.666 4.192 1.00 72.19 342 GLY A C 1
ATOM 2579 O O . GLY A 1 342 ? 52.473 -2.372 5.365 1.00 72.19 342 GLY A O 1
ATOM 2580 N N . HIS A 1 343 ? 51.285 -3.528 3.849 1.00 77.00 343 HIS A N 1
ATOM 2581 C CA . HIS A 1 343 ? 50.343 -4.164 4.794 1.00 77.00 343 HIS A CA 1
ATOM 2582 C C . HIS A 1 343 ? 50.445 -5.705 4.791 1.00 77.00 343 HIS A C 1
ATOM 2584 O O . HIS A 1 343 ? 49.453 -6.422 4.707 1.00 77.00 343 HIS A O 1
ATOM 2590 N N . GLY A 1 344 ? 51.672 -6.229 4.857 1.00 76.12 344 GLY A N 1
ATOM 2591 C CA . GLY A 1 344 ? 51.921 -7.659 5.098 1.00 76.12 344 GLY A CA 1
ATOM 2592 C C . GLY A 1 344 ? 51.904 -8.014 6.592 1.00 76.12 344 GLY A C 1
ATOM 2593 O O . GLY A 1 344 ? 51.694 -7.144 7.432 1.00 76.12 344 GLY A O 1
ATOM 2594 N N . MET A 1 345 ? 52.214 -9.270 6.941 1.00 72.88 345 MET A N 1
ATOM 2595 C CA . MET A 1 345 ? 52.257 -9.779 8.332 1.00 72.88 345 MET A CA 1
ATOM 2596 C C . MET A 1 345 ? 52.959 -8.844 9.333 1.00 72.88 345 MET A C 1
ATOM 2598 O O . MET A 1 345 ? 52.448 -8.589 10.418 1.00 72.88 345 MET A O 1
ATOM 2602 N N . VAL A 1 346 ? 54.117 -8.295 8.957 1.00 76.81 346 VAL A N 1
ATOM 2603 C CA . VAL A 1 346 ? 54.898 -7.396 9.825 1.00 76.81 346 VAL A CA 1
ATOM 2604 C C . VAL A 1 346 ? 54.236 -6.022 9.960 1.00 76.81 346 VAL A C 1
ATOM 2606 O O . VAL A 1 346 ? 54.213 -5.460 11.051 1.00 76.81 346 VAL A O 1
ATOM 2609 N N . GLY A 1 347 ? 53.667 -5.493 8.872 1.00 78.75 347 GLY A N 1
ATOM 2610 C CA . GLY A 1 347 ? 52.940 -4.222 8.885 1.00 78.75 347 GLY A CA 1
ATOM 2611 C C . GLY A 1 347 ? 51.668 -4.311 9.725 1.00 78.75 347 GLY A C 1
ATOM 2612 O O . GLY A 1 347 ? 51.404 -3.428 10.532 1.00 78.75 347 GLY A O 1
ATOM 2613 N N . HIS A 1 348 ? 50.934 -5.419 9.612 1.00 77.75 348 HIS A N 1
ATOM 2614 C CA . HIS A 1 348 ? 49.768 -5.692 10.447 1.00 77.75 348 HIS A CA 1
ATOM 2615 C C . HIS A 1 348 ? 50.139 -5.785 11.930 1.00 77.75 348 HIS A C 1
ATOM 2617 O O . HIS A 1 348 ? 49.565 -5.075 12.751 1.00 77.75 348 HIS A O 1
ATOM 2623 N N . HIS A 1 349 ? 51.175 -6.559 12.265 1.00 75.44 349 HIS A N 1
ATOM 2624 C CA . HIS A 1 349 ? 51.642 -6.670 13.645 1.00 75.44 349 HIS A CA 1
ATOM 2625 C C . HIS A 1 349 ? 52.111 -5.325 14.223 1.00 75.44 349 HIS A C 1
ATOM 2627 O O . HIS A 1 349 ? 51.837 -5.001 15.377 1.00 75.44 349 HIS A O 1
ATOM 2633 N N . PHE A 1 350 ? 52.779 -4.493 13.420 1.00 79.19 350 PHE A N 1
ATOM 2634 C CA . PHE A 1 350 ? 53.137 -3.134 13.822 1.00 79.19 350 PHE A CA 1
ATOM 2635 C C . PHE A 1 350 ? 51.898 -2.285 14.146 1.00 79.19 350 PHE A C 1
ATOM 2637 O O . PHE A 1 350 ? 51.889 -1.592 15.162 1.00 79.19 350 PHE A O 1
ATOM 2644 N N . LEU A 1 351 ? 50.828 -2.381 13.350 1.00 78.06 351 LEU A N 1
ATOM 2645 C CA . LEU A 1 351 ? 49.570 -1.676 13.616 1.00 78.06 351 LEU A CA 1
ATOM 2646 C C . LEU A 1 351 ? 48.885 -2.177 14.893 1.00 78.06 351 LEU A C 1
ATOM 2648 O O . LEU A 1 351 ? 48.412 -1.357 15.678 1.00 78.06 351 LEU A O 1
ATOM 2652 N N . GLU A 1 352 ? 48.906 -3.484 15.166 1.00 78.88 352 GLU A N 1
ATOM 2653 C CA . GLU A 1 352 ? 48.430 -4.043 16.442 1.00 78.88 352 GLU A CA 1
ATOM 2654 C C . GLU A 1 352 ? 49.220 -3.476 17.635 1.00 78.88 352 GLU A C 1
ATOM 2656 O O . GLU A 1 352 ? 48.648 -3.108 18.668 1.00 78.88 352 GLU A O 1
ATOM 2661 N N . GLN A 1 353 ? 50.543 -3.339 17.496 1.00 81.44 353 GLN A N 1
ATOM 2662 C CA . GLN A 1 353 ? 51.383 -2.687 18.505 1.00 81.44 353 GLN A CA 1
ATOM 2663 C C . GLN A 1 353 ? 51.064 -1.188 18.638 1.00 81.44 353 GLN A C 1
ATOM 2665 O O . GLN A 1 353 ? 51.058 -0.655 19.749 1.00 81.44 353 GLN A O 1
ATOM 2670 N N . CYS A 1 354 ? 50.740 -0.500 17.541 1.00 77.06 354 CYS A N 1
ATOM 2671 C CA . CYS A 1 354 ? 50.308 0.896 17.578 1.00 77.06 354 CYS A CA 1
ATOM 2672 C C . CYS A 1 354 ? 48.959 1.080 18.281 1.00 77.06 354 CYS A C 1
ATOM 2674 O O . CYS A 1 354 ? 48.774 2.049 19.023 1.00 77.06 354 CYS A O 1
ATOM 2676 N N . VAL A 1 355 ? 48.017 0.160 18.082 1.00 70.06 355 VAL A N 1
ATOM 2677 C CA . VAL A 1 355 ? 46.717 0.211 18.755 1.00 70.06 355 VAL A CA 1
ATOM 2678 C C . VAL A 1 355 ? 46.874 -0.105 20.239 1.00 70.06 355 VAL A C 1
ATOM 2680 O O . VAL A 1 355 ? 46.482 0.714 21.068 1.00 70.06 355 VAL A O 1
ATOM 2683 N N . SER A 1 356 ? 47.534 -1.215 20.581 1.00 72.38 356 SER A N 1
ATOM 2684 C CA . SER A 1 356 ? 47.725 -1.645 21.977 1.00 72.38 356 SER A CA 1
ATOM 2685 C C . SER A 1 356 ? 48.509 -0.646 22.835 1.00 72.38 356 SER A C 1
ATOM 2687 O O . SER A 1 356 ? 48.300 -0.579 24.044 1.00 72.38 356 SER A O 1
ATOM 2689 N N . ARG A 1 357 ? 49.376 0.172 22.226 1.00 80.75 357 ARG A N 1
ATOM 2690 C CA . ARG A 1 357 ? 50.142 1.228 22.914 1.00 80.75 357 ARG A CA 1
ATOM 2691 C C . ARG A 1 357 ? 49.528 2.622 22.779 1.00 80.75 357 ARG A C 1
ATOM 2693 O O . ARG A 1 357 ? 50.192 3.610 23.081 1.00 80.75 357 ARG A O 1
ATOM 2700 N N . ASN A 1 358 ? 48.278 2.717 22.319 1.00 79.25 358 ASN A N 1
ATOM 2701 C CA . ASN A 1 358 ? 47.538 3.970 22.128 1.00 79.25 358 ASN A CA 1
ATOM 2702 C C . ASN A 1 358 ? 48.212 4.987 21.186 1.00 79.25 358 ASN A C 1
ATOM 2704 O O . ASN A 1 358 ? 47.882 6.172 21.200 1.00 79.25 358 ASN A O 1
ATOM 2708 N N . LEU A 1 359 ? 49.114 4.547 20.305 1.00 66.25 359 LEU A N 1
ATOM 2709 C CA . LEU A 1 359 ? 49.765 5.419 19.320 1.00 66.25 359 LEU A CA 1
ATOM 2710 C C . LEU A 1 359 ? 48.764 5.981 18.304 1.00 66.25 359 LEU A C 1
ATOM 2712 O O . LEU A 1 359 ? 48.955 7.095 17.834 1.00 66.25 359 LEU A O 1
ATOM 2716 N N . HIS A 1 360 ? 47.658 5.281 18.045 1.00 68.06 360 HIS A N 1
ATOM 2717 C CA . HIS A 1 360 ? 46.524 5.778 17.252 1.00 68.06 360 HIS A CA 1
ATOM 2718 C C . HIS A 1 360 ? 45.815 7.001 17.877 1.00 68.06 360 HIS A C 1
ATOM 2720 O O . HIS A 1 360 ? 45.081 7.716 17.197 1.00 68.06 360 HIS A O 1
ATOM 2726 N N . GLN A 1 361 ? 46.030 7.273 19.170 1.00 70.94 361 GLN A N 1
ATOM 2727 C CA . GLN A 1 361 ? 45.530 8.484 19.825 1.00 70.94 361 GLN A CA 1
ATOM 2728 C C . GLN A 1 361 ? 46.482 9.672 19.643 1.00 70.94 361 GLN A C 1
ATOM 2730 O O . GLN A 1 361 ? 46.021 10.813 19.668 1.00 70.94 361 GLN A O 1
ATOM 2735 N N . GLN A 1 362 ? 47.777 9.415 19.431 1.00 74.56 362 GLN A N 1
ATOM 2736 C CA . GLN A 1 362 ? 48.827 10.428 19.262 1.00 74.56 362 GLN A CA 1
ATOM 2737 C C . GLN A 1 362 ? 49.083 10.757 17.789 1.00 74.56 362 GLN A C 1
ATOM 2739 O O . GLN A 1 362 ? 49.305 11.913 17.440 1.00 74.56 362 GLN A O 1
ATOM 2744 N N . TYR A 1 363 ? 49.006 9.745 16.927 1.00 72.56 363 TYR A N 1
ATOM 2745 C CA . TYR A 1 363 ? 49.228 9.843 15.495 1.00 72.56 363 TYR A CA 1
ATOM 2746 C C . TYR A 1 363 ? 47.961 9.498 14.728 1.00 72.56 363 TYR A C 1
ATOM 2748 O O . TYR A 1 363 ? 47.247 8.553 15.064 1.00 72.56 363 TYR A O 1
ATOM 2756 N N . ARG A 1 364 ? 47.730 10.209 13.625 1.00 73.75 364 ARG A N 1
ATOM 2757 C CA . ARG A 1 364 ? 46.829 9.722 12.577 1.00 73.75 364 ARG A CA 1
ATOM 2758 C C . ARG A 1 364 ? 47.597 8.698 11.744 1.00 73.75 364 ARG A C 1
ATOM 2760 O O . ARG A 1 364 ? 48.509 9.084 11.017 1.00 73.75 364 ARG A O 1
ATOM 2767 N N . ILE A 1 365 ? 47.256 7.418 11.872 1.00 78.94 365 ILE A N 1
ATOM 2768 C CA . ILE A 1 365 ? 47.956 6.332 11.175 1.00 78.94 365 ILE A CA 1
ATOM 2769 C C . ILE A 1 365 ? 47.269 6.058 9.835 1.00 78.94 365 ILE A C 1
ATOM 2771 O O . ILE A 1 365 ? 46.064 5.822 9.800 1.00 78.94 365 ILE A O 1
ATOM 2775 N N . VAL A 1 366 ? 48.024 6.105 8.737 1.00 72.94 366 VAL A N 1
ATOM 2776 C CA . VAL A 1 366 ? 47.533 5.837 7.374 1.00 72.94 366 VAL A CA 1
ATOM 2777 C C . VAL A 1 366 ? 48.375 4.726 6.763 1.00 72.94 366 VAL A C 1
ATOM 2779 O O . VAL A 1 366 ? 49.601 4.798 6.798 1.00 72.94 366 VAL A O 1
ATOM 2782 N N . VAL A 1 367 ? 47.729 3.698 6.215 1.00 72.19 367 VAL A N 1
ATOM 2783 C CA . VAL A 1 367 ? 48.402 2.501 5.699 1.00 72.19 367 VAL A CA 1
ATOM 2784 C C . VAL A 1 367 ? 48.135 2.362 4.209 1.00 72.19 367 VAL A C 1
ATOM 2786 O O . VAL A 1 367 ? 46.982 2.378 3.788 1.00 72.19 367 VAL A O 1
ATOM 2789 N N . PHE A 1 368 ? 49.191 2.189 3.421 1.00 70.81 368 PHE A N 1
ATOM 2790 C CA . PHE A 1 368 ? 49.106 1.913 1.989 1.00 70.81 368 PHE A CA 1
ATOM 2791 C C . PHE A 1 368 ? 49.542 0.474 1.724 1.00 70.81 368 PHE A C 1
ATOM 2793 O O . PHE A 1 368 ? 50.674 0.110 2.031 1.00 70.81 368 PHE A O 1
ATOM 2800 N N . GLY A 1 369 ? 48.659 -0.353 1.166 1.00 72.31 369 GLY A N 1
ATOM 2801 C CA . GLY A 1 369 ? 48.959 -1.727 0.761 1.00 72.31 369 GLY A CA 1
ATOM 2802 C C . GLY A 1 369 ? 48.645 -1.933 -0.718 1.00 72.31 369 GLY A C 1
ATOM 2803 O O . GLY A 1 369 ? 47.601 -1.492 -1.183 1.00 72.31 369 GLY A O 1
ATOM 2804 N N . GLU A 1 370 ? 49.551 -2.586 -1.446 1.00 65.94 370 GLU A N 1
ATOM 2805 C CA . GLU A 1 370 ? 49.360 -2.931 -2.864 1.00 65.94 370 GLU A CA 1
ATOM 2806 C C . GLU A 1 370 ? 48.419 -4.136 -3.044 1.00 65.94 370 GLU A C 1
ATOM 2808 O O . GLU A 1 370 ? 47.711 -4.249 -4.042 1.00 65.94 370 GLU A O 1
ATOM 2813 N N . GLU A 1 371 ? 48.378 -5.037 -2.061 1.00 61.91 371 GLU A N 1
ATOM 2814 C CA . GLU A 1 371 ? 47.577 -6.256 -2.131 1.00 61.91 371 GLU A CA 1
ATOM 2815 C C . GLU A 1 371 ? 46.098 -6.017 -1.798 1.00 61.91 371 GLU A C 1
ATOM 2817 O O . GLU A 1 371 ? 45.750 -5.298 -0.863 1.00 61.91 371 GLU A O 1
ATOM 2822 N N . ARG A 1 372 ? 45.211 -6.691 -2.543 1.00 59.09 372 ARG A N 1
ATOM 2823 C CA . ARG A 1 372 ? 43.746 -6.557 -2.428 1.00 59.09 372 ARG A CA 1
ATOM 2824 C C . ARG A 1 372 ? 43.159 -7.169 -1.145 1.00 59.09 372 ARG A C 1
ATOM 2826 O O . ARG A 1 372 ? 41.999 -6.914 -0.831 1.00 59.09 372 ARG A O 1
ATOM 2833 N N . TYR A 1 373 ? 43.918 -7.999 -0.431 1.00 62.38 373 TYR A N 1
ATOM 2834 C CA . TYR A 1 373 ? 43.442 -8.759 0.729 1.00 62.38 373 TYR A CA 1
ATOM 2835 C C . TYR A 1 373 ? 44.087 -8.273 2.042 1.00 62.38 373 TYR A C 1
ATOM 2837 O O . TYR A 1 373 ? 45.215 -7.779 2.014 1.00 62.38 373 TYR A O 1
ATOM 2845 N N . PRO A 1 374 ? 43.411 -8.428 3.203 1.00 59.16 374 PRO A N 1
ATOM 2846 C CA . PRO A 1 374 ? 44.013 -8.174 4.516 1.00 59.16 374 PRO A CA 1
ATOM 2847 C C . PRO A 1 374 ? 45.264 -9.030 4.740 1.00 59.16 374 PRO A C 1
ATOM 2849 O O . PRO A 1 374 ? 45.346 -10.125 4.188 1.00 59.16 374 PRO A O 1
ATOM 2852 N N . ALA A 1 375 ? 46.200 -8.572 5.580 1.00 66.81 375 ALA A N 1
ATOM 2853 C CA . ALA A 1 375 ? 47.432 -9.303 5.874 1.00 66.81 375 ALA A CA 1
ATOM 2854 C C . ALA A 1 375 ? 47.142 -10.766 6.253 1.00 66.81 375 ALA A C 1
ATOM 2856 O O . ALA A 1 375 ? 46.357 -11.045 7.159 1.00 66.81 375 ALA A O 1
ATOM 2857 N N . TYR A 1 376 ? 47.778 -11.699 5.551 1.00 65.81 376 TYR A N 1
ATOM 2858 C CA . TYR A 1 376 ? 47.618 -13.140 5.733 1.00 65.81 376 TYR A CA 1
ATOM 2859 C C . TYR A 1 376 ? 48.971 -13.808 5.973 1.00 65.81 376 TYR A C 1
ATOM 2861 O O . TYR A 1 376 ? 50.024 -13.278 5.596 1.00 65.81 376 TYR A O 1
ATOM 2869 N N . ASP A 1 377 ? 48.951 -14.982 6.605 1.00 64.75 377 ASP A N 1
ATOM 2870 C CA . ASP A 1 377 ? 50.183 -15.691 6.939 1.00 64.75 377 ASP A CA 1
ATOM 2871 C C . ASP A 1 377 ? 50.787 -16.404 5.727 1.00 64.75 377 ASP A C 1
ATOM 2873 O O . ASP A 1 377 ? 50.479 -17.551 5.395 1.00 64.75 377 ASP A O 1
ATOM 2877 N N . ARG A 1 378 ? 51.695 -15.691 5.064 1.00 64.75 378 ARG A N 1
ATOM 2878 C CA . ARG A 1 378 ? 52.438 -16.187 3.907 1.00 64.75 378 ARG A CA 1
ATOM 2879 C C . ARG A 1 378 ? 53.399 -17.341 4.226 1.00 64.75 378 ARG A C 1
ATOM 2881 O O . ARG A 1 378 ? 53.855 -17.997 3.295 1.00 64.75 378 ARG A O 1
ATOM 2888 N N . VAL A 1 379 ? 53.718 -17.610 5.496 1.00 63.66 379 VAL A N 1
ATOM 2889 C CA . VAL A 1 379 ? 54.602 -18.727 5.894 1.00 63.66 379 VAL A CA 1
ATOM 2890 C C . VAL A 1 379 ? 53.927 -20.080 5.637 1.00 63.66 379 VAL A C 1
ATOM 2892 O O . VAL A 1 379 ? 54.605 -21.054 5.322 1.00 63.66 379 VAL A O 1
ATOM 2895 N N . HIS A 1 380 ? 52.592 -20.117 5.650 1.00 58.97 380 HIS A N 1
ATOM 2896 C CA . HIS A 1 380 ? 51.787 -21.311 5.378 1.00 58.97 380 HIS A CA 1
ATOM 2897 C C . HIS A 1 380 ? 51.257 -21.388 3.931 1.00 58.97 380 HIS A C 1
ATOM 2899 O O . HIS A 1 380 ? 50.428 -22.240 3.614 1.00 58.97 380 HIS A O 1
ATOM 2905 N N . LEU A 1 381 ? 51.744 -20.542 3.011 1.00 62.19 381 LEU A N 1
ATOM 2906 C CA . LEU A 1 381 ? 51.325 -20.566 1.597 1.00 62.19 381 LEU A CA 1
ATOM 2907 C C . LEU A 1 381 ? 51.621 -21.901 0.898 1.00 62.19 381 LEU A C 1
ATOM 2909 O O . LEU A 1 381 ? 50.910 -22.273 -0.030 1.00 62.19 381 LEU A O 1
ATOM 2913 N N . SER A 1 382 ? 52.638 -22.650 1.329 1.00 58.62 382 SER A N 1
ATOM 2914 C CA . SER A 1 382 ? 52.945 -23.970 0.761 1.00 58.62 382 SER A CA 1
ATOM 2915 C C . SER A 1 382 ? 51.853 -25.011 1.053 1.00 58.62 382 SER A C 1
ATOM 2917 O O . SER A 1 382 ? 51.648 -25.924 0.255 1.00 58.62 382 SER A O 1
ATOM 2919 N N . GLU A 1 383 ? 51.084 -24.842 2.133 1.00 57.91 383 GLU A N 1
ATOM 2920 C CA . GLU A 1 383 ? 49.975 -25.731 2.505 1.00 57.91 383 GLU A CA 1
ATOM 2921 C C . GLU A 1 383 ? 48.749 -25.565 1.590 1.00 57.91 383 GLU A C 1
ATOM 2923 O O . GLU A 1 383 ? 47.930 -26.481 1.477 1.00 57.91 383 GLU A O 1
ATOM 2928 N N . TYR A 1 384 ? 48.651 -24.444 0.864 1.00 55.53 384 TYR A N 1
ATOM 2929 C CA . TYR A 1 384 ? 47.611 -24.216 -0.146 1.00 55.53 384 TYR A CA 1
ATOM 2930 C C . TYR A 1 384 ? 47.760 -25.129 -1.373 1.00 55.53 384 TYR A C 1
ATOM 2932 O O . TYR A 1 384 ? 46.759 -25.480 -1.997 1.00 55.53 384 TYR A O 1
ATOM 2940 N N . PHE A 1 385 ? 48.978 -25.582 -1.694 1.00 54.34 385 PHE A N 1
ATOM 2941 C CA . PHE A 1 385 ? 49.200 -26.543 -2.781 1.00 54.34 385 PHE A CA 1
ATOM 2942 C C . PHE A 1 385 ? 48.746 -27.969 -2.422 1.00 54.34 385 PHE A C 1
ATOM 2944 O O . PHE A 1 385 ? 48.558 -28.791 -3.315 1.00 54.34 385 PHE A O 1
ATOM 2951 N N . ALA A 1 386 ? 48.514 -28.268 -1.137 1.00 52.31 386 ALA A N 1
ATOM 2952 C CA . ALA A 1 386 ? 48.132 -29.596 -0.648 1.00 52.31 386 ALA A CA 1
ATOM 2953 C C . ALA A 1 386 ? 46.606 -29.856 -0.630 1.00 52.31 386 ALA A C 1
ATOM 2955 O O . ALA A 1 386 ? 46.144 -30.830 -0.036 1.00 52.31 386 ALA A O 1
ATOM 2956 N N . GLY A 1 387 ? 45.801 -29.006 -1.280 1.00 46.31 387 GLY A N 1
ATOM 2957 C CA . GLY A 1 387 ? 44.390 -29.293 -1.576 1.00 46.31 387 GLY A CA 1
ATOM 2958 C C . GLY A 1 387 ? 43.389 -29.101 -0.428 1.00 46.31 387 GLY A C 1
ATOM 2959 O O . GLY A 1 387 ? 42.220 -29.459 -0.577 1.00 46.31 387 GLY A O 1
ATOM 2960 N N . ARG A 1 388 ? 43.772 -28.500 0.706 1.00 41.78 388 ARG A N 1
ATOM 2961 C CA . ARG A 1 388 ? 42.788 -28.067 1.715 1.00 41.78 388 ARG A CA 1
ATOM 2962 C C . ARG A 1 388 ? 42.179 -26.723 1.320 1.00 41.78 388 ARG A C 1
ATOM 2964 O O . ARG A 1 388 ? 42.753 -25.672 1.574 1.00 41.78 388 ARG A O 1
ATOM 2971 N N . GLN A 1 389 ? 40.972 -26.746 0.756 1.00 49.84 389 GLN A N 1
ATOM 2972 C CA . GLN A 1 389 ? 40.135 -25.548 0.673 1.00 49.84 389 GLN A CA 1
ATOM 2973 C C . GLN A 1 389 ? 39.764 -25.075 2.086 1.00 49.84 389 GLN A C 1
ATOM 2975 O O . GLN A 1 389 ? 39.027 -25.768 2.788 1.00 49.84 389 GLN A O 1
ATOM 2980 N N . ARG A 1 390 ? 40.228 -23.887 2.492 1.00 43.19 390 ARG A N 1
ATOM 2981 C CA . ARG A 1 390 ? 39.593 -23.042 3.520 1.00 43.19 390 ARG A CA 1
ATOM 2982 C C . ARG A 1 390 ? 40.122 -21.606 3.427 1.00 43.19 390 ARG A C 1
ATOM 2984 O O . ARG A 1 390 ? 41.277 -21.404 3.087 1.00 43.19 390 ARG A O 1
ATOM 2991 N N . ARG A 1 391 ? 39.218 -20.650 3.694 1.00 48.41 391 ARG A N 1
ATOM 2992 C CA . ARG A 1 391 ? 39.359 -19.175 3.659 1.00 48.41 391 ARG A CA 1
ATOM 2993 C C . ARG A 1 391 ? 40.765 -18.691 4.041 1.00 48.41 391 ARG A C 1
ATOM 2995 O O . ARG A 1 391 ? 41.337 -19.220 4.988 1.00 48.41 391 ARG A O 1
ATOM 3002 N N . VAL A 1 392 ? 41.245 -17.644 3.356 1.00 48.31 392 VAL A N 1
ATOM 3003 C CA . VAL A 1 392 ? 42.461 -16.886 3.705 1.00 48.31 392 VAL A CA 1
ATOM 3004 C C . VAL A 1 392 ? 42.464 -16.641 5.213 1.00 48.31 392 VAL A C 1
ATOM 3006 O O . VAL A 1 392 ? 41.592 -15.942 5.732 1.00 48.31 392 VAL A O 1
ATOM 3009 N N . ALA A 1 393 ? 43.382 -17.296 5.925 1.00 48.34 393 ALA A N 1
ATOM 3010 C CA . ALA A 1 393 ? 43.559 -17.073 7.347 1.00 48.34 393 ALA A CA 1
ATOM 3011 C C . ALA A 1 393 ? 44.181 -15.684 7.500 1.00 48.34 393 ALA A C 1
ATOM 3013 O O . ALA A 1 393 ? 45.336 -15.467 7.130 1.00 48.34 393 ALA A O 1
ATOM 3014 N N . VAL A 1 394 ? 43.373 -14.736 7.972 1.00 51.75 394 VAL A N 1
ATOM 3015 C CA . VAL A 1 394 ? 43.832 -13.400 8.354 1.00 51.75 394 VAL A CA 1
ATOM 3016 C C . VAL A 1 394 ? 44.884 -13.577 9.447 1.00 51.75 394 VAL A C 1
ATOM 3018 O O . VAL A 1 394 ? 44.689 -14.370 10.373 1.00 51.75 394 VAL A O 1
ATOM 3021 N N . ALA A 1 395 ? 46.016 -12.891 9.313 1.00 46.38 395 ALA A N 1
ATOM 3022 C CA . ALA A 1 395 ? 47.032 -12.855 10.351 1.00 46.38 395 ALA A CA 1
ATOM 3023 C C . ALA A 1 395 ? 46.393 -12.271 11.620 1.00 46.38 395 ALA A C 1
ATOM 3025 O O . ALA A 1 395 ? 45.887 -11.157 11.584 1.00 46.38 395 ALA A O 1
ATOM 3026 N N . GLY A 1 396 ? 46.361 -13.044 12.709 1.00 44.62 396 GLY A N 1
ATOM 3027 C CA . GLY A 1 396 ? 45.710 -12.641 13.961 1.00 44.62 396 GLY A CA 1
ATOM 3028 C C . GLY A 1 396 ? 44.534 -13.544 14.331 1.00 44.62 396 GLY A C 1
ATOM 3029 O O . GLY A 1 396 ? 43.382 -13.337 13.948 1.00 44.62 396 GLY A O 1
ATOM 3030 N N . GLY A 1 397 ? 44.818 -14.582 15.116 1.00 40.88 397 GLY A N 1
ATOM 3031 C CA . GLY A 1 397 ? 43.785 -15.395 15.743 1.00 40.88 397 GLY A CA 1
ATOM 3032 C C . GLY A 1 397 ? 43.067 -14.620 16.852 1.00 40.88 397 GLY A C 1
ATOM 3033 O O . GLY A 1 397 ? 43.687 -14.260 17.844 1.00 40.88 397 GLY A O 1
ATOM 3034 N N . ARG A 1 398 ? 41.739 -14.503 16.703 1.00 39.84 398 ARG A N 1
ATOM 3035 C CA . ARG A 1 398 ? 40.728 -13.958 17.635 1.00 39.84 398 ARG A CA 1
ATOM 3036 C C . ARG A 1 398 ? 40.688 -12.431 17.786 1.00 39.84 398 ARG A C 1
ATOM 3038 O O . ARG A 1 398 ? 41.385 -11.854 18.604 1.00 39.84 398 ARG A O 1
ATOM 3045 N N . GLY A 1 399 ? 39.656 -11.864 17.161 1.00 38.03 399 GLY A N 1
ATOM 3046 C CA . GLY A 1 399 ? 38.930 -10.714 17.694 1.00 38.03 399 GLY A CA 1
ATOM 3047 C C . GLY A 1 399 ? 39.333 -9.376 17.100 1.00 38.03 399 GLY A C 1
ATOM 3048 O O . GLY A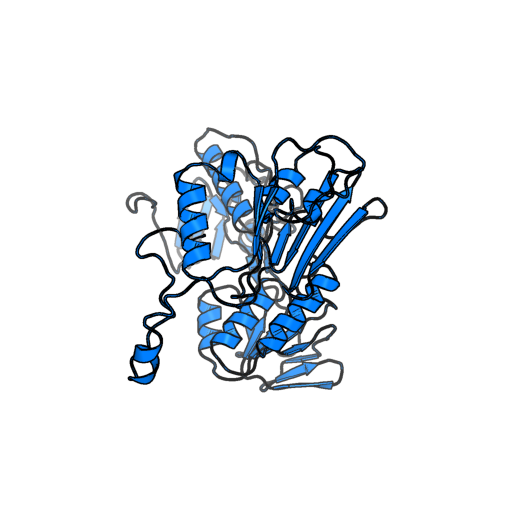 1 399 ? 40.189 -8.704 17.648 1.00 38.03 399 GLY A O 1
ATOM 3049 N N . LEU A 1 400 ? 38.642 -8.983 16.030 1.00 27.58 400 LEU A N 1
ATOM 3050 C CA . LEU A 1 400 ? 37.986 -7.682 15.848 1.00 27.58 400 LEU A CA 1
ATOM 3051 C C . LEU A 1 400 ? 37.426 -7.664 14.421 1.00 27.58 400 LEU A C 1
ATOM 3053 O O . LEU A 1 400 ? 38.157 -7.591 13.441 1.00 27.58 400 LEU A O 1
ATOM 3057 N N . LEU A 1 401 ? 36.105 -7.820 14.329 1.00 27.55 401 LEU A N 1
ATOM 3058 C CA . LEU A 1 401 ? 35.334 -7.365 13.180 1.00 27.55 401 LEU A CA 1
ATOM 3059 C C . LEU A 1 401 ? 35.293 -5.843 13.278 1.00 27.55 401 LEU A C 1
ATOM 3061 O O . LEU A 1 401 ? 34.701 -5.359 14.238 1.00 27.55 401 LEU A O 1
ATOM 3065 N N . TYR A 1 402 ? 35.918 -5.147 12.333 1.00 33.03 402 TYR A N 1
ATOM 3066 C CA . TYR A 1 402 ? 35.397 -3.933 11.700 1.00 33.03 402 TYR A CA 1
ATOM 3067 C C . TYR A 1 402 ? 35.964 -3.866 10.287 1.00 33.03 402 TYR A C 1
ATOM 3069 O O . TYR A 1 402 ? 37.209 -3.842 10.157 1.00 33.03 402 TYR A O 1
#

Sequence (402 aa):
MVHPARVCLRSGEAVDEVDIQQRRLRIAETWLPWDELVFATGSRPFIPPLPGIDRPQVMPFRTLADVERILAIPGPAVVIGGGVLGVEAAAALRRHGGEVTLLHRGSGLMAPLTDAFAADELRQQLEARGIRCVLECRIAAIDADGVRLADGRVFRTARVVLATGVQPDSRLAAQSGVLCQRGIVVDRQMASSLPGISAIGECCEIDGQTWGLVAPCLRQAEVLADRLCGAPGEGFVWQDAGTRLKVTGIELFCAGEQQAGEQDDIYTSWDPIDRHYRRLLLRDGRLRGVLLMGDCTAAAALTARLESDEPATVDWLFDPSSTQPQAAGIMTMTKPVLVLVGHGMVGHHFLEQCVSRNLHQQYRIVVFGEERYPAYDRVHLSEYFAGRQRRVAVAGGRGLLY

Organism: Klebsiella pneumoniae subsp. ozaenae (NCBI:txid574)

Foldseek 3Di:
DPDPPPDDDDPPWDFPAAAQVQQWTDTPHDIDHDQFAEAAPAWDADQDPAACCPPQQEAEDDDPVRVVSPLVFDEEEEEEAQAQVSLQVQLVVVVVPHAYEYEELACFGNPPQDDNVVRVLSQVVSVVSRYHYDYNWAWHHADCQWTATPVGDTDGDRHYYYPPDIFQPQPNVVNNVQDADSAREDELLQHTPRPSYGYAHQRYDYPNDGDPDDVLRVVNVVSNVCVVVVRRDDGRDDAWLWDWRDRVPKTKTKGFDSDDDPQKDWDWDADPVQGWIWIFIDHPQATGMIIIIRDCVCSRVSSVRNPPPDGDDPCSHVPPPPDDDPPDPDDDDDAAAAEAEAQALVNVVVVVVCVVVVVVVRHVYHYHHPDPDHHAPPVCVVVVVVPDDDDGHHNDDDDDDD

pLDDT: mean 85.52, std 17.44, range [27.55, 98.75]

Radius of gyration: 28.98 Å; chains: 1; bounding box: 87×58×60 Å